Protein AF-A0A4Q6Y1S1-F1 (afdb_monomer_lite)

Structure (mmCIF, N/CA/C/O backbone):
data_AF-A0A4Q6Y1S1-F1
#
_entry.id   AF-A0A4Q6Y1S1-F1
#
loop_
_atom_site.group_PDB
_atom_site.id
_atom_site.type_symbol
_atom_site.label_atom_id
_atom_site.label_alt_id
_atom_site.label_comp_id
_atom_site.label_asym_id
_atom_site.label_entity_id
_atom_site.label_seq_id
_atom_site.pdbx_PDB_ins_code
_atom_site.Cartn_x
_atom_site.Cartn_y
_atom_site.Cartn_z
_atom_site.occupancy
_atom_site.B_iso_or_equiv
_atom_site.auth_seq_id
_atom_site.auth_comp_id
_atom_site.auth_asym_id
_atom_site.auth_atom_id
_atom_site.pdbx_PDB_model_num
ATOM 1 N N . MET A 1 1 ? 10.546 61.224 -33.635 1.00 40.78 1 MET A N 1
ATOM 2 C CA . MET A 1 1 ? 9.776 60.007 -33.970 1.00 40.78 1 MET A CA 1
ATOM 3 C C . MET A 1 1 ? 10.746 58.960 -34.484 1.00 40.78 1 MET A C 1
ATOM 5 O O . MET A 1 1 ? 11.178 59.051 -35.622 1.00 40.78 1 MET A O 1
ATOM 9 N N . THR A 1 2 ? 11.112 57.999 -33.644 1.00 35.69 2 THR A N 1
ATOM 10 C CA . THR A 1 2 ? 11.915 56.832 -34.029 1.00 35.69 2 THR A CA 1
ATOM 11 C C . THR A 1 2 ? 11.182 55.616 -33.478 1.00 35.69 2 THR A C 1
ATOM 13 O O . THR A 1 2 ? 11.002 55.489 -32.267 1.00 35.69 2 THR A O 1
ATOM 16 N N . LYS A 1 3 ? 10.643 54.795 -34.387 1.00 38.78 3 LYS A N 1
ATOM 17 C CA . LYS A 1 3 ? 9.921 53.553 -34.086 1.00 38.78 3 LYS A CA 1
ATOM 18 C C . LYS A 1 3 ? 10.865 52.611 -33.336 1.00 38.78 3 LYS A C 1
ATOM 20 O O . LYS A 1 3 ? 11.876 52.200 -33.894 1.00 38.78 3 LYS A O 1
ATOM 25 N N . ARG A 1 4 ? 10.526 52.261 -32.092 1.00 36.91 4 ARG A N 1
ATOM 26 C CA . ARG A 1 4 ? 11.054 51.052 -31.450 1.00 36.91 4 ARG A CA 1
ATOM 27 C C . ARG A 1 4 ? 10.370 49.865 -32.116 1.00 36.91 4 ARG A C 1
ATOM 29 O O . ARG A 1 4 ? 9.165 49.689 -31.955 1.00 36.91 4 ARG A O 1
ATOM 36 N N . GLU A 1 5 ? 11.131 49.113 -32.896 1.00 37.38 5 GLU A N 1
ATOM 37 C CA . GLU A 1 5 ? 10.714 47.818 -33.418 1.00 37.38 5 GLU A CA 1
ATOM 38 C C . GLU A 1 5 ? 10.460 46.875 -32.240 1.00 37.38 5 GLU A C 1
ATOM 40 O O . GLU A 1 5 ? 11.315 46.657 -31.380 1.00 37.38 5 GLU A O 1
ATOM 45 N N . SER A 1 6 ? 9.229 46.378 -32.169 1.00 40.62 6 SER A N 1
ATOM 46 C CA . SER A 1 6 ? 8.825 45.311 -31.269 1.00 40.62 6 SER A CA 1
ATOM 47 C C . SER A 1 6 ? 9.494 44.021 -31.731 1.00 40.62 6 SER A C 1
ATOM 49 O O . SER A 1 6 ? 9.107 43.459 -32.755 1.00 40.62 6 SER A O 1
ATOM 51 N N . VAL A 1 7 ? 10.494 43.564 -30.983 1.00 39.72 7 VAL A N 1
ATOM 52 C CA . VAL A 1 7 ? 11.062 42.225 -31.142 1.00 39.72 7 VAL A CA 1
ATOM 53 C C . VAL A 1 7 ? 9.989 41.224 -30.716 1.00 39.72 7 VAL A C 1
ATOM 55 O O . VAL A 1 7 ? 9.659 41.113 -29.536 1.00 39.72 7 VAL A O 1
ATOM 58 N N . THR A 1 8 ? 9.393 40.551 -31.695 1.00 39.22 8 THR A N 1
ATOM 59 C CA . THR A 1 8 ? 8.518 39.397 -31.480 1.00 39.22 8 THR A CA 1
ATOM 60 C C . THR A 1 8 ? 9.349 38.302 -30.805 1.00 39.22 8 THR A C 1
ATOM 62 O O . THR A 1 8 ? 10.419 37.987 -31.329 1.00 39.22 8 THR A O 1
ATOM 65 N N . PRO A 1 9 ? 8.929 37.733 -29.660 1.00 43.16 9 PRO A N 1
ATOM 66 C CA . PRO A 1 9 ? 9.659 36.631 -29.051 1.00 43.16 9 PRO A CA 1
ATOM 67 C C . PRO A 1 9 ? 9.679 35.456 -30.032 1.00 43.16 9 PRO A C 1
ATOM 69 O O . PRO A 1 9 ? 8.630 35.009 -30.497 1.00 43.16 9 PRO A O 1
ATOM 72 N N . GLU A 1 10 ? 10.886 35.015 -30.379 1.00 42.53 10 GLU A N 1
ATOM 73 C CA . GLU A 1 10 ? 11.133 33.800 -31.150 1.00 42.53 10 GLU A CA 1
ATOM 74 C C . GLU A 1 10 ? 10.391 32.645 -30.468 1.00 42.53 10 GLU A C 1
ATOM 76 O O . GLU A 1 10 ? 10.578 32.394 -29.276 1.00 42.53 10 GLU A O 1
ATOM 81 N N . ALA A 1 11 ? 9.478 31.998 -31.196 1.00 47.38 11 ALA A N 1
ATOM 82 C CA . ALA A 1 11 ? 8.723 30.871 -30.672 1.00 47.38 11 ALA A CA 1
ATOM 83 C C . ALA A 1 11 ? 9.702 29.751 -30.299 1.00 47.38 11 ALA A C 1
ATOM 85 O O . ALA A 1 11 ? 10.515 29.346 -31.133 1.00 47.38 11 ALA A O 1
ATOM 86 N N . GLU A 1 12 ? 9.624 29.260 -29.057 1.00 47.22 12 GLU A N 1
ATOM 87 C CA . GLU A 1 12 ? 10.404 28.100 -28.628 1.00 47.22 12 GLU A CA 1
ATOM 88 C C . GLU A 1 12 ? 10.207 26.951 -29.633 1.00 47.22 12 GLU A C 1
ATOM 90 O O . GLU A 1 12 ? 9.066 26.657 -30.013 1.00 47.22 12 GLU A O 1
ATOM 95 N N . PRO A 1 13 ? 11.294 26.309 -30.098 1.00 53.38 13 PRO A N 1
ATOM 96 C CA . PRO A 1 13 ? 11.192 25.209 -31.042 1.00 53.38 13 PRO A CA 1
ATOM 97 C C . PRO A 1 13 ? 10.325 24.100 -30.444 1.00 53.38 13 PRO A C 1
ATOM 99 O O . PRO A 1 13 ? 10.519 23.690 -29.297 1.00 53.38 13 PRO A O 1
ATOM 102 N N . ALA A 1 14 ? 9.360 23.615 -31.231 1.00 61.00 14 ALA A N 1
ATOM 103 C CA . ALA A 1 14 ? 8.484 22.531 -30.809 1.00 61.00 14 ALA A CA 1
ATOM 104 C C . ALA A 1 14 ? 9.330 21.319 -30.370 1.00 61.00 14 ALA A C 1
ATOM 106 O O . ALA A 1 14 ? 10.292 20.967 -31.064 1.00 61.00 14 ALA A O 1
ATOM 107 N N . PRO A 1 15 ? 9.002 20.677 -29.234 1.00 64.44 15 PRO A N 1
ATOM 108 C CA . PRO A 1 15 ? 9.759 19.530 -28.760 1.00 64.44 15 PRO A CA 1
ATOM 109 C C . PRO A 1 15 ? 9.747 18.417 -29.819 1.00 64.44 15 PRO A C 1
ATOM 111 O O . PRO A 1 15 ? 8.751 18.261 -30.534 1.00 64.44 15 PRO A O 1
ATOM 114 N N . PRO A 1 16 ? 10.836 17.635 -29.934 1.00 67.81 16 PRO A N 1
ATOM 115 C CA . PRO A 1 16 ? 10.911 16.556 -30.906 1.00 67.81 16 PRO A CA 1
ATOM 116 C C . PRO A 1 16 ? 9.737 15.580 -30.726 1.00 67.81 16 PRO A C 1
ATOM 118 O O . PRO A 1 16 ? 9.302 15.338 -29.593 1.00 67.81 16 PRO A O 1
ATOM 121 N N . PRO A 1 17 ? 9.216 15.011 -31.828 1.00 75.44 17 PRO A N 1
ATOM 122 C CA . PRO A 1 17 ? 8.095 14.087 -31.767 1.00 75.44 17 PRO A CA 1
ATOM 123 C C . PRO A 1 17 ? 8.456 12.873 -30.910 1.00 75.44 17 PRO A C 1
ATOM 125 O O . PRO A 1 17 ? 9.530 12.282 -31.048 1.00 75.44 17 PRO A O 1
ATOM 128 N N . ARG A 1 18 ? 7.542 12.502 -30.009 1.00 84.56 18 ARG A N 1
ATOM 129 C CA . ARG A 1 18 ? 7.722 11.350 -29.125 1.00 84.56 18 ARG A CA 1
ATOM 130 C C . ARG A 1 18 ? 7.624 10.046 -29.888 1.00 84.56 18 ARG A C 1
ATOM 132 O O . ARG A 1 18 ? 6.760 9.874 -30.749 1.00 84.56 18 ARG A O 1
ATOM 139 N N . LEU A 1 19 ? 8.460 9.107 -29.474 1.00 87.88 19 LEU A N 1
ATOM 140 C CA . LEU A 1 19 ? 8.436 7.730 -29.928 1.00 87.88 19 LEU A CA 1
ATOM 141 C C . LEU A 1 19 ? 7.112 7.069 -29.540 1.00 87.88 19 LEU A C 1
ATOM 143 O O . LEU A 1 19 ? 6.771 7.018 -28.360 1.00 87.88 19 LEU A O 1
ATOM 147 N N . GLN A 1 20 ? 6.375 6.593 -30.542 1.00 92.44 20 GLN A N 1
ATOM 148 C CA . GLN A 1 20 ? 5.075 5.959 -30.351 1.00 92.44 20 GLN A CA 1
ATOM 149 C C . GLN A 1 20 ? 5.249 4.454 -30.174 1.00 92.44 20 GLN A C 1
ATOM 151 O O . GLN A 1 20 ? 5.784 3.777 -31.050 1.00 92.44 20 GLN A O 1
ATOM 156 N N . ARG A 1 21 ? 4.785 3.939 -29.038 1.00 94.06 21 ARG A N 1
ATOM 157 C CA . ARG A 1 21 ? 4.802 2.515 -28.693 1.00 94.06 21 ARG A CA 1
ATOM 158 C C . ARG A 1 21 ? 3.391 1.937 -28.765 1.00 94.06 21 ARG A C 1
ATOM 160 O O . ARG A 1 21 ? 2.457 2.534 -28.231 1.00 94.06 21 ARG A O 1
ATOM 167 N N . ASP A 1 22 ? 3.246 0.773 -29.393 1.00 94.06 22 ASP A N 1
ATOM 168 C CA . ASP A 1 22 ? 1.972 0.052 -29.475 1.00 94.06 22 ASP A CA 1
ATOM 169 C C . ASP A 1 22 ? 1.700 -0.714 -28.174 1.00 94.06 22 ASP A C 1
ATOM 171 O O . ASP A 1 22 ? 2.209 -1.814 -27.958 1.00 94.06 22 ASP A O 1
ATOM 175 N N . SER A 1 23 ? 0.879 -0.131 -27.300 1.00 93.56 23 SER A N 1
ATOM 176 C CA . SER A 1 23 ? 0.521 -0.749 -26.021 1.00 93.56 23 SER A CA 1
ATOM 177 C C . SER A 1 23 ? -0.142 -2.120 -26.184 1.00 93.56 23 SER A C 1
ATOM 179 O O . SER A 1 23 ? 0.141 -3.031 -25.404 1.00 93.56 23 SER A O 1
ATOM 181 N N . ALA A 1 24 ? -1.015 -2.287 -27.182 1.00 95.12 24 ALA A N 1
ATOM 182 C CA . ALA A 1 24 ? -1.725 -3.546 -27.393 1.00 95.12 24 ALA A CA 1
ATOM 183 C C . ALA A 1 24 ? -0.763 -4.634 -27.887 1.00 95.12 24 ALA A C 1
ATOM 185 O O . ALA A 1 24 ? -0.793 -5.759 -27.386 1.00 95.12 24 ALA A O 1
ATOM 186 N N . GLY A 1 25 ? 0.141 -4.279 -28.805 1.00 95.06 25 GLY A N 1
ATOM 187 C CA . GLY A 1 25 ? 1.216 -5.155 -29.267 1.00 95.06 25 GLY A CA 1
ATOM 188 C C . GLY A 1 25 ? 2.159 -5.591 -28.143 1.00 95.06 25 GLY A C 1
ATOM 189 O O . GLY A 1 25 ? 2.493 -6.772 -28.051 1.00 95.06 25 GLY A O 1
ATOM 190 N N . LEU A 1 26 ? 2.534 -4.676 -27.243 1.00 96.25 26 LEU A N 1
ATOM 191 C CA . LEU A 1 26 ? 3.386 -4.976 -26.084 1.00 96.25 26 LEU A CA 1
ATOM 192 C C . LEU A 1 26 ? 2.716 -5.958 -25.108 1.00 96.25 26 LEU A C 1
ATOM 194 O O . LEU A 1 26 ? 3.324 -6.960 -24.728 1.00 96.25 26 LEU A O 1
ATOM 198 N N . ILE A 1 27 ? 1.452 -5.721 -24.745 1.00 96.12 27 ILE A N 1
ATOM 199 C CA . ILE A 1 27 ? 0.686 -6.622 -23.865 1.00 96.12 27 ILE A CA 1
ATOM 200 C C . ILE A 1 27 ? 0.473 -7.985 -24.537 1.00 96.12 27 ILE A C 1
ATOM 202 O O . ILE A 1 27 ? 0.687 -9.029 -23.919 1.00 96.12 27 ILE A O 1
ATOM 206 N N . GLY A 1 28 ? 0.124 -7.994 -25.827 1.00 95.62 28 GLY A N 1
ATOM 207 C CA . GLY A 1 28 ? -0.009 -9.223 -26.608 1.00 95.62 28 GLY A CA 1
ATOM 208 C C . GLY A 1 28 ? 1.297 -10.018 -26.689 1.00 95.62 28 GLY A C 1
ATOM 209 O O . GLY A 1 28 ? 1.280 -11.249 -26.663 1.00 95.62 28 GLY A O 1
ATOM 210 N N . ALA A 1 29 ? 2.448 -9.346 -26.734 1.00 95.19 29 ALA A N 1
ATOM 211 C CA . ALA A 1 29 ? 3.748 -10.005 -26.721 1.00 95.19 29 ALA A CA 1
ATOM 212 C C . ALA A 1 29 ? 4.056 -10.663 -25.365 1.00 95.19 29 ALA A C 1
ATOM 214 O O . ALA A 1 29 ? 4.543 -11.796 -25.350 1.00 95.19 29 ALA A O 1
ATOM 215 N N . LEU A 1 30 ? 3.719 -10.008 -24.246 1.00 95.44 30 LEU A N 1
ATOM 216 C CA . LEU A 1 30 ? 3.877 -10.571 -22.897 1.00 95.44 30 LEU A CA 1
ATOM 217 C C . LEU A 1 30 ? 3.033 -11.828 -22.682 1.00 95.44 30 LEU A C 1
ATOM 219 O O . LEU A 1 30 ? 3.524 -12.786 -22.093 1.00 95.44 30 LEU A O 1
ATOM 223 N N . ALA A 1 31 ? 1.812 -11.874 -23.220 1.00 92.25 31 ALA A N 1
ATOM 224 C CA . ALA A 1 31 ? 0.955 -13.060 -23.146 1.00 92.25 31 ALA A CA 1
ATOM 225 C C . ALA A 1 31 ? 1.568 -14.308 -23.821 1.00 92.25 31 ALA A C 1
ATOM 227 O O . ALA A 1 31 ? 1.162 -15.431 -23.536 1.00 92.25 31 ALA A O 1
ATOM 228 N N . ASN A 1 32 ? 2.558 -14.121 -24.702 1.00 91.19 32 ASN A N 1
ATOM 229 C CA . ASN A 1 32 ? 3.267 -15.188 -25.413 1.00 91.19 32 ASN A CA 1
ATOM 230 C C . ASN A 1 32 ? 4.640 -15.528 -24.800 1.00 91.19 32 ASN A C 1
ATOM 232 O O . ASN A 1 32 ? 5.438 -16.246 -25.419 1.00 91.19 32 ASN A O 1
ATOM 236 N N . VAL A 1 33 ? 4.962 -14.978 -23.628 1.00 93.06 33 VAL A N 1
ATOM 237 C CA . VAL A 1 33 ? 6.150 -15.348 -22.857 1.00 93.06 33 VAL A CA 1
ATOM 238 C C . VAL A 1 33 ? 5.701 -16.197 -21.668 1.00 93.06 33 VAL A C 1
ATOM 240 O O . VAL A 1 33 ? 4.913 -15.712 -20.862 1.00 93.06 33 VAL A O 1
ATOM 243 N N . PRO A 1 34 ? 6.171 -17.450 -21.537 1.00 93.69 34 PRO A N 1
ATOM 244 C CA . PRO A 1 34 ? 5.885 -18.236 -20.347 1.00 93.69 34 PRO A CA 1
ATOM 245 C C . PRO A 1 34 ? 6.655 -17.674 -19.147 1.00 93.69 34 PRO A C 1
ATOM 247 O O . PRO A 1 34 ? 7.862 -17.412 -19.232 1.00 93.69 34 PRO A O 1
ATOM 250 N N . PHE A 1 35 ? 5.946 -17.499 -18.036 1.00 95.38 35 PHE A N 1
ATOM 251 C CA . PHE A 1 35 ? 6.507 -17.112 -16.746 1.00 95.38 35 PHE A CA 1
ATOM 252 C C . PHE A 1 35 ? 6.282 -18.218 -15.725 1.00 95.38 35 PHE A C 1
ATOM 254 O O . PHE A 1 35 ? 5.330 -18.979 -15.848 1.00 95.38 35 PHE A O 1
ATOM 261 N N . TYR A 1 36 ? 7.106 -18.259 -14.688 1.00 93.94 36 TYR A N 1
ATOM 262 C CA . TYR A 1 36 ? 6.968 -19.200 -13.579 1.00 93.94 36 TYR A CA 1
ATOM 263 C C . TYR A 1 36 ? 7.181 -18.464 -12.256 1.00 93.94 36 TYR A C 1
ATOM 265 O O . TYR A 1 36 ? 7.833 -17.416 -12.212 1.00 93.94 36 TYR A O 1
ATOM 273 N N . ARG A 1 37 ? 6.650 -19.009 -11.163 1.00 91.69 37 ARG A N 1
ATOM 274 C CA . ARG A 1 37 ? 7.144 -18.689 -9.817 1.00 91.69 37 ARG A CA 1
ATOM 275 C C . ARG A 1 37 ? 8.276 -19.648 -9.477 1.00 91.69 37 ARG A C 1
ATOM 277 O O . ARG A 1 37 ? 8.320 -20.764 -9.986 1.00 91.69 37 ARG A O 1
ATOM 284 N N . ILE A 1 38 ? 9.193 -19.220 -8.613 1.00 87.69 38 ILE A N 1
ATOM 285 C CA . ILE A 1 38 ? 10.303 -20.081 -8.186 1.00 87.69 38 ILE A CA 1
ATOM 286 C C . ILE A 1 38 ? 9.754 -21.375 -7.572 1.00 87.69 38 ILE A C 1
ATOM 288 O O . ILE A 1 38 ? 9.069 -21.334 -6.552 1.00 87.69 38 ILE A O 1
ATOM 292 N N . GLY A 1 39 ? 10.119 -22.509 -8.171 1.00 87.12 39 GLY A N 1
ATOM 293 C CA . GLY A 1 39 ? 9.707 -23.843 -7.727 1.00 87.12 39 GLY A CA 1
ATOM 294 C C . GLY A 1 39 ? 8.416 -24.361 -8.365 1.00 87.12 39 GLY A C 1
ATOM 295 O O . GLY A 1 39 ? 8.126 -25.547 -8.215 1.00 87.12 39 GLY A O 1
ATOM 296 N N . ASP A 1 40 ? 7.686 -23.524 -9.105 1.00 88.06 40 ASP A N 1
ATOM 297 C CA . ASP A 1 40 ? 6.477 -23.931 -9.817 1.00 88.06 40 ASP A CA 1
ATOM 298 C C . ASP A 1 40 ? 6.833 -24.435 -11.222 1.00 88.06 40 ASP A C 1
ATOM 300 O O . ASP A 1 40 ? 7.582 -23.798 -11.960 1.00 88.06 40 ASP A O 1
ATOM 304 N N . ALA A 1 41 ? 6.256 -25.573 -11.614 1.00 85.38 41 ALA A N 1
ATOM 305 C CA . ALA A 1 41 ? 6.429 -26.140 -12.954 1.00 85.38 41 ALA A CA 1
ATOM 306 C C . ALA A 1 41 ? 5.373 -25.645 -13.959 1.00 85.38 41 ALA A C 1
ATOM 308 O O . ALA A 1 41 ? 5.545 -25.792 -15.170 1.00 85.38 41 ALA A O 1
ATOM 309 N N . GLU A 1 42 ? 4.257 -25.096 -13.472 1.00 89.75 42 GLU A N 1
ATOM 310 C CA . GLU A 1 42 ? 3.166 -24.635 -14.326 1.00 89.75 42 GLU A CA 1
ATOM 311 C C . GLU A 1 42 ? 3.401 -23.196 -14.801 1.00 89.75 42 GLU A C 1
ATOM 313 O O . GLU A 1 42 ? 3.725 -22.320 -13.992 1.00 89.75 42 GLU A O 1
ATOM 318 N N . PRO A 1 43 ? 3.212 -22.916 -16.104 1.00 89.62 43 PRO A N 1
ATOM 319 C CA . PRO A 1 43 ? 3.359 -21.571 -16.621 1.00 89.62 43 PRO A CA 1
ATOM 320 C C . PRO A 1 43 ? 2.234 -20.659 -16.120 1.00 89.62 43 PRO A C 1
ATOM 322 O O . PRO A 1 43 ? 1.056 -21.018 -16.066 1.00 89.62 43 PRO A O 1
ATOM 325 N N . MET A 1 44 ? 2.611 -19.427 -15.819 1.00 91.62 44 MET A N 1
ATOM 326 C CA . MET A 1 44 ? 1.746 -18.346 -15.374 1.00 91.62 44 MET A CA 1
ATOM 327 C C . MET A 1 44 ? 1.720 -17.217 -16.403 1.00 91.62 44 MET A C 1
ATOM 329 O O . MET A 1 44 ? 2.572 -17.122 -17.290 1.00 91.62 44 MET A O 1
ATOM 333 N N . THR A 1 45 ? 0.751 -16.321 -16.251 1.00 91.31 45 THR A N 1
ATOM 334 C CA . THR A 1 45 ? 0.593 -15.132 -17.094 1.00 91.31 45 THR A CA 1
ATOM 335 C C . THR A 1 45 ? 0.707 -13.857 -16.273 1.00 91.31 45 THR A C 1
ATOM 337 O O . THR A 1 45 ? 0.440 -13.860 -15.071 1.00 91.31 45 THR A O 1
ATOM 340 N N . VAL A 1 46 ? 1.070 -12.751 -16.926 1.00 93.00 46 VAL A N 1
ATOM 341 C CA . VAL A 1 46 ? 1.072 -11.418 -16.303 1.00 93.00 46 VAL A CA 1
ATOM 342 C C . VAL A 1 46 ? -0.333 -11.080 -15.809 1.00 93.00 46 VAL A C 1
ATOM 344 O O . VAL A 1 46 ? -1.309 -11.242 -16.546 1.00 93.00 46 VAL A O 1
ATOM 347 N N . SER A 1 47 ? -0.439 -10.612 -14.566 1.00 90.94 47 SER A N 1
ATOM 348 C CA . SER A 1 47 ? -1.728 -10.288 -13.962 1.00 90.94 47 SER A CA 1
ATOM 349 C C . SER A 1 47 ? -2.422 -9.124 -14.690 1.00 90.94 47 SER A C 1
ATOM 351 O O . SER A 1 47 ? -1.759 -8.246 -15.259 1.00 90.94 47 SER A O 1
ATOM 353 N N . PRO A 1 48 ? -3.768 -9.060 -14.676 1.00 89.62 48 PRO A N 1
ATOM 354 C CA . PRO A 1 48 ? -4.503 -7.944 -15.271 1.00 89.62 48 PRO A CA 1
ATOM 355 C C . PRO A 1 48 ? -4.078 -6.572 -14.728 1.00 89.62 48 PRO A C 1
ATOM 357 O O . PRO A 1 48 ? -3.998 -5.611 -15.494 1.00 89.62 48 PRO A O 1
ATOM 360 N N . ALA A 1 49 ? -3.748 -6.488 -13.435 1.00 90.38 49 ALA A N 1
ATOM 361 C CA . ALA A 1 49 ? -3.264 -5.265 -12.802 1.00 90.38 49 ALA A CA 1
ATOM 362 C C . ALA A 1 49 ? -1.929 -4.801 -13.406 1.00 90.38 49 ALA A C 1
ATOM 364 O O . ALA A 1 49 ? -1.782 -3.637 -13.782 1.00 90.38 49 ALA A O 1
ATOM 365 N N . TYR A 1 50 ? -0.986 -5.724 -13.611 1.00 93.62 50 TYR A N 1
ATOM 366 C CA . TYR A 1 50 ? 0.288 -5.406 -14.251 1.00 93.62 50 TYR A CA 1
ATOM 367 C C . TYR A 1 50 ? 0.163 -5.096 -15.744 1.00 93.62 50 TYR A C 1
ATOM 369 O O . TYR A 1 50 ? 0.873 -4.219 -16.234 1.00 93.62 50 TYR A O 1
ATOM 377 N N . ASN A 1 51 ? -0.778 -5.716 -16.460 1.00 94.12 51 ASN A N 1
ATOM 378 C CA . ASN A 1 51 ? -1.097 -5.310 -17.833 1.00 94.12 51 ASN A CA 1
ATOM 379 C C . ASN A 1 51 ? -1.647 -3.873 -17.885 1.00 94.12 51 ASN A C 1
ATOM 381 O O . ASN A 1 51 ? -1.241 -3.093 -18.746 1.00 94.12 51 ASN A O 1
ATOM 385 N N . ALA A 1 52 ? -2.504 -3.485 -16.933 1.00 93.88 52 ALA A N 1
ATOM 386 C CA . ALA A 1 52 ? -2.996 -2.111 -16.817 1.00 93.88 52 ALA A CA 1
ATOM 387 C C . ALA A 1 52 ? -1.881 -1.113 -16.447 1.00 93.88 52 ALA A C 1
ATOM 389 O O . ALA A 1 52 ? -1.879 0.019 -16.942 1.00 93.88 52 ALA A O 1
ATOM 390 N N . LEU A 1 53 ? -0.907 -1.518 -15.622 1.00 95.50 53 LEU A N 1
ATOM 391 C CA . LEU A 1 53 ? 0.289 -0.717 -15.331 1.00 95.50 53 LEU A CA 1
ATOM 392 C C . LEU A 1 53 ? 1.168 -0.537 -16.574 1.00 95.50 53 LEU A C 1
ATOM 394 O O . LEU A 1 53 ? 1.591 0.584 -16.852 1.00 95.50 53 LEU A O 1
ATOM 398 N N . VAL A 1 54 ? 1.402 -1.603 -17.347 1.00 97.19 54 VAL A N 1
ATOM 399 C CA . VAL A 1 54 ? 2.138 -1.543 -18.623 1.00 97.19 54 VAL A CA 1
ATOM 400 C C . VAL A 1 54 ? 1.447 -0.589 -19.596 1.00 97.19 54 VAL A C 1
ATOM 402 O O . VAL A 1 54 ? 2.096 0.307 -20.131 1.00 97.19 54 VAL A O 1
ATOM 405 N N . GLU A 1 55 ? 0.131 -0.713 -19.771 1.00 97.50 55 GLU A N 1
ATOM 406 C CA . GLU A 1 55 ? -0.651 0.179 -20.636 1.00 97.50 55 GLU A CA 1
ATOM 407 C C . GLU A 1 55 ? -0.540 1.648 -20.210 1.00 97.50 55 GLU A C 1
ATOM 409 O O . GLU A 1 55 ? -0.361 2.554 -21.031 1.00 97.50 55 GLU A O 1
ATOM 414 N N . THR A 1 56 ? -0.617 1.889 -18.902 1.00 97.62 56 THR A N 1
ATOM 415 C CA . THR A 1 56 ? -0.531 3.233 -18.330 1.00 97.62 56 THR A CA 1
ATOM 416 C C . THR A 1 56 ? 0.857 3.827 -18.528 1.00 97.62 56 THR A C 1
ATOM 418 O O . THR A 1 56 ? 0.977 4.954 -19.007 1.00 97.62 56 THR A O 1
ATOM 421 N N . ALA A 1 57 ? 1.908 3.056 -18.253 1.00 98.06 57 ALA A N 1
ATOM 422 C CA . ALA A 1 57 ? 3.286 3.460 -18.489 1.00 98.06 57 ALA A CA 1
ATOM 423 C C . ALA A 1 57 ? 3.536 3.784 -19.970 1.00 98.06 57 ALA A C 1
ATOM 425 O O . ALA A 1 57 ? 4.126 4.817 -20.279 1.00 98.06 57 ALA A O 1
ATOM 426 N N . VAL A 1 58 ? 3.043 2.954 -20.897 1.00 97.62 58 VAL A N 1
ATOM 427 C CA . VAL A 1 58 ? 3.160 3.196 -22.345 1.00 97.62 58 VAL A CA 1
ATOM 428 C C . VAL A 1 58 ? 2.429 4.468 -22.764 1.00 97.62 58 VAL A C 1
ATOM 430 O O . VAL A 1 58 ? 2.987 5.273 -23.510 1.00 97.62 58 VAL A O 1
ATOM 433 N N . THR A 1 59 ? 1.227 4.697 -22.237 1.00 96.69 59 THR A N 1
ATOM 434 C CA . THR A 1 59 ? 0.475 5.935 -22.477 1.00 96.69 59 THR A CA 1
ATOM 435 C C . THR A 1 59 ? 1.278 7.155 -22.031 1.00 96.69 59 THR A C 1
ATOM 437 O O . THR A 1 59 ? 1.457 8.089 -22.809 1.00 96.69 59 THR A O 1
ATOM 440 N N . VAL A 1 60 ? 1.834 7.122 -20.818 1.00 97.12 60 VAL A N 1
ATOM 441 C CA . VAL A 1 60 ? 2.658 8.208 -20.267 1.00 97.12 60 VAL A CA 1
ATOM 442 C C . VAL A 1 60 ? 3.924 8.439 -21.094 1.00 97.12 60 VAL A C 1
ATOM 444 O O . VAL A 1 60 ? 4.266 9.587 -21.373 1.00 97.12 60 VAL A O 1
ATOM 447 N N . MET A 1 61 ? 4.603 7.376 -21.536 1.00 96.25 61 MET A N 1
ATOM 448 C CA . MET A 1 61 ? 5.773 7.488 -22.416 1.00 96.25 61 MET A CA 1
ATOM 449 C C . MET A 1 61 ? 5.415 8.149 -23.758 1.00 96.25 61 MET A C 1
ATOM 451 O O . MET A 1 61 ? 6.154 9.013 -24.241 1.00 96.25 61 MET A O 1
ATOM 455 N N . ASN A 1 62 ? 4.272 7.776 -24.344 1.00 95.25 62 ASN A N 1
ATOM 456 C CA . ASN A 1 62 ? 3.819 8.276 -25.644 1.00 95.25 62 ASN A CA 1
ATOM 457 C C . ASN A 1 62 ? 3.328 9.731 -25.589 1.00 95.25 62 ASN A C 1
ATOM 459 O O . ASN A 1 62 ? 3.532 10.465 -26.559 1.00 95.25 62 ASN A O 1
ATOM 463 N N . THR A 1 63 ? 2.694 10.162 -24.490 1.00 93.38 63 THR A N 1
ATOM 464 C CA . THR A 1 63 ? 2.139 11.524 -24.354 1.00 93.38 63 THR A CA 1
ATOM 465 C C . THR A 1 63 ? 3.090 12.502 -23.663 1.00 93.38 63 THR A C 1
ATOM 467 O O . THR A 1 63 ? 3.092 13.690 -23.983 1.00 93.38 63 THR A O 1
ATOM 470 N N . GLY A 1 64 ? 3.931 12.027 -22.740 1.00 92.56 64 GLY A N 1
ATOM 471 C CA . GLY A 1 64 ? 4.746 12.872 -21.859 1.00 92.56 64 GLY A CA 1
ATOM 472 C C . GLY A 1 64 ? 3.958 13.568 -20.747 1.00 92.56 64 GLY A C 1
ATOM 473 O O . GLY A 1 64 ? 4.494 14.441 -20.065 1.00 92.56 64 GLY A O 1
ATOM 474 N N . GLU A 1 65 ? 2.686 13.221 -20.567 1.00 92.06 65 GLU A N 1
ATOM 475 C CA . GLU A 1 65 ? 1.840 13.813 -19.533 1.00 92.06 65 GLU A CA 1
ATOM 476 C C . GLU A 1 65 ? 2.109 13.199 -18.151 1.00 92.06 65 GLU A C 1
ATOM 478 O O . GLU A 1 65 ? 2.778 12.176 -18.006 1.00 92.06 65 GLU A O 1
ATOM 483 N N . SER A 1 66 ? 1.576 13.843 -17.115 1.00 95.31 66 SER A N 1
ATOM 484 C CA . SER A 1 66 ? 1.513 13.274 -15.770 1.00 95.31 66 SER A CA 1
ATOM 485 C C . SER A 1 66 ? 0.231 12.471 -15.575 1.00 95.31 66 SER A C 1
ATOM 487 O O . SER A 1 66 ? -0.846 12.947 -15.939 1.00 95.31 66 SER A O 1
ATOM 489 N N . ILE A 1 67 ? 0.335 11.307 -14.935 1.00 97.19 67 ILE A N 1
ATOM 490 C CA . ILE A 1 67 ? -0.817 10.531 -14.473 1.00 97.19 67 ILE A CA 1
ATOM 491 C C . ILE A 1 67 ? -0.626 10.091 -13.016 1.00 97.19 67 ILE A C 1
ATOM 493 O O . ILE A 1 67 ? 0.467 9.679 -12.628 1.00 97.19 67 ILE A O 1
ATOM 497 N N . ALA A 1 68 ? -1.695 10.181 -12.227 1.00 97.31 68 ALA A N 1
ATOM 498 C CA . ALA A 1 68 ? -1.789 9.571 -10.903 1.00 97.31 68 ALA A CA 1
ATOM 499 C C . ALA A 1 68 ? -2.380 8.158 -11.020 1.00 97.31 68 ALA A C 1
ATOM 501 O O . ALA A 1 68 ? -3.382 7.960 -11.720 1.00 97.31 68 ALA A O 1
ATOM 502 N N . VAL A 1 69 ? -1.799 7.178 -10.335 1.00 96.31 69 VAL A N 1
ATOM 503 C CA . VAL A 1 69 ? -2.209 5.769 -10.404 1.00 96.31 69 VAL A CA 1
ATOM 504 C C . VAL A 1 69 ? -2.469 5.234 -9.003 1.00 96.31 69 VAL A C 1
ATOM 506 O O . VAL A 1 69 ? -1.560 5.168 -8.181 1.00 96.31 69 VAL A O 1
ATOM 509 N N . LEU A 1 70 ? -3.709 4.804 -8.762 1.00 94.75 70 LEU A N 1
ATOM 510 C CA . LEU A 1 70 ? -4.101 4.108 -7.539 1.00 94.75 70 LEU A CA 1
ATOM 511 C C . LEU A 1 70 ? -4.131 2.599 -7.792 1.00 94.75 70 LEU A C 1
ATOM 513 O O . LEU A 1 70 ? -5.032 2.122 -8.483 1.00 94.75 70 LEU A O 1
ATOM 517 N N . CYS A 1 71 ? -3.187 1.855 -7.222 1.00 92.31 71 CYS A N 1
ATOM 518 C CA . CYS A 1 71 ? -3.212 0.390 -7.187 1.00 92.31 71 CYS A CA 1
ATOM 519 C C . CYS A 1 71 ? -3.913 -0.059 -5.902 1.00 92.31 71 CYS A C 1
ATOM 521 O O . CYS A 1 71 ? -3.366 0.093 -4.815 1.00 92.31 71 CYS A O 1
ATOM 523 N N . TRP A 1 72 ? -5.148 -0.544 -5.992 1.00 90.88 72 TRP A N 1
ATOM 524 C CA . TRP A 1 72 ? -5.983 -0.787 -4.811 1.00 90.88 72 TRP A CA 1
ATOM 525 C C . TRP A 1 72 ? -6.959 -1.943 -5.062 1.00 90.88 72 TRP A C 1
ATOM 527 O O . TRP A 1 72 ? -7.429 -2.073 -6.188 1.00 90.88 72 TRP A O 1
ATOM 537 N N . PRO A 1 73 ? -7.367 -2.759 -4.072 1.00 83.12 73 PRO A N 1
ATOM 538 C CA . PRO A 1 73 ? -7.048 -2.718 -2.637 1.00 83.12 73 PRO A CA 1
ATOM 539 C C . PRO A 1 73 ? -5.708 -3.334 -2.216 1.00 83.12 73 PRO A C 1
ATOM 541 O O . PRO A 1 73 ? -5.308 -3.124 -1.065 1.00 83.12 73 PRO A O 1
ATOM 544 N N . ALA A 1 74 ? -5.064 -4.116 -3.085 1.00 68.38 74 ALA A N 1
ATOM 545 C CA . ALA A 1 74 ? -3.841 -4.848 -2.763 1.00 68.38 74 ALA A CA 1
ATOM 546 C C . ALA A 1 74 ? -2.628 -3.899 -2.610 1.00 68.38 74 ALA A C 1
ATOM 548 O O . ALA A 1 74 ? -2.561 -2.844 -3.239 1.00 68.38 74 ALA A O 1
ATOM 549 N N . GLY A 1 75 ? -1.741 -4.206 -1.658 1.00 64.25 75 GLY A N 1
ATOM 550 C CA . GLY A 1 75 ? -0.855 -3.236 -1.011 1.00 64.25 75 GLY A CA 1
ATOM 551 C C . GLY A 1 75 ? 0.617 -3.257 -1.421 1.00 64.25 75 GLY A C 1
ATOM 552 O O . GLY A 1 75 ? 1.416 -2.626 -0.722 1.00 64.25 75 GLY A O 1
ATOM 553 N N . GLN A 1 76 ? 1.035 -3.997 -2.457 1.00 74.38 76 GLN A N 1
ATOM 554 C CA . GLN A 1 76 ? 2.462 -4.106 -2.811 1.00 74.38 76 GLN A CA 1
ATOM 555 C C . GLN A 1 76 ? 2.752 -4.127 -4.317 1.00 74.38 76 GLN A C 1
ATOM 557 O O . GLN A 1 76 ? 3.283 -5.099 -4.855 1.00 74.38 76 GLN A O 1
ATOM 562 N N . THR A 1 77 ? 2.537 -2.998 -4.993 1.00 87.00 77 THR A N 1
ATOM 563 C CA . THR A 1 77 ? 2.996 -2.823 -6.377 1.00 87.00 77 THR A CA 1
ATOM 564 C C . THR A 1 77 ? 4.528 -2.824 -6.469 1.00 87.00 77 THR A C 1
ATOM 566 O O . THR A 1 77 ? 5.224 -1.949 -5.954 1.00 87.00 77 THR A O 1
ATOM 569 N N . CYS A 1 78 ? 5.086 -3.799 -7.181 1.00 91.62 78 CYS A N 1
ATOM 570 C CA . CYS A 1 78 ? 6.504 -3.875 -7.521 1.00 91.62 78 CYS A CA 1
ATOM 571 C C . CYS A 1 78 ? 6.800 -3.106 -8.820 1.00 91.62 78 CYS A C 1
ATOM 573 O O . CYS A 1 78 ? 6.595 -3.608 -9.929 1.00 91.62 78 CYS A O 1
ATOM 575 N N . LEU A 1 79 ? 7.308 -1.879 -8.666 1.00 94.06 79 LEU A N 1
ATOM 576 C CA . LEU A 1 79 ? 7.604 -0.957 -9.770 1.00 94.06 79 LEU A CA 1
ATOM 577 C C . LEU A 1 79 ? 8.825 -1.372 -10.603 1.00 94.06 79 LEU A C 1
ATOM 579 O O . LEU A 1 79 ? 8.862 -1.109 -11.799 1.00 94.06 79 LEU A O 1
ATOM 583 N N . SER A 1 80 ? 9.806 -2.062 -10.017 1.00 94.31 80 SER A N 1
ATOM 584 C CA . SER A 1 80 ? 10.924 -2.633 -10.790 1.00 94.31 80 SER A CA 1
ATOM 585 C C . SER A 1 80 ? 10.458 -3.773 -11.708 1.00 94.31 80 SER A C 1
ATOM 587 O O . SER A 1 80 ? 10.889 -3.853 -12.857 1.00 94.31 80 SER A O 1
ATOM 589 N N . GLY A 1 81 ? 9.503 -4.590 -11.242 1.00 95.44 81 GLY A N 1
ATOM 590 C CA . GLY A 1 81 ? 8.848 -5.624 -12.040 1.00 95.44 81 GLY A CA 1
ATOM 591 C C . GLY A 1 81 ? 8.140 -5.040 -13.260 1.00 95.44 81 GLY A C 1
ATOM 592 O O . GLY A 1 81 ? 8.292 -5.571 -14.356 1.00 95.44 81 GLY A O 1
ATOM 593 N N . LEU A 1 82 ? 7.462 -3.894 -13.113 1.00 96.62 82 LEU A N 1
ATOM 594 C CA . LEU A 1 82 ? 6.888 -3.163 -14.249 1.00 96.62 82 LEU A CA 1
ATOM 595 C C . LEU A 1 82 ? 7.956 -2.811 -15.299 1.00 96.62 82 LEU A C 1
ATOM 597 O O . LEU A 1 82 ? 7.729 -3.018 -16.488 1.00 96.62 82 LEU A O 1
ATOM 601 N N . VAL A 1 83 ? 9.132 -2.329 -14.885 1.00 97.69 83 VAL A N 1
ATOM 602 C CA . VAL A 1 83 ? 10.223 -2.003 -15.823 1.00 97.69 83 VAL A CA 1
ATOM 603 C C . VAL A 1 83 ? 10.756 -3.254 -16.527 1.00 97.69 83 VAL A C 1
ATOM 605 O O . VAL A 1 83 ? 10.988 -3.220 -17.736 1.00 97.69 83 VAL A O 1
ATOM 608 N N . GLY A 1 84 ? 10.887 -4.371 -15.805 1.00 97.62 84 GLY A N 1
ATOM 609 C CA . GLY A 1 84 ? 11.232 -5.667 -16.391 1.00 97.62 84 GLY A CA 1
ATOM 610 C C . GLY A 1 84 ? 10.222 -6.122 -17.448 1.00 97.62 84 GLY A C 1
ATOM 611 O O . GLY A 1 84 ? 10.617 -6.520 -18.544 1.00 97.62 84 GLY A O 1
ATOM 612 N N . LEU A 1 85 ? 8.920 -6.004 -17.160 1.00 98.19 85 LEU A N 1
ATOM 613 C CA . LEU A 1 85 ? 7.853 -6.341 -18.109 1.00 98.19 85 LEU A CA 1
ATOM 614 C C . LEU A 1 85 ? 7.873 -5.430 -19.335 1.00 98.19 85 LEU A C 1
ATOM 616 O O . LEU A 1 85 ? 7.754 -5.924 -20.449 1.00 98.19 85 LEU A O 1
ATOM 620 N N . LEU A 1 86 ? 8.065 -4.123 -19.153 1.00 98.19 86 LEU A N 1
ATOM 621 C CA . LEU A 1 86 ? 8.175 -3.171 -20.257 1.00 98.19 86 LEU A CA 1
ATOM 622 C C . LEU A 1 86 ? 9.330 -3.545 -21.199 1.00 98.19 86 LEU A C 1
ATOM 624 O O . LEU A 1 86 ? 9.131 -3.628 -22.412 1.00 98.19 86 LEU A O 1
ATOM 628 N N . ALA A 1 87 ? 10.522 -3.814 -20.655 1.00 97.62 87 ALA A N 1
ATOM 629 C CA . ALA A 1 87 ? 11.686 -4.204 -21.451 1.00 97.62 87 ALA A CA 1
ATOM 630 C C . ALA A 1 87 ? 11.464 -5.537 -22.183 1.00 97.62 87 ALA A C 1
ATOM 632 O O . ALA A 1 87 ? 11.738 -5.649 -23.379 1.00 97.62 87 ALA A O 1
ATOM 633 N N . LEU A 1 88 ? 10.920 -6.537 -21.485 1.00 98.00 88 LEU A N 1
ATOM 634 C CA . LEU A 1 88 ? 10.600 -7.835 -22.073 1.00 98.00 88 LEU A CA 1
ATOM 635 C C . LEU A 1 88 ? 9.551 -7.714 -23.184 1.00 98.00 88 LEU A C 1
ATOM 637 O O . LEU A 1 88 ? 9.709 -8.341 -24.230 1.00 98.00 88 LEU A O 1
ATOM 641 N N . ALA A 1 89 ? 8.522 -6.889 -22.987 1.00 97.56 89 ALA A N 1
ATOM 642 C CA . ALA A 1 89 ? 7.489 -6.622 -23.979 1.00 97.56 89 ALA A CA 1
ATOM 643 C C . ALA A 1 89 ? 8.072 -5.980 -25.243 1.00 97.56 89 ALA A C 1
ATOM 645 O O . ALA A 1 89 ? 7.768 -6.431 -26.342 1.00 97.56 89 ALA A O 1
ATOM 646 N N . ASP A 1 90 ? 8.946 -4.979 -25.102 1.00 96.69 90 ASP A N 1
ATOM 647 C CA . ASP A 1 90 ? 9.580 -4.291 -26.236 1.00 96.69 90 ASP A CA 1
ATOM 648 C C . ASP A 1 90 ? 10.482 -5.237 -27.045 1.00 96.69 90 ASP A C 1
ATOM 650 O O . ASP A 1 90 ? 10.446 -5.264 -28.277 1.00 96.69 90 ASP A O 1
ATOM 654 N N . VAL A 1 91 ? 11.230 -6.105 -26.358 1.00 96.06 91 VAL A N 1
ATOM 655 C CA . VAL A 1 91 ? 12.009 -7.171 -27.004 1.00 96.06 91 VAL A CA 1
ATOM 656 C C . VAL A 1 91 ? 11.094 -8.187 -27.697 1.00 96.06 91 VAL A C 1
ATOM 658 O O . VAL A 1 91 ? 11.419 -8.648 -28.796 1.00 96.06 91 VAL A O 1
ATOM 661 N N . ALA A 1 92 ? 9.973 -8.546 -27.069 1.00 95.94 92 ALA A N 1
ATOM 662 C CA . ALA A 1 92 ? 9.048 -9.567 -27.547 1.00 95.94 92 ALA A CA 1
ATOM 663 C C . ALA A 1 92 ? 8.158 -9.124 -28.714 1.00 95.94 92 ALA A C 1
ATOM 665 O O . ALA A 1 92 ? 7.853 -9.942 -29.584 1.00 95.94 92 ALA A O 1
ATOM 666 N N . ALA A 1 93 ? 7.780 -7.848 -28.750 1.00 96.00 93 ALA A N 1
ATOM 667 C CA . ALA A 1 93 ? 6.909 -7.266 -29.765 1.00 96.00 93 ALA A CA 1
ATOM 668 C C . ALA A 1 93 ? 7.652 -6.862 -31.048 1.00 96.00 93 ALA A C 1
ATOM 670 O O . ALA A 1 93 ? 7.013 -6.602 -32.068 1.00 96.00 93 ALA A O 1
ATOM 671 N N . ALA A 1 94 ? 8.988 -6.813 -31.021 1.00 93.12 94 ALA A N 1
ATOM 672 C CA . ALA A 1 94 ? 9.790 -6.379 -32.158 1.00 93.12 94 ALA A CA 1
ATOM 673 C C . ALA A 1 94 ? 9.481 -7.190 -33.442 1.00 93.12 94 ALA A C 1
ATOM 675 O O . ALA A 1 94 ? 9.598 -8.427 -33.433 1.00 93.12 94 ALA A O 1
ATOM 676 N N . PRO A 1 95 ? 9.133 -6.526 -34.565 1.00 91.62 95 PRO A N 1
ATOM 677 C CA . PRO A 1 95 ? 8.754 -7.198 -35.803 1.00 91.62 95 PRO A CA 1
ATOM 678 C C . PRO A 1 95 ? 9.835 -8.141 -36.330 1.00 91.62 95 PRO A C 1
ATOM 680 O O . PRO A 1 95 ? 11.036 -7.879 -36.228 1.00 91.62 95 PRO A O 1
ATOM 683 N N . LYS A 1 96 ? 9.415 -9.243 -36.955 1.00 91.69 96 LYS A N 1
ATOM 684 C CA . LYS A 1 96 ? 10.337 -10.160 -37.634 1.00 91.69 96 LYS A CA 1
ATOM 685 C C . LYS A 1 96 ? 10.692 -9.630 -39.020 1.00 91.69 96 LYS A C 1
ATOM 687 O O . LYS A 1 96 ? 9.813 -9.254 -39.791 1.00 91.69 96 LYS A O 1
ATOM 692 N N . LYS A 1 97 ? 11.975 -9.696 -39.370 1.00 90.19 97 LYS A N 1
ATOM 693 C CA . LYS A 1 97 ? 12.528 -9.253 -40.654 1.00 90.19 97 LYS A CA 1
ATOM 694 C C . LYS A 1 97 ? 13.537 -10.258 -41.195 1.00 90.19 97 LYS A C 1
ATOM 696 O O . LYS A 1 97 ? 14.172 -10.991 -40.440 1.00 90.19 97 LYS A O 1
ATOM 701 N N . LYS A 1 98 ? 13.681 -10.304 -42.521 1.00 88.62 98 LYS A N 1
ATOM 702 C CA . LYS A 1 98 ? 14.748 -11.063 -43.185 1.00 88.62 98 LYS A CA 1
ATOM 703 C C . LYS A 1 98 ? 15.971 -10.163 -43.362 1.00 88.62 98 LYS A C 1
ATOM 705 O O . LYS A 1 98 ? 15.844 -9.075 -43.912 1.00 88.62 98 LYS A O 1
ATOM 710 N N . PHE A 1 99 ? 17.126 -10.638 -42.916 1.00 84.06 99 PHE A N 1
ATOM 711 C CA . PHE A 1 99 ? 18.421 -9.985 -43.062 1.00 84.06 99 PHE A CA 1
ATOM 712 C C . PHE A 1 99 ? 19.281 -10.781 -44.045 1.00 84.06 99 PHE A C 1
ATOM 714 O O . PHE A 1 99 ? 19.373 -12.007 -43.937 1.00 84.06 99 PHE A O 1
ATOM 721 N N . ASP A 1 100 ? 19.910 -10.090 -44.992 1.00 81.50 100 ASP A N 1
ATOM 722 C CA . ASP A 1 100 ? 20.836 -10.703 -45.940 1.00 81.50 100 ASP A CA 1
ATOM 723 C C . ASP A 1 100 ? 22.239 -10.774 -45.325 1.00 81.50 100 ASP A C 1
ATOM 725 O O . ASP A 1 100 ? 22.804 -9.766 -44.902 1.00 81.50 100 ASP A O 1
ATOM 729 N N . LYS A 1 101 ? 22.823 -11.976 -45.282 1.00 76.56 101 LYS A N 1
ATOM 730 C CA . LYS A 1 101 ? 24.211 -12.181 -44.860 1.00 76.56 101 LYS A CA 1
ATOM 731 C C . LYS A 1 101 ? 24.882 -13.244 -45.718 1.00 76.56 101 LYS A C 1
ATOM 733 O O . LYS A 1 101 ? 24.455 -14.395 -45.725 1.00 76.56 101 LYS A O 1
ATOM 738 N N . GLY A 1 102 ? 25.955 -12.870 -46.417 1.00 71.06 102 GLY A N 1
ATOM 739 C CA . GLY A 1 102 ? 26.750 -13.811 -47.219 1.00 71.06 102 GLY A CA 1
ATOM 740 C C . GLY A 1 102 ? 25.924 -14.586 -48.256 1.00 71.06 102 GLY A C 1
ATOM 741 O O . GLY A 1 102 ? 26.140 -15.778 -48.434 1.00 71.06 102 GLY A O 1
ATOM 742 N N . GLY A 1 103 ? 24.924 -13.942 -48.870 1.00 77.25 103 GLY A N 1
ATOM 743 C CA . GLY A 1 103 ? 24.013 -14.567 -49.841 1.00 77.25 103 GLY A CA 1
ATOM 744 C C . GLY A 1 103 ? 22.861 -15.387 -49.240 1.00 77.25 103 GLY A C 1
ATOM 745 O O . GLY A 1 103 ? 22.009 -15.858 -49.988 1.00 77.25 103 GLY A O 1
ATOM 746 N N . SER A 1 104 ? 22.791 -15.537 -47.912 1.00 80.44 104 SER A N 1
ATOM 747 C CA . SER A 1 104 ? 21.707 -16.244 -47.213 1.00 80.44 104 SER A CA 1
ATOM 748 C C . SER A 1 104 ? 20.743 -15.280 -46.516 1.00 80.44 104 SER A C 1
ATOM 750 O O . SER A 1 104 ? 21.172 -14.316 -45.880 1.00 80.44 104 SER A O 1
ATOM 752 N N . LYS A 1 105 ? 19.437 -15.573 -46.586 1.00 83.50 105 LYS A N 1
ATOM 753 C CA . LYS A 1 105 ? 18.376 -14.825 -45.888 1.00 83.50 105 LYS A CA 1
ATOM 754 C C . LYS A 1 105 ? 18.122 -15.416 -44.508 1.00 83.50 105 LYS A C 1
ATOM 756 O O . LYS A 1 105 ? 17.515 -16.478 -44.392 1.00 83.50 105 LYS A O 1
ATOM 761 N N . LEU A 1 106 ? 18.548 -14.713 -43.464 1.00 86.94 106 LEU A N 1
ATOM 762 C CA . LEU A 1 106 ? 18.321 -15.100 -42.073 1.00 86.94 106 LEU A CA 1
ATOM 763 C C . LEU A 1 106 ? 17.102 -14.363 -41.513 1.00 86.94 106 LEU A C 1
ATOM 765 O O . LEU A 1 106 ? 16.947 -13.163 -41.723 1.00 86.94 106 LEU A O 1
ATOM 769 N N . ILE A 1 107 ? 16.234 -15.061 -40.784 1.00 89.12 107 ILE A N 1
ATOM 770 C CA . ILE A 1 107 ? 15.129 -14.421 -40.059 1.00 89.12 107 ILE A CA 1
ATOM 771 C C . ILE A 1 107 ? 15.678 -13.888 -38.733 1.00 89.12 107 ILE A C 1
ATOM 773 O O . ILE A 1 107 ? 16.319 -14.620 -37.978 1.00 89.12 107 ILE A O 1
ATOM 777 N N . GLY A 1 108 ? 15.422 -12.616 -38.452 1.00 89.44 108 GLY A N 1
ATOM 778 C CA . GLY A 1 108 ? 15.734 -11.970 -37.183 1.00 89.44 108 GLY A CA 1
ATOM 779 C C . GLY A 1 108 ? 14.617 -11.027 -36.757 1.00 89.44 108 GLY A C 1
ATOM 780 O O . GLY A 1 108 ? 13.571 -10.954 -37.403 1.00 89.44 108 GLY A O 1
ATOM 781 N N . CYS A 1 109 ? 14.854 -10.292 -35.680 1.00 91.00 109 CYS A N 1
ATOM 782 C CA . CYS A 1 109 ? 13.958 -9.237 -35.215 1.00 91.00 109 CYS A CA 1
ATOM 783 C C . CYS A 1 109 ? 14.539 -7.855 -35.533 1.00 91.00 109 CYS A C 1
ATOM 785 O O . CYS A 1 109 ? 15.759 -7.659 -35.507 1.00 91.00 109 CYS A O 1
ATOM 787 N N . GLU A 1 110 ? 13.660 -6.901 -35.832 1.00 90.12 110 GLU A N 1
ATOM 788 C CA . GLU A 1 110 ? 14.021 -5.487 -35.899 1.00 90.12 110 GLU A CA 1
ATOM 789 C C . GLU A 1 110 ? 14.520 -4.977 -34.538 1.00 90.12 110 GLU A C 1
ATOM 791 O O . GLU A 1 110 ? 14.420 -5.651 -33.509 1.00 90.12 110 GLU A O 1
ATOM 796 N N . ARG A 1 111 ? 15.135 -3.792 -34.544 1.00 89.62 111 ARG A N 1
ATOM 797 C CA . ARG A 1 111 ? 15.654 -3.158 -33.332 1.00 89.62 111 ARG A CA 1
ATOM 798 C C . ARG A 1 111 ? 14.484 -2.835 -32.379 1.00 89.62 111 ARG A C 1
ATOM 800 O O . ARG A 1 111 ? 13.571 -2.134 -32.810 1.00 89.62 111 ARG A O 1
ATOM 807 N N . PRO A 1 112 ? 14.519 -3.298 -31.112 1.00 92.12 112 PRO A N 1
ATOM 808 C CA . PRO A 1 112 ? 13.590 -2.837 -30.089 1.00 92.12 112 PRO A CA 1
ATOM 809 C C . PRO A 1 112 ? 13.712 -1.333 -29.875 1.00 92.12 112 PRO A C 1
ATOM 811 O O . PRO A 1 112 ? 14.752 -0.730 -30.140 1.00 92.12 112 PRO A O 1
ATOM 814 N N . THR A 1 113 ? 12.669 -0.739 -29.329 1.00 91.38 113 THR A N 1
ATOM 815 C CA . THR A 1 113 ? 12.612 0.692 -29.049 1.00 91.38 113 THR A CA 1
ATOM 816 C C . THR A 1 113 ? 13.663 1.115 -28.015 1.00 91.38 113 THR A C 1
ATOM 818 O O . THR A 1 113 ? 14.291 2.167 -28.144 1.00 91.38 113 THR A O 1
ATOM 821 N N . GLY A 1 114 ? 13.893 0.269 -27.008 1.00 93.56 114 GLY A N 1
ATOM 822 C CA . GLY A 1 114 ? 14.599 0.629 -25.785 1.00 93.56 114 GLY A CA 1
ATOM 823 C C . GLY A 1 114 ? 13.662 1.317 -24.788 1.00 93.56 114 GLY A C 1
ATOM 824 O O . GLY A 1 114 ? 12.711 2.014 -25.164 1.00 93.56 114 GLY A O 1
ATOM 825 N N . ILE A 1 115 ? 13.918 1.077 -23.501 1.00 95.56 115 ILE A N 1
ATOM 826 C CA . ILE A 1 115 ? 13.125 1.620 -22.395 1.00 95.56 115 ILE A CA 1
ATOM 827 C C . ILE A 1 115 ? 14.045 1.994 -21.241 1.00 95.56 115 ILE A C 1
ATOM 829 O O . ILE A 1 115 ? 14.685 1.137 -20.624 1.00 95.56 115 ILE A O 1
ATOM 833 N N . ARG A 1 116 ? 14.072 3.283 -20.916 1.00 96.56 116 ARG A N 1
ATOM 834 C CA . ARG A 1 116 ? 14.768 3.813 -19.747 1.00 96.56 116 ARG A CA 1
ATOM 835 C C . ARG A 1 116 ? 13.788 4.437 -18.782 1.00 96.56 116 ARG A C 1
ATOM 837 O O . ARG A 1 116 ? 12.997 5.294 -19.164 1.00 96.56 116 ARG A O 1
ATOM 844 N N . VAL A 1 117 ? 13.868 4.037 -17.523 1.00 97.94 117 VAL A N 1
ATOM 845 C CA . VAL A 1 117 ? 12.956 4.511 -16.482 1.00 97.94 117 VAL A CA 1
ATOM 846 C C . VAL A 1 117 ? 13.759 5.107 -15.343 1.00 97.94 117 VAL A C 1
ATOM 848 O O . VAL A 1 117 ? 14.736 4.506 -14.910 1.00 97.94 117 VAL A O 1
ATOM 851 N N . ALA A 1 118 ? 13.353 6.270 -14.843 1.00 97.88 118 ALA A N 1
ATOM 852 C CA . ALA A 1 118 ? 13.847 6.801 -13.577 1.00 97.88 118 ALA A CA 1
ATOM 853 C C . ALA A 1 118 ? 12.827 6.524 -12.470 1.00 97.88 118 ALA A C 1
ATOM 855 O O . ALA A 1 118 ? 11.650 6.824 -12.639 1.00 97.88 118 ALA A O 1
ATOM 856 N N . LEU A 1 119 ? 13.269 5.955 -11.348 1.00 97.81 119 LEU A N 1
ATOM 857 C CA . LEU A 1 119 ? 12.419 5.632 -10.202 1.00 97.81 119 LEU A CA 1
ATOM 858 C C . LEU A 1 119 ? 12.888 6.398 -8.965 1.00 97.81 119 LEU A C 1
ATOM 860 O O . LEU A 1 119 ? 14.029 6.231 -8.521 1.00 97.81 119 LEU A O 1
ATOM 864 N N . TYR A 1 120 ? 11.984 7.191 -8.388 1.00 97.00 120 TYR A N 1
ATOM 865 C CA . TYR A 1 120 ? 12.230 7.959 -7.172 1.00 97.00 120 TYR A CA 1
ATOM 866 C C . TYR A 1 120 ? 11.033 7.901 -6.207 1.00 97.00 120 TYR A C 1
ATOM 868 O O . TYR A 1 120 ? 9.904 8.075 -6.656 1.00 97.00 120 TYR A O 1
ATOM 876 N N . PRO A 1 121 ? 11.260 7.739 -4.891 1.00 95.50 121 PRO A N 1
ATOM 877 C CA . PRO A 1 121 ? 12.503 7.289 -4.282 1.00 95.50 121 PRO A CA 1
ATOM 878 C C . PRO A 1 121 ? 12.692 5.783 -4.499 1.00 95.50 121 PRO A C 1
ATOM 880 O O . PRO A 1 121 ? 11.792 4.972 -4.286 1.00 95.50 121 PRO A O 1
ATOM 883 N N . HIS A 1 122 ? 13.911 5.363 -4.808 1.00 93.94 122 HIS A N 1
ATOM 884 C CA . HIS A 1 122 ? 14.281 3.955 -4.915 1.00 93.94 122 HIS A CA 1
ATOM 885 C C . HIS A 1 122 ? 14.661 3.335 -3.562 1.00 93.94 122 HIS A C 1
ATOM 887 O O . HIS A 1 122 ? 15.269 3.973 -2.693 1.00 93.94 122 HIS A O 1
ATOM 893 N N . ALA A 1 123 ? 14.303 2.062 -3.388 1.00 86.81 123 ALA A N 1
ATOM 894 C CA . ALA A 1 123 ? 14.835 1.182 -2.350 1.00 86.81 123 ALA A CA 1
ATOM 895 C C . ALA A 1 123 ? 15.068 -0.226 -2.903 1.00 86.81 123 ALA A C 1
ATOM 897 O O . ALA A 1 123 ? 14.383 -0.668 -3.825 1.00 86.81 123 ALA A O 1
ATOM 898 N N . ARG A 1 124 ? 15.971 -0.988 -2.276 1.00 80.12 124 ARG A N 1
ATOM 899 C CA . ARG A 1 124 ? 16.225 -2.393 -2.650 1.00 80.12 124 ARG A CA 1
ATOM 900 C C . ARG A 1 124 ? 14.971 -3.272 -2.565 1.00 80.12 124 ARG A C 1
ATOM 902 O O . ARG A 1 124 ? 14.809 -4.169 -3.381 1.00 80.12 124 ARG A O 1
ATOM 909 N N . THR A 1 125 ? 14.067 -2.981 -1.630 1.00 79.88 125 THR A N 1
ATOM 910 C CA . THR A 1 125 ? 12.786 -3.690 -1.460 1.00 79.88 125 THR A CA 1
ATOM 911 C C . THR A 1 125 ? 11.827 -3.513 -2.640 1.00 79.88 125 THR A C 1
ATOM 913 O O . THR A 1 125 ? 10.912 -4.313 -2.796 1.00 79.88 125 THR A O 1
ATOM 916 N N . THR A 1 126 ? 12.054 -2.528 -3.518 1.00 83.44 126 THR A N 1
ATOM 917 C CA . THR A 1 126 ? 11.275 -2.353 -4.760 1.00 83.44 126 THR A CA 1
ATOM 918 C C . THR A 1 126 ? 11.436 -3.544 -5.711 1.00 83.44 126 THR A C 1
ATOM 920 O O . THR A 1 126 ? 10.627 -3.708 -6.618 1.00 83.44 126 THR A O 1
ATOM 923 N N . HIS A 1 127 ? 12.473 -4.368 -5.524 1.00 87.19 127 HIS A N 1
ATOM 924 C CA . HIS A 1 127 ? 12.813 -5.507 -6.381 1.00 87.19 127 HIS A CA 1
ATOM 925 C C . HIS A 1 127 ? 12.256 -6.846 -5.895 1.00 87.19 127 HIS A C 1
ATOM 927 O O . HIS A 1 127 ? 12.244 -7.800 -6.668 1.00 87.19 127 HIS A O 1
ATOM 933 N N . THR A 1 128 ? 11.770 -6.932 -4.652 1.00 86.75 128 THR A N 1
ATOM 934 C CA . THR A 1 128 ? 11.452 -8.211 -3.995 1.00 86.75 128 THR A CA 1
ATOM 935 C C . THR A 1 128 ? 10.519 -9.094 -4.828 1.00 86.75 128 THR A C 1
ATOM 937 O O . THR A 1 128 ? 10.926 -10.186 -5.205 1.00 86.75 128 THR A O 1
ATOM 940 N N . ALA A 1 129 ? 9.339 -8.612 -5.231 1.00 89.50 129 ALA A N 1
ATOM 941 C CA . ALA A 1 129 ? 8.405 -9.449 -5.997 1.00 89.50 129 ALA A CA 1
ATOM 942 C C . ALA A 1 129 ? 8.939 -9.826 -7.394 1.00 89.50 129 ALA A C 1
ATOM 944 O O . ALA A 1 129 ? 8.726 -10.937 -7.868 1.00 89.50 129 ALA A O 1
ATOM 945 N N . SER A 1 130 ? 9.698 -8.942 -8.053 1.00 92.38 130 SER A N 1
ATOM 946 C CA . SER A 1 130 ? 10.294 -9.244 -9.366 1.00 92.38 130 SER A CA 1
ATOM 947 C C . SER A 1 130 ? 11.365 -10.341 -9.316 1.00 92.38 130 SER A C 1
ATOM 949 O O . SER A 1 130 ? 11.651 -10.969 -10.334 1.00 92.38 130 SER A O 1
ATOM 951 N N . ARG A 1 131 ? 11.944 -10.611 -8.138 1.00 91.19 131 ARG A N 1
ATOM 952 C CA . ARG A 1 131 ? 12.912 -11.701 -7.935 1.00 91.19 131 ARG A CA 1
ATOM 953 C C . ARG A 1 131 ? 12.259 -13.066 -7.787 1.00 91.19 131 ARG A C 1
ATOM 955 O O . ARG A 1 131 ? 12.968 -14.060 -7.921 1.00 91.19 131 ARG A O 1
ATOM 962 N N . GLU A 1 132 ? 10.954 -13.105 -7.536 1.00 91.25 132 GLU A N 1
ATOM 963 C CA . GLU A 1 132 ? 10.150 -14.328 -7.442 1.00 91.25 132 GLU A CA 1
ATOM 964 C C . GLU A 1 132 ? 9.536 -14.727 -8.796 1.00 91.25 132 GLU A C 1
ATOM 966 O O . GLU A 1 132 ? 9.007 -15.828 -8.934 1.00 91.25 132 GLU A O 1
ATOM 971 N N . VAL A 1 133 ? 9.642 -13.856 -9.806 1.00 94.94 133 VAL A N 1
ATOM 972 C CA . VAL A 1 133 ? 9.137 -14.079 -11.166 1.00 94.94 133 VAL A CA 1
ATOM 973 C C . VAL A 1 133 ? 10.249 -14.593 -12.064 1.00 94.94 133 VAL A C 1
ATOM 975 O O . VAL A 1 133 ? 11.177 -13.855 -12.395 1.00 94.94 133 VAL A O 1
ATOM 978 N N . GLN A 1 134 ? 10.132 -15.842 -12.493 1.00 95.38 134 GLN A N 1
ATOM 979 C CA . GLN A 1 134 ? 11.008 -16.481 -13.465 1.00 95.38 134 GLN A CA 1
ATOM 980 C C . GLN A 1 134 ? 10.472 -16.325 -14.890 1.00 95.38 134 GLN A C 1
ATOM 982 O O . GLN A 1 134 ? 9.268 -16.387 -15.133 1.00 95.38 134 GLN A O 1
ATOM 987 N N . ILE A 1 135 ? 11.384 -16.125 -15.840 1.00 96.31 135 ILE A N 1
ATOM 988 C CA . ILE A 1 135 ? 11.093 -16.026 -17.271 1.00 96.31 135 ILE A CA 1
ATOM 989 C C . ILE A 1 135 ? 11.625 -17.282 -17.945 1.00 96.31 135 ILE A C 1
ATOM 991 O O . ILE A 1 135 ? 12.789 -17.635 -17.754 1.00 96.31 135 ILE A O 1
ATOM 995 N N . ASP A 1 136 ? 10.814 -17.917 -18.789 1.00 95.12 136 ASP A N 1
ATOM 996 C CA . ASP A 1 136 ? 11.249 -19.095 -19.530 1.00 95.12 136 ASP A CA 1
ATOM 997 C C . ASP A 1 136 ? 12.566 -18.848 -20.289 1.00 95.12 136 ASP A C 1
ATOM 999 O O . ASP A 1 136 ? 12.685 -17.967 -21.153 1.00 95.12 136 ASP A O 1
ATOM 1003 N N . ARG A 1 137 ? 13.585 -19.645 -19.948 1.00 94.06 137 ARG A N 1
ATOM 1004 C CA . ARG A 1 137 ? 14.953 -19.454 -20.450 1.00 94.06 137 ARG A CA 1
ATOM 1005 C C . ARG A 1 137 ? 15.047 -19.738 -21.946 1.00 94.06 137 ARG A C 1
ATOM 1007 O O . ARG A 1 137 ? 15.824 -19.092 -22.654 1.00 94.06 137 ARG A O 1
ATOM 1014 N N . ASP A 1 138 ? 14.267 -20.697 -22.439 1.00 94.81 138 ASP A N 1
ATOM 1015 C CA . ASP A 1 138 ? 14.305 -21.104 -23.835 1.00 94.81 138 ASP A CA 1
ATOM 1016 C C . ASP A 1 138 ? 13.666 -20.042 -24.712 1.00 94.81 138 ASP A C 1
ATOM 1018 O O . ASP A 1 138 ? 14.244 -19.656 -25.736 1.00 94.81 138 ASP A O 1
ATOM 1022 N N . ARG A 1 139 ? 12.543 -19.478 -24.267 1.00 94.88 139 ARG A N 1
ATOM 1023 C CA . ARG A 1 139 ? 11.892 -18.346 -24.913 1.00 94.88 139 ARG A CA 1
ATOM 1024 C C . ARG A 1 139 ? 12.781 -17.107 -24.902 1.00 94.88 139 ARG A C 1
ATOM 1026 O O . ARG A 1 139 ? 13.029 -16.552 -25.977 1.00 94.88 139 ARG A O 1
ATOM 1033 N N . LEU A 1 140 ? 13.293 -16.704 -23.735 1.00 95.81 140 LEU A N 1
ATOM 1034 C CA . LEU A 1 140 ? 14.115 -15.498 -23.578 1.00 95.81 140 LEU A CA 1
ATOM 1035 C C . LEU A 1 140 ? 15.430 -15.580 -24.366 1.00 95.81 140 LEU A C 1
ATOM 1037 O O . LEU A 1 140 ? 15.826 -14.631 -25.054 1.00 95.81 140 LEU A O 1
ATOM 1041 N N . GLY A 1 141 ? 16.107 -16.728 -24.315 1.00 95.31 141 GLY A N 1
ATOM 1042 C CA . GLY A 1 141 ? 17.340 -16.904 -25.067 1.00 95.31 141 GLY A CA 1
ATOM 1043 C C . GLY A 1 141 ? 17.091 -17.001 -26.571 1.00 95.31 141 GLY A C 1
ATOM 1044 O O . GLY A 1 141 ? 17.832 -16.399 -27.346 1.00 95.31 141 GLY A O 1
ATOM 1045 N N . SER A 1 142 ? 16.025 -17.680 -27.012 1.00 94.44 142 SER A N 1
ATOM 1046 C CA . SER A 1 142 ? 15.700 -17.792 -28.443 1.00 94.44 142 SER A CA 1
ATOM 1047 C C . SER A 1 142 ? 15.358 -16.441 -29.064 1.00 94.44 142 SER A C 1
ATOM 1049 O O . SER A 1 142 ? 15.840 -16.133 -30.156 1.00 94.44 142 SER A O 1
ATOM 1051 N N . ILE A 1 143 ? 14.584 -15.600 -28.370 1.00 94.75 143 ILE A N 1
ATOM 1052 C CA . ILE A 1 143 ? 14.281 -14.261 -28.878 1.00 94.75 143 ILE A CA 1
ATOM 1053 C C . ILE A 1 143 ? 15.520 -13.368 -28.924 1.00 94.75 143 ILE A C 1
ATOM 1055 O O . ILE A 1 143 ? 15.744 -12.674 -29.915 1.00 94.75 143 ILE A O 1
ATOM 1059 N N . SER A 1 144 ? 16.397 -13.466 -27.925 1.00 94.81 144 SER A N 1
ATOM 1060 C CA . SER A 1 144 ? 17.667 -12.735 -27.911 1.00 94.81 144 SER A CA 1
ATOM 1061 C C . SER A 1 144 ? 18.614 -13.175 -29.039 1.00 94.81 144 SER A C 1
ATOM 1063 O O . SER A 1 144 ? 19.313 -12.347 -29.627 1.00 94.81 144 SER A O 1
ATOM 1065 N N . ILE A 1 145 ? 18.596 -14.456 -29.426 1.00 93.44 145 ILE A N 1
ATOM 1066 C CA . ILE A 1 145 ? 19.328 -14.951 -30.604 1.00 93.44 145 ILE A CA 1
ATOM 1067 C C . ILE A 1 145 ? 18.754 -14.357 -31.899 1.00 93.44 145 ILE A C 1
ATOM 1069 O O . ILE A 1 145 ? 19.526 -13.897 -32.738 1.00 93.44 145 ILE A O 1
ATOM 1073 N N . MET A 1 146 ? 17.425 -14.293 -32.059 1.00 92.06 146 MET A N 1
ATOM 1074 C CA . MET A 1 146 ? 16.804 -13.665 -33.241 1.00 92.06 146 MET A CA 1
ATOM 1075 C C . MET A 1 146 ? 17.159 -12.179 -33.362 1.00 92.06 146 MET A C 1
ATOM 1077 O O . MET A 1 146 ? 17.417 -11.688 -34.462 1.00 92.06 146 MET A O 1
ATOM 1081 N N . HIS A 1 147 ? 17.223 -11.469 -32.237 1.00 91.38 147 HIS A N 1
ATOM 1082 C CA . HIS A 1 147 ? 17.730 -10.098 -32.191 1.00 91.38 147 HIS A CA 1
ATOM 1083 C C . HIS A 1 147 ? 19.214 -10.023 -32.552 1.00 91.38 147 HIS A C 1
ATOM 1085 O O . HIS A 1 147 ? 19.629 -9.105 -33.252 1.00 91.38 147 HIS A O 1
ATOM 1091 N N . SER A 1 148 ? 20.021 -11.011 -32.164 1.00 87.19 148 SER A N 1
ATOM 1092 C CA . SER A 1 148 ? 21.449 -11.076 -32.513 1.00 87.19 148 SER A CA 1
ATOM 1093 C C . SER A 1 148 ? 21.690 -11.204 -34.027 1.00 87.19 148 SER A C 1
ATOM 1095 O O . SER A 1 148 ? 22.706 -10.720 -34.524 1.00 87.19 148 SER A O 1
ATOM 1097 N N . THR A 1 149 ? 20.740 -11.757 -34.792 1.00 85.12 149 THR A N 1
ATOM 1098 C CA . THR A 1 149 ? 20.847 -11.905 -36.255 1.00 85.12 149 THR A CA 1
ATOM 1099 C C . THR A 1 149 ? 21.018 -10.568 -36.991 1.00 85.12 149 THR A C 1
ATOM 1101 O O . THR A 1 149 ? 21.785 -10.523 -37.951 1.00 85.12 149 THR A O 1
ATOM 1104 N N . ARG A 1 150 ? 20.411 -9.459 -36.532 1.00 81.62 150 ARG A N 1
ATOM 1105 C CA . ARG A 1 150 ? 20.609 -8.133 -37.170 1.00 81.62 150 ARG A CA 1
ATOM 1106 C C . ARG A 1 150 ? 22.060 -7.643 -37.078 1.00 81.62 150 ARG A C 1
ATOM 1108 O O . ARG A 1 150 ? 22.595 -7.078 -38.024 1.00 81.62 150 ARG A O 1
ATOM 1115 N N . HIS A 1 151 ? 22.729 -7.954 -35.967 1.00 79.44 151 HIS A N 1
ATOM 1116 C CA . HIS A 1 151 ? 24.105 -7.538 -35.680 1.00 79.44 151 HIS A CA 1
ATOM 1117 C C . HIS A 1 151 ? 25.078 -8.211 -36.650 1.00 79.44 151 HIS A C 1
ATOM 1119 O O . HIS A 1 151 ? 26.075 -7.636 -37.079 1.00 79.44 151 HIS A O 1
ATOM 1125 N N . LEU A 1 152 ? 24.759 -9.448 -37.036 1.00 74.75 152 LEU A N 1
ATOM 1126 C CA . LEU A 1 152 ? 25.501 -10.202 -38.036 1.00 74.75 152 LEU A CA 1
ATOM 1127 C C . LEU A 1 152 ? 25.391 -9.593 -39.447 1.00 74.75 152 LEU A C 1
ATOM 1129 O O . LEU A 1 152 ? 26.219 -9.943 -40.288 1.00 74.75 152 LEU A O 1
ATOM 1133 N N . ALA A 1 153 ? 24.412 -8.715 -39.688 1.00 70.94 153 ALA A N 1
ATOM 1134 C CA . ALA A 1 153 ? 24.178 -8.001 -40.943 1.00 70.94 153 ALA A CA 1
ATOM 1135 C C . ALA A 1 153 ? 24.694 -6.542 -40.934 1.00 70.94 153 ALA A C 1
ATOM 1137 O O . ALA A 1 153 ? 24.470 -5.818 -41.898 1.00 70.94 153 ALA A O 1
ATOM 1138 N N . GLY A 1 154 ? 25.408 -6.112 -39.882 1.00 68.44 154 GLY A N 1
ATOM 1139 C CA . GLY A 1 154 ? 26.105 -4.815 -39.837 1.00 68.44 154 GLY A CA 1
ATOM 1140 C C . GLY A 1 154 ? 25.282 -3.612 -39.355 1.00 68.44 154 GLY A C 1
ATOM 1141 O O . GLY A 1 154 ? 25.813 -2.507 -39.322 1.00 68.44 154 GLY A O 1
ATOM 1142 N N . ASP A 1 155 ? 24.026 -3.807 -38.949 1.00 66.00 155 ASP A N 1
ATOM 1143 C CA . ASP A 1 155 ? 23.195 -2.780 -38.305 1.00 66.00 155 ASP A CA 1
ATOM 1144 C C . ASP A 1 155 ? 23.317 -2.920 -36.781 1.00 66.00 155 ASP A C 1
ATOM 1146 O O . ASP A 1 155 ? 22.740 -3.848 -36.203 1.00 66.00 155 ASP A O 1
ATOM 1150 N N . ASP A 1 156 ? 24.123 -2.076 -36.119 1.00 65.50 156 ASP A N 1
ATOM 1151 C CA . ASP A 1 156 ? 24.430 -2.309 -34.706 1.00 65.50 156 ASP A CA 1
ATOM 1152 C C . ASP A 1 156 ? 24.605 -1.061 -33.826 1.00 65.50 156 ASP A C 1
ATOM 1154 O O . ASP A 1 156 ? 25.257 -0.080 -34.178 1.00 65.50 156 ASP A O 1
ATOM 1158 N N . ASP A 1 157 ? 24.041 -1.170 -32.626 1.00 82.12 157 ASP A N 1
ATOM 1159 C CA . ASP A 1 157 ? 24.243 -0.316 -31.467 1.00 82.12 157 ASP A CA 1
ATOM 1160 C C . ASP A 1 157 ? 24.870 -1.186 -30.370 1.00 82.12 157 ASP A C 1
ATOM 1162 O O . ASP A 1 157 ? 24.282 -2.178 -29.934 1.00 82.12 157 ASP A O 1
ATOM 1166 N N . GLY A 1 158 ? 26.069 -0.822 -29.907 1.00 87.75 158 GLY A N 1
ATOM 1167 C CA . GLY A 1 158 ? 26.855 -1.678 -29.011 1.00 87.75 158 GLY A CA 1
ATOM 1168 C C . GLY A 1 158 ? 26.147 -2.065 -27.704 1.00 87.75 158 GLY A C 1
ATOM 1169 O O . GLY A 1 158 ? 26.410 -3.149 -27.180 1.00 87.75 158 GLY A O 1
ATOM 1170 N N . GLY A 1 159 ? 25.234 -1.224 -27.202 1.00 90.69 159 GLY A N 1
ATOM 1171 C CA . GLY A 1 159 ? 24.423 -1.520 -26.018 1.00 90.69 159 GLY A CA 1
ATOM 1172 C C . GLY A 1 159 ? 23.408 -2.636 -26.274 1.00 90.69 159 GLY A C 1
ATOM 1173 O O . GLY A 1 159 ? 23.338 -3.595 -25.507 1.00 90.69 159 GLY A O 1
ATOM 1174 N N . PHE A 1 160 ? 22.670 -2.569 -27.385 1.00 92.00 160 PHE A N 1
ATOM 1175 C CA . PHE A 1 160 ? 21.765 -3.649 -27.790 1.00 92.00 160 PHE A CA 1
ATOM 1176 C C . PHE A 1 160 ? 22.493 -4.974 -28.051 1.00 92.00 160 PHE A C 1
ATOM 1178 O O . PHE A 1 160 ? 21.982 -6.035 -27.675 1.00 92.00 160 PHE A O 1
ATOM 1185 N N . LYS A 1 161 ? 23.685 -4.919 -28.658 1.00 92.12 161 LYS A N 1
ATOM 1186 C CA . LYS A 1 161 ? 24.520 -6.103 -28.885 1.00 92.12 161 LYS A CA 1
ATOM 1187 C C . LYS A 1 161 ? 24.836 -6.838 -27.601 1.00 92.12 161 LYS A C 1
ATOM 1189 O O . LYS A 1 161 ? 24.553 -8.030 -27.496 1.00 92.12 161 LYS A O 1
ATOM 1194 N N . ASP A 1 162 ? 25.423 -6.130 -26.641 1.00 93.44 162 ASP A N 1
ATOM 1195 C CA . ASP A 1 162 ? 25.818 -6.715 -25.361 1.00 93.44 162 ASP A CA 1
ATOM 1196 C C . ASP A 1 162 ? 24.590 -7.266 -24.622 1.00 93.44 162 ASP A C 1
ATOM 1198 O O . ASP A 1 162 ? 24.616 -8.400 -24.147 1.00 93.44 162 ASP A O 1
ATOM 1202 N N . TYR A 1 163 ? 23.470 -6.534 -24.639 1.00 95.06 163 TYR A N 1
ATOM 1203 C CA . TYR A 1 163 ? 22.217 -6.947 -24.002 1.00 95.06 163 TYR A CA 1
ATOM 1204 C C . TYR A 1 163 ? 21.734 -8.314 -24.509 1.00 95.06 163 TYR A C 1
ATOM 1206 O O . TYR A 1 163 ? 21.593 -9.265 -23.735 1.00 95.06 163 TYR A O 1
ATOM 1214 N N . HIS A 1 164 ? 21.536 -8.457 -25.823 1.00 94.44 164 HIS A N 1
ATOM 1215 C CA . HIS A 1 164 ? 21.031 -9.709 -26.388 1.00 94.44 164 HIS A CA 1
ATOM 1216 C C . HIS A 1 164 ? 22.068 -10.835 -26.363 1.00 94.44 164 HIS A C 1
ATOM 1218 O O . HIS A 1 164 ? 21.691 -11.995 -26.200 1.00 94.44 164 HIS A O 1
ATOM 1224 N N . GLN A 1 165 ? 23.365 -10.530 -26.476 1.00 92.12 165 GLN A N 1
ATOM 1225 C CA . GLN A 1 165 ? 24.416 -11.540 -26.331 1.00 92.12 165 GLN A CA 1
ATOM 1226 C C . GLN A 1 165 ? 24.457 -12.130 -24.923 1.00 92.12 165 GLN A C 1
ATOM 1228 O O . GLN A 1 165 ? 24.692 -13.330 -24.779 1.00 92.12 165 GLN A O 1
ATOM 1233 N N . VAL A 1 166 ? 24.233 -11.313 -23.892 1.00 92.38 166 VAL A N 1
ATOM 1234 C CA . VAL A 1 166 ? 24.165 -11.774 -22.502 1.00 92.38 166 VAL A CA 1
ATOM 1235 C C . VAL A 1 166 ? 22.907 -12.606 -22.282 1.00 92.38 166 VAL A C 1
ATOM 1237 O O . VAL A 1 166 ? 23.013 -13.737 -21.809 1.00 92.38 166 VAL A O 1
ATOM 1240 N N . LEU A 1 167 ? 21.733 -12.105 -22.676 1.00 94.50 167 LEU A N 1
ATOM 1241 C CA . LEU A 1 167 ? 20.472 -12.818 -22.457 1.00 94.50 167 LEU A CA 1
ATOM 1242 C C . LEU A 1 167 ? 20.333 -14.087 -23.303 1.00 94.50 167 LEU A C 1
ATOM 1244 O O . LEU A 1 167 ? 19.731 -15.050 -22.848 1.00 94.50 167 LEU A O 1
ATOM 1248 N N . ALA A 1 168 ? 20.951 -14.174 -24.483 1.00 93.12 168 ALA A N 1
ATOM 1249 C CA . ALA A 1 168 ? 20.985 -15.415 -25.265 1.00 93.12 168 ALA A CA 1
ATOM 1250 C C . ALA A 1 168 ? 21.618 -16.595 -24.498 1.00 93.12 168 ALA A C 1
ATOM 1252 O O . ALA A 1 168 ? 21.311 -17.756 -24.781 1.00 93.12 168 ALA A O 1
ATOM 1253 N N . ARG A 1 169 ? 22.488 -16.318 -23.515 1.00 89.25 169 ARG A N 1
ATOM 1254 C CA . ARG A 1 169 ? 23.203 -17.344 -22.739 1.00 89.25 169 ARG A CA 1
ATOM 1255 C C . ARG A 1 169 ? 22.319 -18.055 -21.722 1.00 89.25 169 ARG A C 1
ATOM 1257 O O . ARG A 1 169 ? 22.677 -19.160 -21.325 1.00 89.25 169 ARG A O 1
ATOM 1264 N N . VAL A 1 170 ? 21.168 -17.491 -21.352 1.00 91.44 170 VAL A N 1
ATOM 1265 C CA . VAL A 1 170 ? 20.253 -18.114 -20.379 1.00 91.44 170 VAL A CA 1
ATOM 1266 C C . VAL A 1 170 ? 19.765 -19.493 -20.838 1.00 91.44 170 VAL A C 1
ATOM 1268 O O . VAL A 1 170 ? 19.506 -20.351 -20.009 1.00 91.44 170 VAL A O 1
ATOM 1271 N N . ARG A 1 171 ? 19.755 -19.778 -22.150 1.00 90.31 171 ARG A N 1
ATOM 1272 C CA . ARG A 1 171 ? 19.474 -21.124 -22.694 1.00 90.31 171 ARG A CA 1
ATOM 1273 C C . ARG A 1 171 ? 20.438 -22.211 -22.226 1.00 90.31 171 ARG A C 1
ATOM 1275 O O . ARG A 1 171 ? 20.114 -23.387 -22.323 1.00 90.31 171 ARG A O 1
ATOM 1282 N N . LYS A 1 172 ? 21.632 -21.833 -21.767 1.00 85.38 172 LYS A N 1
ATOM 1283 C CA . LYS A 1 172 ? 22.626 -22.762 -21.219 1.00 85.38 172 LYS A CA 1
ATOM 1284 C C . LYS A 1 172 ? 22.457 -22.988 -19.719 1.00 85.38 172 LYS A C 1
ATOM 1286 O O . LYS A 1 172 ? 23.189 -23.796 -19.161 1.00 85.38 172 LYS A O 1
ATOM 1291 N N . MET A 1 173 ? 21.533 -22.282 -19.065 1.00 86.12 173 MET A N 1
ATOM 1292 C CA . MET A 1 173 ? 21.219 -22.541 -17.665 1.00 86.12 173 MET A CA 1
ATOM 1293 C C . MET A 1 173 ? 20.707 -23.971 -17.531 1.00 86.12 173 MET A C 1
ATOM 1295 O O . MET A 1 173 ? 19.903 -24.432 -18.336 1.00 86.12 173 MET A O 1
ATOM 1299 N N . THR A 1 174 ? 21.202 -24.677 -16.520 1.00 78.75 174 THR A N 1
ATOM 1300 C CA . THR A 1 174 ? 20.831 -26.072 -16.238 1.00 78.75 174 THR A CA 1
ATOM 1301 C C . THR A 1 174 ? 20.172 -26.233 -14.871 1.00 78.75 174 THR A C 1
ATOM 1303 O O . THR A 1 174 ? 19.835 -27.349 -14.497 1.00 78.75 174 THR A O 1
ATOM 1306 N N . GLY A 1 175 ? 20.029 -25.147 -14.101 1.00 79.44 175 GLY A N 1
ATOM 1307 C CA . GLY A 1 175 ? 19.673 -25.201 -12.680 1.00 79.44 175 GLY A CA 1
ATOM 1308 C C . GLY A 1 175 ? 20.841 -25.555 -11.756 1.00 79.44 175 GLY A C 1
ATOM 1309 O O . GLY A 1 175 ? 20.720 -25.386 -10.545 1.00 79.44 175 GLY A O 1
ATOM 1310 N N . LYS A 1 176 ? 21.980 -26.014 -12.297 1.00 83.31 176 LYS A N 1
ATOM 1311 C CA . LYS A 1 176 ? 23.152 -26.385 -11.499 1.00 83.31 176 LYS A CA 1
ATOM 1312 C C . LYS A 1 176 ? 23.960 -25.163 -11.075 1.00 83.31 176 LYS A C 1
ATOM 1314 O O . LYS A 1 176 ? 24.359 -24.358 -11.918 1.00 83.31 176 LYS A O 1
ATOM 1319 N N . ALA A 1 177 ? 24.235 -25.064 -9.781 1.00 84.25 177 ALA A N 1
ATOM 1320 C CA . ALA A 1 177 ? 25.153 -24.081 -9.229 1.00 84.25 177 ALA A CA 1
ATOM 1321 C C . ALA A 1 177 ? 26.610 -24.579 -9.266 1.00 84.25 177 ALA A C 1
ATOM 1323 O O . ALA A 1 177 ? 26.898 -25.730 -9.603 1.00 84.25 177 ALA A O 1
ATOM 1324 N N . LEU A 1 178 ? 27.543 -23.696 -8.903 1.00 83.56 178 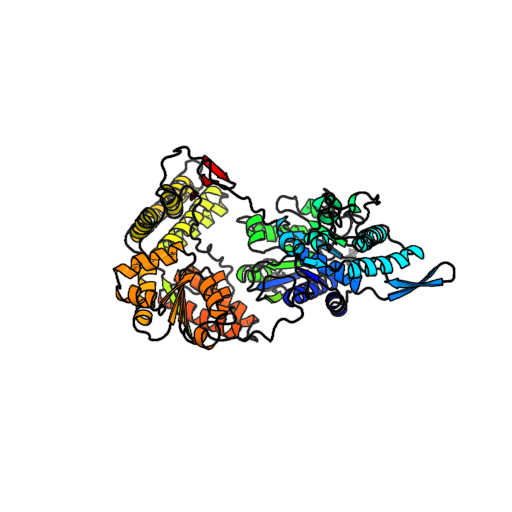LEU A N 1
ATOM 1325 C CA . LEU A 1 178 ? 28.984 -23.987 -8.844 1.00 83.56 178 LEU A CA 1
ATOM 1326 C C . LEU A 1 178 ? 29.360 -25.096 -7.844 1.00 83.56 178 LEU A C 1
ATOM 1328 O O . LEU A 1 178 ? 30.426 -25.688 -7.978 1.00 83.56 178 LEU A O 1
ATOM 1332 N N . ASP A 1 179 ? 28.504 -25.387 -6.864 1.00 85.81 179 ASP A N 1
ATOM 1333 C CA . ASP A 1 179 ? 28.678 -26.493 -5.913 1.00 85.81 179 ASP A CA 1
ATOM 1334 C C . ASP A 1 179 ? 28.202 -27.856 -6.458 1.00 85.81 179 ASP A C 1
ATOM 1336 O O . ASP A 1 179 ? 28.318 -28.873 -5.777 1.00 85.81 179 ASP A O 1
ATOM 1340 N N . GLY A 1 180 ? 27.673 -27.888 -7.686 1.00 84.25 180 GLY A N 1
ATOM 1341 C CA . GLY A 1 180 ? 27.154 -29.085 -8.345 1.00 84.25 180 GLY A CA 1
ATOM 1342 C C . GLY A 1 180 ? 25.698 -29.428 -8.011 1.00 84.25 180 GLY A C 1
ATOM 1343 O O . GLY A 1 180 ? 25.132 -30.307 -8.670 1.00 84.25 180 GLY A O 1
ATOM 1344 N N . SER A 1 181 ? 25.071 -28.735 -7.056 1.00 88.06 181 SER A N 1
ATOM 1345 C CA . SER A 1 181 ? 23.666 -28.934 -6.681 1.00 88.06 181 SER A CA 1
ATOM 1346 C C . SER A 1 181 ? 22.724 -28.209 -7.642 1.00 88.06 181 SER A C 1
ATOM 1348 O O . SER A 1 181 ? 23.094 -27.226 -8.282 1.00 88.06 181 SER A O 1
ATOM 1350 N N . THR A 1 182 ? 21.496 -28.717 -7.774 1.00 86.62 182 THR A N 1
ATOM 1351 C CA . THR A 1 182 ? 20.458 -28.110 -8.623 1.00 86.62 182 THR A CA 1
ATOM 1352 C C . THR A 1 182 ? 19.474 -27.334 -7.761 1.00 86.62 182 THR A C 1
ATOM 1354 O O . THR A 1 182 ? 18.976 -27.869 -6.773 1.00 86.62 182 THR A O 1
ATOM 1357 N N . TYR A 1 183 ? 19.187 -26.098 -8.155 1.00 87.31 183 TYR A N 1
ATOM 1358 C CA . TYR A 1 183 ? 18.321 -25.179 -7.427 1.00 87.31 183 TYR A CA 1
ATOM 1359 C C . TYR A 1 183 ? 17.220 -24.648 -8.343 1.00 87.31 183 TYR A C 1
ATOM 1361 O O . TYR A 1 183 ? 17.504 -24.214 -9.464 1.00 87.31 183 TYR A O 1
ATOM 1369 N N . ALA A 1 184 ? 15.978 -24.638 -7.853 1.00 86.38 184 ALA A N 1
ATOM 1370 C CA . ALA A 1 184 ? 14.833 -24.129 -8.607 1.00 86.38 184 ALA A CA 1
ATOM 1371 C C . ALA A 1 184 ? 15.037 -22.659 -9.010 1.00 86.38 184 ALA A C 1
ATOM 1373 O O . ALA A 1 184 ? 14.720 -22.262 -10.130 1.00 86.38 184 ALA A O 1
ATOM 1374 N N . GLU A 1 185 ? 15.671 -21.849 -8.155 1.00 85.75 185 GLU A N 1
ATOM 1375 C CA . GLU A 1 185 ? 15.977 -20.447 -8.447 1.00 85.75 185 GLU A CA 1
ATOM 1376 C C . GLU A 1 185 ? 16.968 -20.228 -9.611 1.00 85.75 185 GLU A C 1
ATOM 1378 O O . GLU A 1 185 ? 17.077 -19.102 -10.100 1.00 85.75 185 GLU A O 1
ATOM 1383 N N . PHE A 1 186 ? 17.678 -21.261 -10.085 1.00 87.62 186 PHE A N 1
ATOM 1384 C CA . PHE A 1 186 ? 18.610 -21.170 -11.224 1.00 87.62 186 PHE A CA 1
ATOM 1385 C C . PHE A 1 186 ? 18.134 -21.923 -12.467 1.00 87.62 186 PHE A C 1
ATOM 1387 O O . PHE A 1 186 ? 18.874 -22.019 -13.452 1.00 87.62 186 PHE A O 1
ATOM 1394 N N . GLU A 1 187 ? 16.916 -22.460 -12.454 1.00 88.62 187 GLU A N 1
ATOM 1395 C CA . GLU A 1 187 ? 16.334 -23.095 -13.635 1.00 88.62 187 GLU A CA 1
ATOM 1396 C C . GLU A 1 187 ? 16.041 -22.066 -14.734 1.00 88.62 187 GLU A C 1
ATOM 1398 O O . GLU A 1 187 ? 16.327 -22.300 -15.913 1.00 88.62 187 GLU A O 1
ATOM 1403 N N . HIS A 1 188 ? 15.576 -20.889 -14.315 1.00 92.75 188 HIS A N 1
ATOM 1404 C CA . HIS A 1 188 ? 15.179 -19.773 -15.159 1.00 92.75 188 HIS A CA 1
ATOM 1405 C C . HIS A 1 188 ? 15.720 -18.440 -14.613 1.00 92.75 188 HIS A C 1
ATOM 1407 O O . HIS A 1 188 ? 15.807 -18.274 -13.390 1.00 92.75 188 HIS A O 1
ATOM 1413 N N . PRO A 1 189 ? 16.069 -17.477 -15.490 1.00 94.25 189 PRO A N 1
ATOM 1414 C CA . PRO A 1 189 ? 16.403 -16.123 -15.065 1.00 94.25 189 PRO A CA 1
ATOM 1415 C C . PRO A 1 189 ? 15.172 -15.420 -14.491 1.00 94.25 189 PRO A C 1
ATOM 1417 O O . PRO A 1 189 ? 14.041 -15.726 -14.871 1.00 94.25 189 PRO A O 1
ATOM 1420 N N . VAL A 1 190 ? 15.385 -14.453 -13.600 1.00 95.06 190 VAL A N 1
ATOM 1421 C CA . VAL A 1 190 ? 14.280 -13.680 -13.004 1.00 95.06 190 VAL A CA 1
ATOM 1422 C C . VAL A 1 190 ? 14.070 -12.327 -13.656 1.00 95.06 190 VAL A C 1
ATOM 1424 O O . VAL A 1 190 ? 14.978 -11.749 -14.250 1.00 95.06 190 VAL A O 1
ATOM 1427 N N . LEU A 1 191 ? 12.856 -11.802 -13.518 1.00 96.06 191 LEU A N 1
ATOM 1428 C CA . LEU A 1 191 ? 12.454 -10.521 -14.090 1.00 96.06 191 LEU A CA 1
ATOM 1429 C C . LEU A 1 191 ? 13.349 -9.359 -13.632 1.00 96.06 191 LEU A C 1
ATOM 1431 O O . LEU A 1 191 ? 13.666 -8.480 -14.430 1.00 96.06 191 LEU A O 1
ATOM 1435 N N . ASP A 1 192 ? 13.812 -9.393 -12.379 1.00 94.31 192 ASP A N 1
ATOM 1436 C CA . ASP A 1 192 ? 14.738 -8.401 -11.808 1.00 94.31 192 ASP A CA 1
ATOM 1437 C C . ASP A 1 192 ? 16.082 -8.304 -12.555 1.00 94.31 192 ASP A C 1
ATOM 1439 O O . ASP A 1 192 ? 16.707 -7.249 -12.597 1.00 94.31 192 ASP A O 1
ATOM 1443 N N . GLU A 1 193 ? 16.566 -9.403 -13.141 1.00 93.94 193 GLU A N 1
ATOM 1444 C CA . GLU A 1 193 ? 17.930 -9.468 -13.679 1.00 93.94 193 GLU A CA 1
ATOM 1445 C C . GLU A 1 193 ? 18.017 -9.285 -15.202 1.00 93.94 193 GLU A C 1
ATOM 1447 O O . GLU A 1 193 ? 19.115 -9.341 -15.763 1.00 93.94 193 GLU A O 1
ATOM 1452 N N . ILE A 1 194 ? 16.888 -9.040 -15.880 1.00 96.12 194 ILE A N 1
ATOM 1453 C CA . ILE A 1 194 ? 16.852 -8.767 -17.328 1.00 96.12 194 ILE A CA 1
ATOM 1454 C C . ILE A 1 194 ? 16.909 -7.275 -17.675 1.00 96.12 194 ILE A C 1
ATOM 1456 O O . ILE A 1 194 ? 16.998 -6.929 -18.854 1.00 96.12 194 ILE A O 1
ATOM 1460 N N . VAL A 1 195 ? 16.876 -6.391 -16.674 1.00 96.88 195 VAL A N 1
ATOM 1461 C CA . VAL A 1 195 ? 17.076 -4.946 -16.838 1.00 96.88 195 VAL A CA 1
ATOM 1462 C C . VAL A 1 195 ? 18.170 -4.491 -15.874 1.00 96.88 195 VAL A C 1
ATOM 1464 O O . VAL A 1 195 ? 18.036 -4.693 -14.666 1.00 96.88 195 VAL A O 1
ATOM 1467 N N . PRO A 1 196 ? 19.254 -3.875 -16.370 1.00 96.50 196 PRO A N 1
ATOM 1468 C CA . PRO A 1 196 ? 20.273 -3.309 -15.503 1.00 96.50 196 PRO A CA 1
ATOM 1469 C C . PRO A 1 196 ? 19.709 -2.120 -14.712 1.00 96.50 196 PRO A C 1
ATOM 1471 O O . PRO A 1 196 ? 18.862 -1.371 -15.211 1.00 96.50 196 PRO A O 1
ATOM 1474 N N . HIS A 1 197 ? 20.192 -1.910 -13.492 1.00 96.50 197 HIS A N 1
ATOM 1475 C CA . HIS A 1 197 ? 19.733 -0.810 -12.651 1.00 96.50 197 HIS A CA 1
ATOM 1476 C C . HIS A 1 197 ? 20.861 -0.180 -11.838 1.00 96.50 197 HIS A C 1
ATOM 1478 O O . HIS A 1 197 ? 21.774 -0.869 -11.389 1.00 96.50 197 HIS A O 1
ATOM 1484 N N . GLY A 1 198 ? 20.798 1.134 -11.626 1.00 95.00 198 GLY A N 1
ATOM 1485 C CA . GLY A 1 198 ? 21.817 1.868 -10.875 1.00 95.00 198 GLY A CA 1
ATOM 1486 C C . GLY A 1 198 ? 21.647 3.383 -10.912 1.00 95.00 198 GLY A C 1
ATOM 1487 O O . GLY A 1 198 ? 20.688 3.907 -11.476 1.00 95.00 198 GLY A O 1
ATOM 1488 N N . SER A 1 199 ? 22.595 4.097 -10.307 1.00 93.00 199 SER A N 1
ATOM 1489 C CA . SER A 1 199 ? 22.616 5.565 -10.314 1.00 93.00 199 SER A CA 1
ATOM 1490 C C . SER A 1 199 ? 23.264 6.079 -11.599 1.00 93.00 199 SER A C 1
ATOM 1492 O O . SER A 1 199 ? 24.202 5.480 -12.130 1.00 93.00 199 SER A O 1
ATOM 1494 N N . ALA A 1 200 ? 22.794 7.232 -12.073 1.00 90.62 200 ALA A N 1
ATOM 1495 C CA . ALA A 1 200 ? 23.400 7.937 -13.197 1.00 90.62 200 ALA A CA 1
ATOM 1496 C C . ALA A 1 200 ? 24.860 8.329 -12.912 1.00 90.62 200 ALA A C 1
ATOM 1498 O O . ALA A 1 200 ? 25.700 8.314 -13.807 1.00 90.62 200 ALA A O 1
ATOM 1499 N N . ARG A 1 201 ? 25.157 8.670 -11.651 1.00 91.69 201 ARG A N 1
ATOM 1500 C CA . ARG A 1 201 ? 26.468 9.151 -11.197 1.00 91.69 201 ARG A CA 1
ATOM 1501 C C . ARG A 1 201 ? 27.382 8.031 -10.724 1.00 91.69 201 ARG A C 1
ATOM 1503 O O . ARG A 1 201 ? 28.569 8.050 -11.029 1.00 91.69 201 ARG A O 1
ATOM 1510 N N . SER A 1 202 ? 26.835 7.079 -9.972 1.00 88.19 202 SER A N 1
ATOM 1511 C CA . SER A 1 202 ? 27.613 5.992 -9.359 1.00 88.19 202 SER A CA 1
ATOM 1512 C C . SER A 1 202 ? 27.691 4.737 -10.232 1.00 88.19 202 SER A C 1
ATOM 1514 O O . SER A 1 202 ? 28.387 3.786 -9.883 1.00 88.19 202 SER A O 1
ATOM 1516 N N . GLY A 1 203 ? 26.989 4.723 -11.367 1.00 90.88 203 GLY A N 1
ATOM 1517 C CA . GLY A 1 203 ? 26.954 3.585 -12.271 1.00 90.88 203 GLY A CA 1
ATOM 1518 C C . GLY A 1 203 ? 26.082 2.434 -11.772 1.00 90.88 203 GLY A C 1
ATOM 1519 O O . GLY A 1 203 ? 25.289 2.553 -10.832 1.00 90.88 203 GLY A O 1
ATOM 1520 N N . CYS A 1 204 ? 26.239 1.292 -12.437 1.00 92.25 204 CYS A N 1
ATOM 1521 C CA . CYS A 1 204 ? 25.534 0.058 -12.120 1.00 92.25 204 CYS A CA 1
ATOM 1522 C C . CYS A 1 204 ? 26.287 -0.749 -11.037 1.00 92.25 204 CYS A C 1
ATOM 1524 O O . CYS A 1 204 ? 27.394 -1.234 -11.309 1.00 92.25 204 CYS A O 1
ATOM 1526 N N . PRO A 1 205 ? 25.719 -0.956 -9.829 1.00 91.38 205 PRO A N 1
ATOM 1527 C CA . PRO A 1 205 ? 26.295 -1.860 -8.832 1.00 91.38 205 PRO A CA 1
ATOM 1528 C C . PRO A 1 205 ? 26.303 -3.310 -9.334 1.00 91.38 205 PRO A C 1
ATOM 1530 O O . PRO A 1 205 ? 25.558 -3.665 -10.245 1.00 91.38 205 PRO A O 1
ATOM 1533 N N . GLN A 1 206 ? 27.094 -4.187 -8.703 1.00 87.88 206 GLN A N 1
ATOM 1534 C CA . GLN A 1 206 ? 27.162 -5.610 -9.082 1.00 87.88 206 GLN A CA 1
ATOM 1535 C C . GLN A 1 206 ? 25.789 -6.294 -9.068 1.00 87.88 206 GLN A C 1
ATOM 1537 O O . GLN A 1 206 ? 25.461 -7.006 -10.010 1.00 87.88 206 GLN A O 1
ATOM 1542 N N . THR A 1 207 ? 24.968 -6.024 -8.048 1.00 88.38 207 THR A N 1
ATOM 1543 C CA . THR A 1 207 ? 23.596 -6.552 -7.921 1.00 88.38 207 THR A CA 1
ATOM 1544 C C . THR A 1 207 ? 22.597 -5.903 -8.876 1.00 88.38 207 THR A C 1
ATOM 1546 O O . THR A 1 207 ? 21.429 -6.266 -8.864 1.00 88.38 207 THR A O 1
ATOM 1549 N N . GLY A 1 208 ? 23.032 -4.900 -9.638 1.00 90.50 208 GLY A N 1
ATOM 1550 C CA . GLY A 1 208 ? 22.231 -4.219 -10.646 1.00 90.50 208 GLY A CA 1
ATOM 1551 C C . GLY A 1 208 ? 22.557 -4.637 -12.069 1.00 90.50 208 GLY A C 1
ATOM 1552 O O . GLY A 1 208 ? 21.896 -4.179 -12.988 1.00 90.50 208 GLY A O 1
ATOM 1553 N N . ARG A 1 209 ? 23.571 -5.484 -12.280 1.00 94.12 209 ARG A N 1
ATOM 1554 C CA . ARG A 1 209 ? 24.004 -5.906 -13.618 1.00 94.12 209 ARG A CA 1
ATOM 1555 C C . ARG A 1 209 ? 23.062 -6.957 -14.201 1.00 94.12 209 ARG A C 1
ATOM 1557 O O . ARG A 1 209 ? 22.432 -7.721 -13.467 1.00 94.12 209 ARG A O 1
ATOM 1564 N N . LEU A 1 210 ? 23.042 -7.077 -15.529 1.00 94.75 210 LEU A N 1
ATOM 1565 C CA . LEU A 1 210 ? 22.295 -8.149 -16.191 1.00 94.75 210 LEU A CA 1
ATOM 1566 C C . LEU A 1 210 ? 22.721 -9.531 -15.691 1.00 94.75 210 LEU A C 1
ATOM 1568 O O . LEU A 1 210 ? 23.915 -9.864 -15.706 1.00 94.75 210 LEU A O 1
ATOM 1572 N N . LEU A 1 211 ? 21.733 -10.355 -15.348 1.00 92.88 211 LEU A N 1
ATOM 1573 C CA . LEU A 1 211 ? 21.888 -11.719 -14.841 1.00 92.88 211 LEU A CA 1
ATOM 1574 C C . LEU A 1 211 ? 22.785 -11.812 -13.596 1.00 92.88 211 LEU A C 1
ATOM 1576 O O . LEU A 1 211 ? 23.489 -12.808 -13.432 1.00 92.88 211 LEU A O 1
ATOM 1580 N N . TRP A 1 212 ? 22.852 -10.768 -12.758 1.00 90.31 212 TRP A N 1
ATOM 1581 C CA . TRP A 1 212 ? 23.795 -10.706 -11.633 1.00 90.31 212 TRP A CA 1
ATOM 1582 C C . TRP A 1 212 ? 23.682 -11.917 -10.699 1.00 90.31 212 TRP A C 1
ATOM 1584 O O . TRP A 1 212 ? 24.704 -12.492 -10.311 1.00 90.31 212 TRP A O 1
ATOM 1594 N N . ARG A 1 213 ? 22.451 -12.336 -10.373 1.00 87.06 213 ARG A N 1
ATOM 1595 C CA . ARG A 1 213 ? 22.190 -13.442 -9.450 1.00 87.06 213 ARG A CA 1
ATOM 1596 C C . ARG A 1 213 ? 22.653 -14.735 -10.088 1.00 87.06 213 ARG A C 1
ATOM 1598 O O . ARG A 1 213 ? 23.502 -15.425 -9.522 1.00 87.06 213 ARG A O 1
ATOM 1605 N N . THR A 1 214 ? 22.163 -15.004 -11.294 1.00 85.56 214 THR A N 1
ATOM 1606 C CA . THR A 1 214 ? 22.496 -16.215 -12.039 1.00 85.56 214 THR A CA 1
ATOM 1607 C C . THR A 1 214 ? 24.005 -16.322 -12.286 1.00 85.56 214 THR A C 1
ATOM 1609 O O . THR A 1 214 ? 24.604 -17.357 -12.003 1.00 85.56 214 THR A O 1
ATOM 1612 N N . LYS A 1 215 ? 24.677 -15.248 -12.717 1.00 85.81 215 LYS A N 1
ATOM 1613 C CA . LYS A 1 215 ? 26.132 -15.238 -12.963 1.00 85.81 215 LYS A CA 1
ATOM 1614 C C . LYS A 1 215 ? 26.963 -15.479 -11.707 1.00 85.81 215 LYS A C 1
ATOM 1616 O O . LYS A 1 215 ? 28.012 -16.101 -11.800 1.00 85.81 215 LYS A O 1
ATOM 1621 N N . SER A 1 216 ? 26.519 -14.992 -10.549 1.00 83.12 216 SER A N 1
ATOM 1622 C CA . SER A 1 216 ? 27.277 -15.131 -9.299 1.00 83.12 216 SER A CA 1
ATOM 1623 C C . SER A 1 216 ? 27.326 -16.567 -8.759 1.00 83.12 216 SER A C 1
ATOM 1625 O O . SER A 1 216 ? 28.169 -16.873 -7.916 1.00 83.12 216 SER A O 1
ATOM 1627 N N . LYS A 1 217 ? 26.423 -17.443 -9.223 1.00 81.56 217 LYS A N 1
ATOM 1628 C CA . LYS A 1 217 ? 26.247 -18.812 -8.712 1.00 81.56 217 LYS A CA 1
ATOM 1629 C C . LYS A 1 217 ? 26.364 -19.899 -9.778 1.00 81.56 217 LYS A C 1
ATOM 1631 O O . LYS A 1 217 ? 26.295 -21.073 -9.431 1.00 81.56 217 LYS A O 1
ATOM 1636 N N . THR A 1 218 ? 26.569 -19.527 -11.042 1.00 80.31 218 THR A N 1
ATOM 1637 C CA . THR A 1 218 ? 26.672 -20.452 -12.182 1.00 80.31 218 THR A CA 1
ATOM 1638 C C . THR A 1 218 ? 27.917 -20.163 -13.022 1.00 80.31 218 THR A C 1
ATOM 1640 O O . THR A 1 218 ? 28.596 -19.147 -12.853 1.00 80.31 218 THR A O 1
ATOM 1643 N N . ASP A 1 219 ? 28.216 -21.048 -13.968 1.00 74.00 219 ASP A N 1
ATOM 1644 C CA . ASP A 1 219 ? 29.331 -20.923 -14.911 1.00 74.00 219 ASP A CA 1
ATOM 1645 C C . ASP A 1 219 ? 29.208 -19.718 -15.867 1.00 74.00 219 ASP A C 1
ATOM 1647 O O . ASP A 1 219 ? 30.209 -19.291 -16.454 1.00 74.00 219 ASP A O 1
ATOM 1651 N N . LEU A 1 220 ? 28.022 -19.100 -15.972 1.00 79.25 220 LEU A N 1
ATOM 1652 C CA . LEU A 1 220 ? 27.792 -17.878 -16.752 1.00 79.25 220 LEU A CA 1
ATOM 1653 C C . LEU A 1 220 ? 28.690 -16.700 -16.333 1.00 79.25 220 LEU A C 1
ATOM 1655 O O . LEU A 1 220 ? 28.941 -15.816 -17.157 1.00 79.25 220 LEU A O 1
ATOM 1659 N N . GLY A 1 221 ? 29.181 -16.674 -15.088 1.00 75.06 221 GLY A N 1
ATOM 1660 C CA . GLY A 1 221 ? 30.074 -15.625 -14.578 1.00 75.06 221 GLY A CA 1
ATOM 1661 C C . GLY A 1 221 ? 31.489 -15.632 -15.175 1.00 75.06 221 GLY A C 1
ATOM 1662 O O . GLY A 1 221 ? 32.171 -14.613 -15.133 1.00 75.06 221 GLY A O 1
ATOM 1663 N N . SER A 1 222 ? 31.927 -16.744 -15.771 1.00 73.00 222 SER A N 1
ATOM 1664 C CA . SER A 1 222 ? 33.298 -16.931 -16.286 1.00 73.00 222 SER A CA 1
ATOM 1665 C C . SER A 1 222 ? 33.588 -16.256 -17.636 1.00 73.00 222 SER A C 1
ATOM 1667 O O . SER A 1 222 ? 34.725 -16.255 -18.106 1.00 73.00 222 SER A O 1
ATOM 1669 N N . GLN A 1 223 ? 32.575 -15.691 -18.294 1.00 70.31 223 GLN A N 1
ATOM 1670 C CA . GLN A 1 223 ? 32.686 -15.228 -19.676 1.00 70.31 223 GLN A CA 1
ATOM 1671 C C . GLN A 1 223 ? 32.864 -13.711 -19.774 1.00 70.31 223 GLN A C 1
ATOM 1673 O O . GLN A 1 223 ? 32.043 -12.945 -19.270 1.00 70.31 223 GLN A O 1
ATOM 1678 N N . SER A 1 224 ? 33.875 -13.283 -20.535 1.00 78.19 224 SER A N 1
ATOM 1679 C CA . SER A 1 224 ? 34.114 -11.869 -20.849 1.00 78.19 224 SER A CA 1
ATOM 1680 C C . SER A 1 224 ? 32.942 -11.239 -21.628 1.00 78.19 224 SER A C 1
ATOM 1682 O O . SER A 1 224 ? 32.301 -11.885 -22.469 1.00 78.19 224 SER A O 1
ATOM 1684 N N . ARG A 1 225 ? 32.655 -9.968 -21.326 1.00 85.62 225 ARG A N 1
ATOM 1685 C CA . ARG A 1 225 ? 31.707 -9.083 -22.025 1.00 85.62 225 ARG A CA 1
ATOM 1686 C C . ARG A 1 225 ? 32.225 -7.642 -21.968 1.00 85.62 225 ARG A C 1
ATOM 1688 O O . ARG A 1 225 ? 33.074 -7.335 -21.140 1.00 85.62 225 ARG A O 1
ATOM 1695 N N . ASN A 1 226 ? 31.717 -6.767 -22.833 1.00 86.06 226 ASN A N 1
ATOM 1696 C CA . ASN A 1 226 ? 32.150 -5.363 -22.915 1.00 86.06 226 ASN A CA 1
ATOM 1697 C C . ASN A 1 226 ? 31.362 -4.410 -21.988 1.00 86.06 226 ASN A C 1
ATOM 1699 O O . ASN A 1 226 ? 31.631 -3.214 -21.990 1.00 86.06 226 ASN A O 1
ATOM 1703 N N . GLU A 1 227 ? 30.392 -4.941 -21.235 1.00 91.38 227 GLU A N 1
ATOM 1704 C CA . GLU A 1 227 ? 29.588 -4.252 -20.209 1.00 91.38 227 GLU A CA 1
ATOM 1705 C C . GLU A 1 227 ? 28.763 -3.046 -20.705 1.00 91.38 227 GLU A C 1
ATOM 1707 O O . GLU A 1 227 ? 28.181 -2.325 -19.899 1.00 91.38 227 GLU A O 1
ATOM 1712 N N . LEU A 1 228 ? 28.622 -2.851 -22.023 1.00 94.25 228 LEU A N 1
ATOM 1713 C CA . LEU A 1 228 ? 27.885 -1.714 -22.593 1.00 94.25 228 LEU A CA 1
ATOM 1714 C C . LEU A 1 228 ? 26.395 -1.722 -22.239 1.00 94.25 228 LEU A C 1
ATOM 1716 O O . LEU A 1 228 ? 25.777 -0.663 -22.166 1.00 94.25 228 LEU A O 1
ATOM 1720 N N . ALA A 1 229 ? 25.815 -2.904 -22.033 1.00 94.00 229 ALA A N 1
ATOM 1721 C CA . ALA A 1 229 ? 24.434 -3.031 -21.598 1.00 94.00 229 ALA A CA 1
ATOM 1722 C C . ALA A 1 229 ? 24.254 -2.820 -20.091 1.00 94.00 229 ALA A C 1
ATOM 1724 O O . ALA A 1 229 ? 23.115 -2.722 -19.673 1.00 94.00 229 ALA A O 1
ATOM 1725 N N . ASP A 1 230 ? 25.322 -2.743 -19.288 1.00 94.81 230 ASP A N 1
ATOM 1726 C CA . ASP A 1 230 ? 25.239 -2.378 -17.864 1.00 94.81 230 ASP A CA 1
ATOM 1727 C C . ASP A 1 230 ? 25.639 -0.899 -17.624 1.00 94.81 230 ASP A C 1
ATOM 1729 O O . ASP A 1 230 ? 25.455 -0.380 -16.525 1.00 94.81 230 ASP A O 1
ATOM 1733 N N . ASP A 1 231 ? 26.188 -0.206 -18.631 1.00 93.69 231 ASP A N 1
ATOM 1734 C CA . ASP A 1 231 ? 26.588 1.206 -18.556 1.00 93.69 231 ASP A CA 1
ATOM 1735 C C . ASP A 1 231 ? 25.355 2.130 -18.649 1.00 93.69 231 ASP A C 1
ATOM 1737 O O . ASP A 1 231 ? 24.703 2.152 -19.698 1.00 93.69 231 ASP A O 1
ATOM 1741 N N . PRO A 1 232 ? 25.045 2.953 -17.626 1.00 93.25 232 PRO A N 1
ATOM 1742 C CA . PRO A 1 232 ? 23.876 3.833 -17.640 1.00 93.25 232 PRO A CA 1
ATOM 1743 C C . PRO A 1 232 ? 23.819 4.803 -18.829 1.00 93.25 232 PRO A C 1
ATOM 1745 O O . PRO A 1 232 ? 22.731 5.247 -19.195 1.00 93.25 232 PRO A O 1
ATOM 1748 N N . GLY A 1 233 ? 24.959 5.159 -19.433 1.00 92.06 233 GLY A N 1
ATOM 1749 C CA . GLY A 1 233 ? 25.007 6.062 -20.585 1.00 92.06 233 GLY A CA 1
ATOM 1750 C C . GLY A 1 233 ? 24.880 5.382 -21.946 1.00 92.06 233 GLY A C 1
ATOM 1751 O O . GLY A 1 233 ? 24.694 6.064 -22.958 1.00 92.06 233 GLY A O 1
ATOM 1752 N N . ARG A 1 234 ? 24.961 4.048 -21.995 1.00 92.88 234 ARG A N 1
ATOM 1753 C CA . ARG A 1 234 ? 24.946 3.263 -23.242 1.00 92.88 234 ARG A CA 1
ATOM 1754 C C . ARG A 1 234 ? 23.865 2.189 -23.273 1.00 92.88 234 ARG A C 1
ATOM 1756 O O . ARG A 1 234 ? 23.392 1.847 -24.357 1.00 92.88 234 ARG A O 1
ATOM 1763 N N . ALA A 1 235 ? 23.434 1.700 -22.116 1.00 94.31 235 ALA A N 1
ATOM 1764 C CA . ALA A 1 235 ? 22.378 0.714 -21.981 1.00 94.31 235 ALA A CA 1
ATOM 1765 C C . ALA A 1 235 ? 21.078 1.228 -22.607 1.00 94.31 235 ALA A C 1
ATOM 1767 O O . ALA A 1 235 ? 20.686 2.381 -22.415 1.00 94.31 235 ALA A O 1
ATOM 1768 N N . ARG A 1 236 ? 20.414 0.376 -23.391 1.00 94.00 236 ARG A N 1
ATOM 1769 C CA . ARG A 1 236 ? 19.151 0.690 -24.089 1.00 94.00 236 ARG A CA 1
ATOM 1770 C C . ARG A 1 236 ? 17.917 0.319 -23.275 1.00 94.00 236 ARG A C 1
ATOM 1772 O O . ARG A 1 236 ? 16.859 0.904 -23.473 1.00 94.00 236 ARG A O 1
ATOM 1779 N N . PHE A 1 237 ? 18.094 -0.601 -22.336 1.00 96.75 237 PHE A N 1
ATOM 1780 C CA . PHE A 1 237 ? 17.162 -0.893 -21.260 1.00 96.75 237 PHE A CA 1
ATOM 1781 C C . PHE A 1 237 ? 17.860 -0.542 -19.955 1.00 96.75 237 PHE A C 1
ATOM 1783 O O . PHE A 1 237 ? 18.960 -1.043 -19.736 1.00 96.75 237 PHE A O 1
ATOM 1790 N N . PHE A 1 238 ? 17.292 0.341 -19.135 1.00 97.50 238 PHE A N 1
ATOM 1791 C CA . PHE A 1 238 ? 17.928 0.740 -17.876 1.00 97.50 238 PHE A CA 1
ATOM 1792 C C . PHE A 1 238 ? 16.918 1.287 -16.867 1.00 97.50 238 PHE A C 1
ATOM 1794 O O . PHE A 1 238 ? 16.030 2.063 -17.225 1.00 97.50 238 PHE A O 1
ATOM 1801 N N . LEU A 1 239 ? 17.088 0.928 -15.596 1.00 97.94 239 LEU A N 1
ATOM 1802 C CA . LEU A 1 239 ? 16.367 1.522 -14.474 1.00 97.94 239 LEU A CA 1
ATOM 1803 C C . LEU A 1 239 ? 17.309 2.428 -13.672 1.00 97.94 239 LEU A C 1
ATOM 1805 O O . LEU A 1 239 ? 18.154 1.955 -12.912 1.00 97.94 239 LEU A O 1
ATOM 1809 N N . TYR A 1 240 ? 17.146 3.741 -13.816 1.00 97.62 240 TYR A N 1
ATOM 1810 C CA . TYR A 1 240 ? 17.826 4.721 -12.978 1.00 97.62 240 TYR A CA 1
ATOM 1811 C C . TYR A 1 240 ? 17.200 4.723 -11.584 1.00 97.62 240 TYR A C 1
ATOM 1813 O O . TYR A 1 240 ? 16.038 5.090 -11.399 1.00 97.62 240 TYR A O 1
ATOM 1821 N N . THR A 1 241 ? 17.978 4.297 -10.597 1.00 95.44 241 THR A N 1
ATOM 1822 C CA . THR A 1 241 ? 17.565 4.193 -9.199 1.00 95.44 241 THR A CA 1
ATOM 1823 C C . THR A 1 241 ? 18.038 5.427 -8.443 1.00 95.44 241 THR A C 1
ATOM 1825 O O . THR A 1 241 ? 19.244 5.602 -8.274 1.00 95.44 241 THR A O 1
ATOM 1828 N N . ILE A 1 242 ? 17.108 6.273 -7.994 1.00 96.12 242 ILE A N 1
ATOM 1829 C CA . ILE A 1 242 ? 17.433 7.503 -7.260 1.00 96.12 242 ILE A CA 1
ATOM 1830 C C . ILE A 1 242 ? 16.915 7.369 -5.830 1.00 96.12 242 ILE A C 1
ATOM 1832 O O . ILE A 1 242 ? 15.705 7.309 -5.609 1.00 96.12 242 ILE A O 1
ATOM 1836 N N . HIS A 1 243 ? 17.803 7.296 -4.843 1.00 93.25 243 HIS A N 1
ATOM 1837 C CA . HIS A 1 243 ? 17.417 7.167 -3.442 1.00 93.25 243 HIS A CA 1
ATOM 1838 C C . HIS A 1 243 ? 16.913 8.493 -2.865 1.00 93.25 243 HIS A C 1
ATOM 1840 O O . HIS A 1 243 ? 17.271 9.577 -3.313 1.00 93.25 243 HIS A O 1
ATOM 1846 N N . HIS A 1 244 ? 16.109 8.413 -1.802 1.00 89.94 244 HIS A N 1
ATOM 1847 C CA . HIS A 1 244 ? 15.629 9.600 -1.082 1.00 89.94 244 HIS A CA 1
ATOM 1848 C C . HIS A 1 244 ? 16.759 10.454 -0.473 1.00 89.94 244 HIS A C 1
ATOM 1850 O O . HIS A 1 244 ? 16.571 11.649 -0.272 1.00 89.94 244 HIS A O 1
ATOM 1856 N N . THR A 1 245 ? 17.913 9.846 -0.176 1.00 89.19 245 THR A N 1
ATOM 1857 C CA . THR A 1 245 ? 19.118 10.519 0.335 1.00 89.19 245 THR A CA 1
ATOM 1858 C C . THR A 1 245 ? 19.965 11.158 -0.759 1.00 89.19 245 THR A C 1
ATOM 1860 O O . THR A 1 245 ? 20.875 11.925 -0.450 1.00 89.19 245 THR A O 1
ATOM 1863 N N . ASP A 1 246 ? 19.714 10.824 -2.025 1.00 90.88 246 ASP A N 1
ATOM 1864 C CA . ASP A 1 246 ? 20.495 11.355 -3.132 1.00 90.88 246 ASP A CA 1
ATOM 1865 C C . ASP A 1 246 ?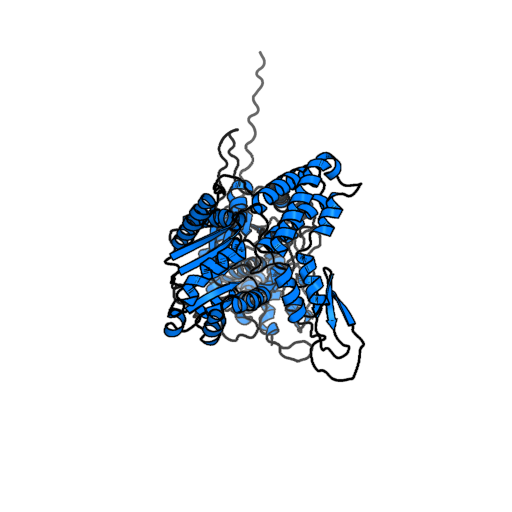 20.083 12.799 -3.428 1.00 90.88 246 ASP A C 1
ATOM 1867 O O . ASP A 1 246 ? 18.929 13.203 -3.273 1.00 90.88 246 ASP A O 1
ATOM 1871 N N . ALA A 1 247 ? 21.037 13.593 -3.912 1.00 92.50 247 ALA A N 1
ATOM 1872 C CA . ALA A 1 247 ? 20.741 14.923 -4.424 1.00 92.50 247 ALA A CA 1
ATOM 1873 C C . ALA A 1 247 ? 20.027 14.794 -5.780 1.00 92.50 247 ALA A C 1
ATOM 1875 O O . ALA A 1 247 ? 20.688 14.771 -6.820 1.00 92.50 247 ALA A O 1
ATOM 1876 N N . LEU A 1 248 ? 18.693 14.715 -5.761 1.00 94.25 248 LEU A N 1
ATOM 1877 C CA . LEU A 1 248 ? 17.846 14.442 -6.927 1.00 94.25 248 LEU A CA 1
ATOM 1878 C C . LEU A 1 248 ? 18.211 15.306 -8.145 1.00 94.25 248 LEU A C 1
ATOM 1880 O O . LEU A 1 248 ? 18.552 14.755 -9.189 1.00 94.25 248 LEU A O 1
ATOM 1884 N N . ARG A 1 249 ? 18.278 16.638 -8.010 1.00 93.56 249 ARG A N 1
ATOM 1885 C CA . ARG A 1 249 ? 18.740 17.535 -9.088 1.00 93.56 249 ARG A CA 1
ATOM 1886 C C . ARG A 1 249 ? 20.083 17.130 -9.712 1.00 93.56 249 ARG A C 1
ATOM 1888 O O . ARG A 1 249 ? 20.261 17.285 -10.918 1.00 93.56 249 ARG A O 1
ATOM 1895 N N . ARG A 1 250 ? 21.042 16.634 -8.919 1.00 93.88 250 ARG A N 1
ATOM 1896 C CA . ARG A 1 250 ? 22.358 16.192 -9.420 1.00 93.88 250 ARG A CA 1
ATOM 1897 C C . ARG A 1 250 ? 22.279 14.845 -10.129 1.00 93.88 250 ARG A C 1
ATOM 1899 O O . ARG A 1 250 ? 22.964 14.675 -11.130 1.00 93.88 250 ARG A O 1
ATOM 1906 N N . GLU A 1 251 ? 21.475 13.910 -9.628 1.00 95.12 251 GLU A N 1
ATOM 1907 C CA . GLU A 1 251 ? 21.244 12.624 -10.302 1.00 95.12 251 GLU A CA 1
ATOM 1908 C C . GLU A 1 251 ? 20.551 12.836 -11.653 1.00 95.12 251 GLU A C 1
ATOM 1910 O O . GLU A 1 251 ? 21.014 12.319 -12.665 1.00 95.12 251 GLU A O 1
ATOM 1915 N N . LEU A 1 252 ? 19.515 13.680 -11.695 1.00 94.81 252 LEU A N 1
ATOM 1916 C CA . LEU A 1 252 ? 18.799 14.027 -12.924 1.00 94.81 252 LEU A CA 1
ATOM 1917 C C . LEU A 1 252 ? 19.709 14.720 -13.950 1.00 94.81 252 LEU A C 1
ATOM 1919 O O . LEU A 1 252 ? 19.667 14.383 -15.129 1.00 94.81 252 LEU A O 1
ATOM 1923 N N . ALA A 1 253 ? 20.564 15.650 -13.508 1.00 92.75 253 ALA A N 1
ATOM 1924 C CA . ALA A 1 253 ? 21.512 16.344 -14.383 1.00 92.75 253 ALA A CA 1
ATOM 1925 C C . ALA A 1 253 ? 22.627 15.435 -14.934 1.00 92.75 253 ALA A C 1
ATOM 1927 O O . ALA A 1 253 ? 23.250 15.775 -15.936 1.00 92.75 253 ALA A O 1
ATOM 1928 N N . ALA A 1 254 ? 22.899 14.301 -14.285 1.00 93.69 254 ALA A N 1
ATOM 1929 C CA . ALA A 1 254 ? 23.913 13.343 -14.720 1.00 93.69 254 ALA A CA 1
ATOM 1930 C C . ALA A 1 254 ? 23.394 12.327 -15.751 1.00 93.69 254 ALA A C 1
ATOM 1932 O O . ALA A 1 254 ? 24.179 11.535 -16.276 1.00 93.69 254 ALA A O 1
ATOM 1933 N N . LEU A 1 255 ? 22.092 12.331 -16.052 1.00 92.31 255 LEU A N 1
ATOM 1934 C CA . LEU A 1 255 ? 21.527 11.472 -17.085 1.00 92.31 255 LEU A CA 1
ATOM 1935 C C . LEU A 1 255 ? 22.034 11.906 -18.461 1.00 92.31 255 LEU A C 1
ATOM 1937 O O . LEU A 1 255 ? 21.621 12.920 -19.015 1.00 92.31 255 LEU A O 1
ATOM 1941 N N . THR A 1 256 ? 22.924 11.100 -19.032 1.00 86.31 256 THR A N 1
ATOM 1942 C CA . THR A 1 256 ? 23.443 11.304 -20.393 1.00 86.31 256 THR A CA 1
ATOM 1943 C C . THR A 1 256 ? 22.400 10.995 -21.464 1.00 86.31 256 THR A C 1
ATOM 1945 O O . THR A 1 256 ? 22.510 11.488 -22.585 1.00 86.31 256 THR A O 1
ATOM 1948 N N . GLN A 1 257 ? 21.379 10.200 -21.127 1.00 84.69 257 GLN A N 1
ATOM 1949 C CA . GLN A 1 257 ? 20.208 9.964 -21.965 1.00 84.69 257 GLN A CA 1
ATOM 1950 C C . GLN A 1 257 ? 18.935 10.180 -21.138 1.00 84.69 257 GLN A C 1
ATOM 1952 O O . GLN A 1 257 ? 18.862 9.687 -20.010 1.00 84.69 257 GLN A O 1
ATOM 1957 N N . PRO A 1 258 ? 17.931 10.903 -21.670 1.00 87.94 258 PRO A N 1
ATOM 1958 C CA . PRO A 1 258 ? 16.691 11.130 -20.945 1.00 87.94 258 PRO A CA 1
ATOM 1959 C C . PRO A 1 258 ? 15.938 9.803 -20.748 1.00 87.94 258 PRO A C 1
ATOM 1961 O O . PRO A 1 258 ? 15.951 8.954 -21.649 1.00 87.94 258 PRO A O 1
ATOM 1964 N N . PRO A 1 259 ? 15.280 9.605 -19.594 1.00 94.94 259 PRO A N 1
ATOM 1965 C CA . PRO A 1 259 ? 14.380 8.483 -19.401 1.00 94.94 259 PRO A CA 1
ATOM 1966 C C . PRO A 1 259 ? 13.116 8.670 -20.251 1.00 94.94 259 PRO A C 1
ATOM 1968 O O . PRO A 1 259 ? 12.652 9.790 -20.470 1.00 94.94 259 PRO A O 1
ATOM 1971 N N . ASP A 1 260 ? 12.537 7.562 -20.702 1.00 96.06 260 ASP A N 1
ATOM 1972 C CA . ASP A 1 260 ? 11.241 7.537 -21.382 1.00 96.06 260 ASP A CA 1
ATOM 1973 C C . ASP A 1 260 ? 10.089 7.790 -20.401 1.00 96.06 260 ASP A C 1
ATOM 1975 O O . ASP A 1 260 ? 9.068 8.379 -20.759 1.00 96.06 260 ASP A O 1
ATOM 1979 N N . LEU A 1 261 ? 10.272 7.349 -19.154 1.00 97.69 261 LEU A N 1
ATOM 1980 C CA . LEU A 1 261 ? 9.301 7.427 -18.072 1.00 97.69 261 LEU A CA 1
ATOM 1981 C C . LEU A 1 261 ? 9.997 7.794 -16.764 1.00 97.69 261 LEU A C 1
ATOM 1983 O O . LEU A 1 261 ? 11.033 7.220 -16.419 1.00 97.69 261 LEU A O 1
ATOM 1987 N N . LEU A 1 262 ? 9.378 8.679 -15.991 1.00 98.12 262 LEU A N 1
ATOM 1988 C CA . LEU A 1 262 ? 9.708 8.850 -14.586 1.00 98.12 262 LEU A CA 1
ATOM 1989 C C . LEU A 1 262 ? 8.580 8.293 -13.719 1.00 98.12 262 LEU A C 1
ATOM 1991 O O . LEU A 1 262 ? 7.421 8.673 -13.871 1.00 98.12 262 LEU A O 1
ATOM 1995 N N . ILE A 1 263 ? 8.927 7.397 -12.803 1.00 98.38 263 ILE A N 1
ATOM 1996 C CA . ILE A 1 263 ? 8.013 6.851 -11.807 1.00 98.38 263 ILE A CA 1
ATOM 1997 C C . ILE A 1 263 ? 8.277 7.549 -10.476 1.00 98.38 263 ILE A C 1
ATOM 1999 O O . ILE A 1 263 ? 9.385 7.476 -9.934 1.00 98.38 263 ILE A O 1
ATOM 2003 N N . LEU A 1 264 ? 7.243 8.212 -9.962 1.00 97.81 264 LEU A N 1
ATOM 2004 C CA . LEU A 1 264 ? 7.225 8.782 -8.624 1.00 97.81 264 LEU A CA 1
ATOM 2005 C C . LEU A 1 264 ? 6.500 7.801 -7.693 1.00 97.81 264 LEU A C 1
ATOM 2007 O O . LEU A 1 264 ? 5.281 7.671 -7.733 1.00 97.81 264 LEU A O 1
ATOM 2011 N N . ASP A 1 265 ? 7.269 7.069 -6.896 1.00 96.00 265 ASP A N 1
ATOM 2012 C CA . ASP A 1 265 ? 6.762 6.088 -5.941 1.00 96.00 265 ASP A CA 1
ATOM 2013 C C . ASP A 1 265 ? 6.256 6.809 -4.682 1.00 96.00 265 ASP A C 1
ATOM 2015 O O . ASP A 1 265 ? 7.040 7.304 -3.872 1.00 96.00 265 ASP A O 1
ATOM 2019 N N . LEU A 1 266 ? 4.937 6.882 -4.527 1.00 95.00 266 LEU A N 1
ATOM 2020 C CA . LEU A 1 266 ? 4.250 7.420 -3.351 1.00 95.00 266 LEU A CA 1
ATOM 2021 C C . LEU A 1 266 ? 3.451 6.321 -2.651 1.00 95.00 266 LEU A C 1
ATOM 2023 O O . LEU A 1 266 ? 2.427 6.565 -2.001 1.00 95.00 266 LEU A O 1
ATOM 2027 N N . THR A 1 267 ? 3.947 5.087 -2.757 1.00 91.44 267 THR A N 1
ATOM 2028 C CA . THR A 1 267 ? 3.449 3.994 -1.933 1.00 91.44 267 THR A CA 1
ATOM 2029 C C . THR A 1 267 ? 3.708 4.277 -0.459 1.00 91.44 267 THR A C 1
ATOM 2031 O O . THR A 1 267 ? 4.621 5.030 -0.105 1.00 91.44 267 THR A O 1
ATOM 2034 N N . ARG A 1 268 ? 2.975 3.644 0.461 1.00 87.06 268 ARG A N 1
ATOM 2035 C CA . ARG A 1 268 ? 3.169 3.855 1.908 1.00 87.06 268 ARG A CA 1
ATOM 2036 C C . ARG A 1 268 ? 4.615 3.591 2.324 1.00 87.06 268 ARG A C 1
ATOM 2038 O O . ARG A 1 268 ? 5.187 4.342 3.111 1.00 87.06 268 ARG A O 1
ATOM 2045 N N . LYS A 1 269 ? 5.245 2.554 1.755 1.00 86.00 269 LYS A N 1
ATOM 2046 C CA . LYS A 1 269 ? 6.668 2.247 1.987 1.00 86.00 269 LYS A CA 1
ATOM 2047 C C . LYS A 1 269 ? 7.585 3.364 1.478 1.00 86.00 269 LYS A C 1
ATOM 2049 O O . LYS A 1 269 ? 8.635 3.594 2.073 1.00 86.00 269 LYS A O 1
ATOM 2054 N N . ALA A 1 270 ? 7.240 4.034 0.383 1.00 88.94 270 ALA A N 1
ATOM 2055 C CA . ALA A 1 270 ? 8.004 5.150 -0.162 1.00 88.94 270 ALA A CA 1
ATOM 2056 C C . ALA A 1 270 ? 7.804 6.448 0.615 1.00 88.94 270 ALA A C 1
ATOM 2058 O O . ALA A 1 270 ? 8.794 7.072 0.992 1.00 88.94 270 ALA A O 1
ATOM 2059 N N . CYS A 1 271 ? 6.564 6.791 0.962 1.00 89.69 271 CYS A N 1
ATOM 2060 C CA . CYS A 1 271 ? 6.261 7.926 1.831 1.00 89.69 271 CYS A CA 1
ATOM 2061 C C . CYS A 1 271 ? 6.982 7.792 3.179 1.00 89.69 271 CYS A C 1
ATOM 2063 O O . CYS A 1 271 ? 7.656 8.723 3.608 1.00 89.69 271 CYS A O 1
ATOM 2065 N N . ASN A 1 272 ? 6.976 6.598 3.786 1.00 85.62 272 ASN A N 1
ATOM 2066 C CA . ASN A 1 272 ? 7.726 6.334 5.018 1.00 85.62 272 ASN A CA 1
ATOM 2067 C C . ASN A 1 272 ? 9.242 6.554 4.858 1.00 85.62 272 ASN A C 1
ATOM 2069 O O . ASN A 1 272 ? 9.893 7.008 5.795 1.00 85.62 272 ASN A O 1
ATOM 2073 N N . ARG A 1 273 ? 9.816 6.258 3.681 1.00 85.00 273 ARG A N 1
ATOM 2074 C CA . ARG A 1 273 ? 11.237 6.526 3.378 1.00 85.00 273 ARG A CA 1
ATOM 2075 C C . ARG A 1 273 ? 11.517 8.009 3.169 1.00 85.00 273 ARG A C 1
ATOM 2077 O O . ARG A 1 273 ? 12.553 8.497 3.603 1.00 85.00 273 ARG A O 1
ATOM 2084 N N . LEU A 1 274 ? 10.611 8.725 2.507 1.00 86.38 274 LEU A N 1
ATOM 2085 C CA . LEU A 1 274 ? 10.697 10.179 2.378 1.00 86.38 274 LEU A CA 1
ATOM 2086 C C . LEU A 1 274 ? 10.550 10.872 3.737 1.00 86.38 274 LEU A C 1
ATOM 2088 O O . LEU A 1 274 ? 11.014 11.997 3.880 1.00 86.38 274 LEU A O 1
ATOM 2092 N N . GLY A 1 275 ? 9.985 10.200 4.737 1.00 83.12 275 GLY A N 1
ATOM 2093 C CA . GLY A 1 275 ? 9.846 10.703 6.096 1.00 83.12 275 GLY A CA 1
ATOM 2094 C C . GLY A 1 275 ? 8.561 11.504 6.284 1.00 83.12 275 GLY A C 1
ATOM 2095 O O . GLY A 1 275 ? 7.640 11.455 5.475 1.00 83.12 275 GLY A O 1
ATOM 2096 N N . ARG A 1 276 ? 8.474 12.248 7.386 1.00 76.19 276 ARG A N 1
ATOM 2097 C CA . ARG A 1 276 ? 7.215 12.886 7.811 1.00 76.19 276 ARG A CA 1
ATOM 2098 C C . ARG A 1 276 ? 6.751 13.999 6.873 1.00 76.19 276 ARG A C 1
ATOM 2100 O O . ARG A 1 276 ? 5.557 14.110 6.606 1.00 76.19 276 ARG A O 1
ATOM 2107 N N . ASP A 1 277 ? 7.691 14.744 6.297 1.00 82.62 277 ASP A N 1
ATOM 2108 C CA . ASP A 1 277 ? 7.421 15.796 5.307 1.00 82.62 277 ASP A CA 1
ATOM 2109 C C . ASP A 1 277 ? 7.444 15.258 3.872 1.00 82.62 277 ASP A C 1
ATOM 2111 O O . ASP A 1 277 ? 7.827 15.960 2.934 1.00 82.62 277 ASP A O 1
ATOM 2115 N N . TRP A 1 278 ? 7.066 13.990 3.672 1.00 90.50 278 TRP A N 1
ATOM 2116 C CA . TRP A 1 278 ? 7.111 13.358 2.354 1.00 90.50 278 TRP A CA 1
ATOM 2117 C C . TRP A 1 278 ? 6.347 14.144 1.287 1.00 90.50 278 TRP A C 1
ATOM 2119 O O . TRP A 1 278 ? 6.768 14.128 0.138 1.00 90.50 278 TRP A O 1
ATOM 2129 N N . ARG A 1 279 ? 5.272 14.859 1.647 1.00 91.75 279 ARG A N 1
ATOM 2130 C CA . ARG A 1 279 ? 4.510 15.699 0.709 1.00 91.75 279 ARG A CA 1
ATOM 2131 C C . ARG A 1 279 ? 5.321 16.880 0.214 1.00 91.75 279 ARG A C 1
ATOM 2133 O O . ARG A 1 279 ? 5.439 17.062 -0.991 1.00 91.75 279 ARG A O 1
ATOM 2140 N N . ASP A 1 280 ? 5.929 17.626 1.129 1.00 89.94 280 ASP A N 1
ATOM 2141 C CA . ASP A 1 280 ? 6.770 18.775 0.785 1.00 89.94 280 ASP A CA 1
ATOM 2142 C C . ASP A 1 280 ? 7.994 18.309 -0.019 1.00 89.94 280 ASP A C 1
ATOM 2144 O O . ASP A 1 280 ? 8.375 18.921 -1.018 1.00 89.94 280 ASP A O 1
ATOM 2148 N N . ARG A 1 281 ? 8.559 17.152 0.349 1.00 93.31 281 ARG A N 1
ATOM 2149 C CA . ARG A 1 281 ? 9.644 16.500 -0.398 1.00 93.31 281 ARG A CA 1
ATOM 2150 C C . ARG A 1 281 ? 9.196 16.016 -1.779 1.00 93.31 281 ARG A C 1
ATOM 2152 O O . ARG A 1 281 ? 9.966 16.158 -2.721 1.00 93.31 281 ARG A O 1
ATOM 2159 N N . ALA A 1 282 ? 7.979 15.494 -1.929 1.00 95.75 282 ALA A N 1
ATOM 2160 C CA . ALA A 1 282 ? 7.419 15.070 -3.213 1.00 95.75 282 ALA A CA 1
ATOM 2161 C C . ALA A 1 282 ? 7.139 16.266 -4.134 1.00 95.75 282 ALA A C 1
ATOM 2163 O O . ALA A 1 282 ? 7.478 16.208 -5.314 1.00 95.75 282 ALA A O 1
ATOM 2164 N N . VAL A 1 283 ? 6.598 17.367 -3.598 1.00 94.94 283 VAL A N 1
ATOM 2165 C CA . VAL A 1 283 ? 6.408 18.629 -4.336 1.00 94.94 283 VAL A CA 1
ATOM 2166 C C . VAL A 1 283 ? 7.754 19.163 -4.814 1.00 94.94 283 VAL A C 1
ATOM 2168 O O . VAL A 1 283 ? 7.934 19.390 -6.009 1.00 94.94 283 VAL A O 1
ATOM 2171 N N . LYS A 1 284 ? 8.737 19.269 -3.913 1.00 95.00 284 LYS A N 1
ATOM 2172 C CA . LYS A 1 284 ? 10.096 19.693 -4.268 1.00 95.00 284 LYS A CA 1
ATOM 2173 C C . LYS A 1 284 ? 10.733 18.767 -5.308 1.00 95.00 284 LYS A C 1
ATOM 2175 O O . LYS A 1 284 ? 11.369 19.237 -6.248 1.00 95.00 284 LYS A O 1
ATOM 2180 N N . ALA A 1 285 ? 10.549 17.455 -5.169 1.00 95.75 285 ALA A N 1
ATOM 2181 C CA . ALA A 1 285 ? 11.056 16.488 -6.132 1.00 95.75 285 ALA A CA 1
ATOM 2182 C C . ALA A 1 285 ? 10.429 16.686 -7.516 1.00 95.75 285 ALA A C 1
ATOM 2184 O O . ALA A 1 285 ? 11.148 16.699 -8.513 1.00 95.75 285 ALA A O 1
ATOM 2185 N N . LEU A 1 286 ? 9.113 16.899 -7.587 1.00 95.75 286 LEU A N 1
ATOM 2186 C CA . LEU A 1 286 ? 8.420 17.186 -8.839 1.00 95.75 286 LEU A CA 1
ATOM 2187 C C . LEU A 1 286 ? 8.927 18.479 -9.491 1.00 95.75 286 LEU A C 1
ATOM 2189 O O . LEU A 1 286 ? 9.123 18.505 -10.706 1.00 95.75 286 LEU A O 1
ATOM 2193 N N . GLU A 1 287 ? 9.172 19.532 -8.710 1.00 94.75 287 GLU A N 1
ATOM 2194 C CA . GLU A 1 287 ? 9.760 20.783 -9.204 1.00 94.75 287 GLU A CA 1
ATOM 2195 C C . GLU A 1 287 ? 11.163 20.558 -9.788 1.00 94.75 287 GLU A C 1
ATOM 2197 O O . GLU A 1 287 ? 11.459 21.026 -10.892 1.00 94.75 287 GLU A O 1
ATOM 2202 N N . GLU A 1 288 ? 12.017 19.794 -9.099 1.00 95.88 288 GLU A N 1
ATOM 2203 C CA . GLU A 1 288 ? 13.353 19.432 -9.591 1.00 95.88 288 GLU A CA 1
ATOM 2204 C C . GLU A 1 288 ? 13.279 18.587 -10.875 1.00 95.88 288 GLU A C 1
ATOM 2206 O O . GLU A 1 288 ? 14.025 18.843 -11.824 1.00 95.88 288 GLU A O 1
ATOM 2211 N N . ILE A 1 289 ? 12.338 17.641 -10.943 1.00 94.69 289 ILE A N 1
ATOM 2212 C CA . ILE A 1 289 ? 12.071 16.810 -12.123 1.00 94.69 289 ILE A CA 1
ATOM 2213 C C . ILE A 1 289 ? 11.631 17.665 -13.307 1.00 94.69 289 ILE A C 1
ATOM 2215 O O . ILE A 1 289 ? 12.215 17.566 -14.384 1.00 94.69 289 ILE A O 1
ATOM 2219 N N . ARG A 1 290 ? 10.625 18.524 -13.123 1.00 93.06 290 ARG A N 1
ATOM 2220 C CA . ARG A 1 290 ? 10.093 19.378 -14.193 1.00 93.06 290 ARG A CA 1
ATOM 2221 C C . ARG A 1 290 ? 11.101 20.426 -14.649 1.00 93.06 290 ARG A C 1
ATOM 2223 O O . ARG A 1 290 ? 11.102 20.784 -15.821 1.00 93.06 290 ARG A O 1
ATOM 2230 N N . THR A 1 291 ? 11.991 20.864 -13.762 1.00 93.25 291 THR A N 1
ATOM 2231 C CA . THR A 1 291 ? 13.105 21.749 -14.122 1.00 93.25 291 THR A CA 1
ATOM 2232 C C . THR A 1 291 ? 14.146 21.024 -14.975 1.00 93.25 291 THR A C 1
ATOM 2234 O O . THR A 1 291 ? 14.620 21.577 -15.963 1.00 93.25 291 THR A O 1
ATOM 2237 N N . ALA A 1 292 ? 14.522 19.795 -14.608 1.00 92.62 292 ALA A N 1
ATOM 2238 C CA . ALA A 1 292 ? 15.548 19.041 -15.328 1.00 92.62 292 ALA A CA 1
ATOM 2239 C C . ALA A 1 292 ? 15.032 18.438 -16.646 1.00 92.62 292 ALA A C 1
ATOM 2241 O O . ALA A 1 292 ? 15.767 18.364 -17.628 1.00 92.62 292 ALA A O 1
ATOM 2242 N N . MET A 1 293 ? 13.779 17.982 -16.663 1.00 91.06 293 MET A N 1
ATOM 2243 C CA . MET A 1 293 ? 13.158 17.237 -17.758 1.00 91.06 293 MET A CA 1
ATOM 2244 C C . MET A 1 293 ? 11.703 17.696 -17.934 1.00 91.06 293 MET A C 1
ATOM 2246 O O . MET A 1 293 ? 10.771 16.974 -17.574 1.00 91.06 293 MET A O 1
ATOM 2250 N N . PRO A 1 294 ? 11.466 18.890 -18.504 1.00 89.62 294 PRO A N 1
ATOM 2251 C CA . PRO A 1 294 ? 10.130 19.489 -18.564 1.00 89.62 294 PRO A CA 1
ATOM 2252 C C . PRO A 1 294 ? 9.118 18.613 -19.299 1.00 89.62 294 PRO A C 1
ATOM 2254 O O . PRO A 1 294 ? 7.936 18.594 -18.958 1.00 89.62 294 PRO A O 1
ATOM 2257 N N . THR A 1 295 ? 9.593 17.843 -20.274 1.00 89.56 295 THR A N 1
ATOM 2258 C CA . THR A 1 295 ? 8.751 17.037 -21.144 1.00 89.56 295 THR A CA 1
ATOM 2259 C C . THR A 1 295 ? 8.655 15.572 -20.700 1.00 89.56 295 THR A C 1
ATOM 2261 O O . THR A 1 295 ? 7.869 14.840 -21.284 1.00 89.56 295 THR A O 1
ATOM 2264 N N . VAL A 1 296 ? 9.398 15.077 -19.703 1.00 92.69 296 VAL A N 1
ATOM 2265 C CA . VAL A 1 296 ? 9.279 13.649 -19.339 1.00 92.69 296 VAL A CA 1
ATOM 2266 C C . VAL A 1 296 ? 7.871 13.334 -18.817 1.00 92.69 296 VAL A C 1
ATOM 2268 O O . VAL A 1 296 ? 7.279 14.125 -18.074 1.00 92.69 296 VAL A O 1
ATOM 2271 N N . GLY A 1 297 ? 7.329 12.188 -19.233 1.00 95.50 297 GLY A N 1
ATOM 2272 C CA . GLY A 1 297 ? 6.083 11.669 -18.682 1.00 95.50 297 GLY A CA 1
ATOM 2273 C C . GLY A 1 297 ? 6.299 11.181 -17.254 1.00 95.50 297 GLY A C 1
ATOM 2274 O O . GLY A 1 297 ? 7.321 10.556 -16.962 1.00 95.50 297 GLY A O 1
ATOM 2275 N N . ILE A 1 298 ? 5.353 11.480 -16.363 1.00 97.75 298 ILE A N 1
ATOM 2276 C CA . ILE A 1 298 ? 5.458 11.140 -14.939 1.00 97.75 298 ILE A CA 1
ATOM 2277 C C . ILE A 1 298 ? 4.283 10.258 -14.549 1.00 97.75 298 ILE A C 1
ATOM 2279 O O . ILE A 1 298 ? 3.129 10.658 -14.688 1.00 97.75 298 ILE A O 1
ATOM 2283 N N . MET A 1 299 ? 4.580 9.084 -14.011 1.00 98.12 299 MET A N 1
ATOM 2284 C CA . MET A 1 299 ? 3.592 8.205 -13.403 1.00 98.12 299 MET A CA 1
ATOM 2285 C C . MET A 1 299 ? 3.794 8.227 -11.888 1.00 98.12 299 MET A C 1
ATOM 2287 O O . MET A 1 299 ? 4.782 7.680 -11.397 1.00 98.12 299 MET A O 1
ATOM 2291 N N . ALA A 1 300 ? 2.896 8.890 -11.158 1.00 98.00 300 ALA A N 1
ATOM 2292 C CA . ALA A 1 300 ? 2.854 8.800 -9.700 1.00 98.00 300 ALA A CA 1
ATOM 2293 C C . ALA A 1 300 ? 2.015 7.584 -9.303 1.00 98.00 300 ALA A C 1
ATOM 2295 O O . ALA A 1 300 ? 0.951 7.369 -9.883 1.00 98.00 300 ALA A O 1
ATOM 2296 N N . VAL A 1 301 ? 2.534 6.751 -8.402 1.00 96.00 301 VAL A N 1
ATOM 2297 C CA . VAL A 1 301 ? 1.900 5.483 -8.025 1.00 96.00 301 VAL A CA 1
ATOM 2298 C C . VAL A 1 301 ? 1.751 5.402 -6.515 1.00 96.00 301 VAL A C 1
ATOM 2300 O O . VAL A 1 301 ? 2.731 5.563 -5.786 1.00 96.00 301 VAL A O 1
ATOM 2303 N N . THR A 1 302 ? 0.548 5.060 -6.063 1.00 94.38 302 THR A N 1
ATOM 2304 C CA . THR A 1 302 ? 0.225 4.840 -4.653 1.00 94.38 302 THR A CA 1
ATOM 2305 C C . THR A 1 302 ? -0.832 3.748 -4.486 1.00 94.38 302 THR A C 1
ATOM 2307 O O . THR A 1 302 ? -1.599 3.458 -5.403 1.00 94.38 302 THR A O 1
ATOM 2310 N N . GLU A 1 303 ? -0.894 3.146 -3.302 1.00 91.00 303 GLU A N 1
ATOM 2311 C CA . GLU A 1 303 ? -1.961 2.239 -2.863 1.00 91.00 303 GLU A CA 1
ATOM 2312 C C . GLU A 1 303 ? -2.963 2.898 -1.900 1.00 91.00 303 GLU A C 1
ATOM 2314 O O . GLU A 1 303 ? -3.918 2.264 -1.442 1.00 91.00 303 GLU A O 1
ATOM 2319 N N . ASP A 1 304 ? -2.753 4.174 -1.561 1.00 90.88 304 ASP A N 1
ATOM 2320 C CA . ASP A 1 304 ? -3.574 4.892 -0.591 1.00 90.88 304 ASP A CA 1
ATOM 2321 C C . ASP A 1 304 ? -4.524 5.898 -1.270 1.00 90.88 304 ASP A C 1
ATOM 2323 O O . ASP A 1 304 ? -4.057 6.850 -1.899 1.00 90.88 304 ASP A O 1
ATOM 2327 N N . PRO A 1 305 ? -5.856 5.763 -1.108 1.00 91.69 305 PRO A N 1
ATOM 2328 C CA . PRO A 1 305 ? -6.821 6.661 -1.749 1.00 91.69 305 PRO A CA 1
ATOM 2329 C C . PRO A 1 305 ? -6.673 8.143 -1.380 1.00 91.69 305 PRO A C 1
ATOM 2331 O O . PRO A 1 305 ? -7.001 9.008 -2.189 1.00 91.69 305 PRO A O 1
ATOM 2334 N N . TRP A 1 306 ? -6.166 8.462 -0.184 1.00 90.75 306 TRP A N 1
ATOM 2335 C CA . TRP A 1 306 ? -5.931 9.855 0.190 1.00 90.75 306 TRP A CA 1
ATOM 2336 C C . TRP A 1 306 ? -4.692 10.410 -0.513 1.00 90.75 306 TRP A C 1
ATOM 2338 O O . TRP A 1 306 ? -4.745 11.507 -1.070 1.00 90.75 306 TRP A O 1
ATOM 2348 N N . THR A 1 307 ? -3.596 9.643 -0.536 1.00 92.06 307 THR A N 1
ATOM 2349 C CA . THR A 1 307 ? -2.385 10.011 -1.289 1.00 92.06 307 THR A CA 1
ATOM 2350 C C . THR A 1 307 ? -2.691 10.171 -2.774 1.00 92.06 307 THR A C 1
ATOM 2352 O O . THR A 1 307 ? -2.195 11.104 -3.393 1.00 92.06 307 THR A O 1
ATOM 2355 N N . TYR A 1 308 ? -3.568 9.336 -3.331 1.00 93.19 308 TYR A N 1
ATOM 2356 C CA . TYR A 1 308 ? -4.017 9.447 -4.717 1.00 93.19 308 TYR A CA 1
ATOM 2357 C C . TYR A 1 308 ? -4.747 10.765 -5.003 1.00 93.19 308 TYR A C 1
ATOM 2359 O O . TYR A 1 308 ? -4.529 11.397 -6.036 1.00 93.19 308 TYR A O 1
ATOM 2367 N N . ASP A 1 309 ? -5.590 11.226 -4.079 1.00 91.06 309 ASP A N 1
ATOM 2368 C CA . ASP A 1 309 ? -6.212 12.545 -4.199 1.00 91.06 309 ASP A CA 1
ATOM 2369 C C . ASP A 1 309 ? -5.162 13.664 -4.111 1.00 91.06 309 ASP A C 1
ATOM 2371 O O . ASP A 1 309 ? -5.172 14.570 -4.944 1.00 91.06 309 ASP A O 1
ATOM 2375 N N . PHE A 1 310 ? -4.209 13.576 -3.178 1.00 92.12 310 PHE A N 1
ATOM 2376 C CA . PHE A 1 310 ? -3.087 14.520 -3.113 1.00 92.12 310 PHE A CA 1
ATOM 2377 C C . PHE A 1 310 ? -2.292 14.551 -4.431 1.00 92.12 310 PHE A C 1
ATOM 2379 O O . PHE A 1 310 ? -1.996 15.625 -4.955 1.00 92.12 310 PHE A O 1
ATOM 2386 N N . GLU A 1 311 ? -2.002 13.390 -5.025 1.00 93.88 311 GLU A N 1
ATOM 2387 C CA . GLU A 1 311 ? -1.336 13.297 -6.326 1.00 93.88 311 GLU A CA 1
ATOM 2388 C C . GLU A 1 311 ? -2.087 14.067 -7.411 1.00 93.88 311 GLU A C 1
ATOM 2390 O O . GLU A 1 311 ? -1.482 14.802 -8.190 1.00 93.88 311 GLU A O 1
ATOM 2395 N N . ARG A 1 312 ? -3.412 13.916 -7.461 1.00 91.94 312 ARG A N 1
ATOM 2396 C CA . ARG A 1 312 ? -4.254 14.470 -8.527 1.00 91.94 312 ARG A CA 1
ATOM 2397 C C . ARG A 1 312 ? -4.525 15.951 -8.383 1.00 91.94 312 ARG A C 1
ATOM 2399 O O . ARG A 1 312 ? -4.505 16.666 -9.386 1.00 91.94 312 ARG A O 1
ATOM 2406 N N . PHE A 1 313 ? -4.866 16.379 -7.175 1.00 89.25 313 PHE A N 1
ATOM 2407 C CA . PHE A 1 313 ? -5.409 17.708 -6.918 1.00 89.25 313 PHE A CA 1
ATOM 2408 C C . PHE A 1 313 ? -4.344 18.700 -6.451 1.00 89.25 313 PHE A C 1
ATOM 2410 O O . PHE A 1 313 ? -4.495 19.892 -6.720 1.00 89.25 313 PHE A O 1
ATOM 2417 N N . ASP A 1 314 ? -3.253 18.218 -5.849 1.00 89.94 314 ASP A N 1
ATOM 2418 C CA . ASP A 1 314 ? -2.211 19.077 -5.286 1.00 89.94 314 ASP A CA 1
ATOM 2419 C C . ASP A 1 314 ? -0.876 18.926 -6.022 1.00 89.94 314 ASP A C 1
ATOM 2421 O O . ASP A 1 314 ? -0.327 19.910 -6.518 1.00 89.94 314 ASP A O 1
ATOM 2425 N N . LEU A 1 315 ? -0.355 17.700 -6.123 1.00 93.25 315 LEU A N 1
ATOM 2426 C CA . LEU A 1 315 ? 0.996 17.448 -6.622 1.00 93.25 315 LEU A CA 1
ATOM 2427 C C . LEU A 1 315 ? 1.098 17.620 -8.143 1.00 93.25 315 LEU A C 1
ATOM 2429 O O . LEU A 1 315 ? 1.893 18.421 -8.622 1.00 93.25 315 LEU A O 1
ATOM 2433 N N . LEU A 1 316 ? 0.303 16.871 -8.911 1.00 93.94 316 LEU A N 1
ATOM 2434 C CA . LEU A 1 316 ? 0.352 16.845 -10.378 1.00 93.94 316 LEU A CA 1
ATOM 2435 C C . LEU A 1 316 ? -0.669 17.788 -11.032 1.00 93.94 316 LEU A C 1
ATOM 2437 O O . LEU A 1 316 ? -0.763 17.835 -12.263 1.00 93.94 316 LEU A O 1
ATOM 2441 N N . ALA A 1 317 ? -1.450 18.519 -10.236 1.00 89.31 317 ALA A N 1
ATOM 2442 C CA . ALA A 1 317 ? -2.467 19.425 -10.746 1.00 89.31 317 ALA A CA 1
ATOM 2443 C C . ALA A 1 317 ? -1.855 20.540 -11.602 1.00 89.31 317 ALA A C 1
ATOM 2445 O O . ALA A 1 317 ? -0.813 21.123 -11.291 1.00 89.31 317 ALA A O 1
ATOM 2446 N N . THR A 1 318 ? -2.539 20.879 -12.691 1.00 83.00 318 THR A N 1
ATOM 2447 C CA . THR A 1 318 ? -2.079 21.925 -13.605 1.00 83.00 318 THR A CA 1
ATOM 2448 C C . THR A 1 318 ? -2.626 23.284 -13.185 1.00 83.00 318 THR A C 1
ATOM 2450 O O . THR A 1 318 ? -3.835 23.482 -13.024 1.00 83.00 318 THR A O 1
ATOM 2453 N N . LYS A 1 319 ? -1.708 24.244 -13.016 1.00 76.31 319 LYS A N 1
ATOM 2454 C CA . LYS A 1 319 ? -2.028 25.654 -12.777 1.00 76.31 319 LYS A CA 1
ATOM 2455 C C . LYS A 1 319 ? -2.376 26.321 -14.111 1.00 76.31 319 LYS A C 1
ATOM 2457 O O . LYS A 1 319 ? -1.499 26.422 -14.969 1.00 76.31 319 LYS A O 1
ATOM 2462 N N . PRO A 1 320 ? -3.618 26.787 -14.317 1.00 67.94 320 PRO A N 1
ATOM 2463 C CA . PRO A 1 320 ? -3.955 27.549 -15.514 1.00 67.94 320 PRO A CA 1
ATOM 2464 C C . PRO A 1 320 ? -3.144 28.853 -15.582 1.00 67.94 320 PRO A C 1
ATOM 2466 O O . PRO A 1 320 ? -2.864 29.478 -14.560 1.00 67.94 320 PRO A O 1
ATOM 2469 N N . ALA A 1 321 ? -2.810 29.299 -16.799 1.00 60.97 321 ALA A N 1
ATOM 2470 C CA . ALA A 1 321 ? -2.013 30.511 -17.041 1.00 60.97 321 ALA A CA 1
ATOM 2471 C C . ALA A 1 321 ? -2.670 31.805 -16.511 1.00 60.97 321 ALA A C 1
ATOM 2473 O O . ALA A 1 321 ? -2.008 32.824 -16.313 1.00 60.97 321 ALA A O 1
ATOM 2474 N N . VAL A 1 322 ? -3.982 31.776 -16.263 1.00 71.56 322 VAL A N 1
ATOM 2475 C CA . VAL A 1 322 ? -4.748 32.913 -15.749 1.00 71.56 322 VAL A CA 1
ATOM 2476 C C . VAL A 1 322 ? -4.678 32.945 -14.220 1.00 71.56 322 VAL A C 1
ATOM 2478 O O . VAL A 1 322 ? -5.198 32.054 -13.544 1.00 71.56 322 VAL A O 1
ATOM 2481 N N . LYS A 1 323 ? -4.100 34.019 -13.660 1.00 53.59 323 LYS A N 1
ATOM 2482 C CA . LYS A 1 323 ? -4.153 34.315 -12.216 1.00 53.59 323 LYS A CA 1
ATOM 2483 C C . LYS A 1 323 ? -5.624 34.304 -11.765 1.00 53.59 323 LYS A C 1
ATOM 2485 O O . LYS A 1 323 ? -6.368 35.192 -12.167 1.00 53.59 323 LYS A O 1
ATOM 2490 N N . LYS A 1 324 ? -6.000 33.334 -10.913 1.00 60.69 324 LYS A N 1
ATOM 2491 C CA . LYS A 1 324 ? -7.336 33.046 -10.317 1.00 60.69 324 LYS A CA 1
ATOM 2492 C C . LYS A 1 324 ? -8.173 31.918 -10.945 1.00 60.69 324 LYS A C 1
ATOM 2494 O O . LYS A 1 324 ? -9.259 31.653 -10.433 1.00 60.69 324 LYS A O 1
ATOM 2499 N N . ALA A 1 325 ? -7.724 31.232 -11.994 1.00 66.12 325 ALA A N 1
ATOM 2500 C CA . ALA A 1 325 ? -8.457 30.056 -12.475 1.00 66.12 325 ALA A CA 1
ATOM 2501 C C . ALA A 1 325 ? -8.228 28.831 -11.557 1.00 66.12 325 ALA A C 1
ATOM 2503 O O . ALA A 1 325 ? -7.163 28.690 -10.952 1.00 66.12 325 ALA A O 1
ATOM 2504 N N . ARG A 1 326 ? -9.256 27.979 -11.409 1.00 72.62 326 ARG A N 1
ATOM 2505 C CA . ARG A 1 326 ? -9.202 26.769 -10.565 1.00 72.62 326 ARG A CA 1
ATOM 2506 C C . ARG A 1 326 ? -8.155 25.791 -11.108 1.00 72.62 326 ARG A C 1
ATOM 2508 O O . ARG A 1 326 ? -8.031 25.640 -12.322 1.00 72.62 326 ARG A O 1
ATOM 251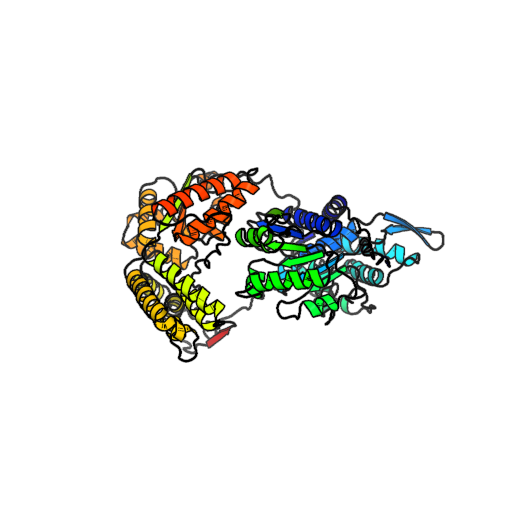5 N N . LEU A 1 327 ? -7.425 25.133 -10.206 1.00 80.12 327 LEU A N 1
ATOM 2516 C CA . LEU A 1 327 ? -6.512 24.041 -10.553 1.00 80.12 327 LEU A CA 1
ATOM 2517 C C . LEU A 1 327 ? -7.271 22.966 -11.335 1.00 80.12 327 LEU A C 1
ATOM 2519 O O . LEU A 1 327 ? -8.386 22.598 -10.960 1.00 80.12 327 LEU A O 1
ATOM 2523 N N . THR A 1 328 ? -6.673 22.482 -12.423 1.00 85.00 328 THR A N 1
ATOM 2524 C CA . THR A 1 328 ? -7.214 21.330 -13.151 1.00 85.00 328 THR A CA 1
ATOM 2525 C C . THR A 1 328 ? -6.560 20.064 -12.595 1.00 85.00 328 THR A C 1
ATOM 2527 O O . THR A 1 328 ? -5.326 19.984 -12.616 1.00 85.00 328 THR A O 1
ATOM 2530 N N . PRO A 1 329 ? -7.341 19.094 -12.084 1.00 89.12 329 PRO A N 1
ATOM 2531 C CA . PRO A 1 329 ? -6.790 17.852 -11.553 1.00 89.12 329 PRO A CA 1
ATOM 2532 C C . PRO A 1 329 ? -6.017 17.083 -12.625 1.00 89.12 329 PRO A C 1
ATOM 2534 O O . PRO A 1 329 ? -6.369 17.128 -13.808 1.00 89.12 329 PRO A O 1
ATOM 2537 N N . ALA A 1 330 ? -4.976 16.361 -12.219 1.00 91.88 330 ALA A N 1
ATOM 2538 C CA . ALA A 1 330 ? -4.223 15.509 -13.129 1.00 91.88 330 ALA A CA 1
ATOM 2539 C C . ALA A 1 330 ? -5.086 14.364 -13.683 1.00 91.88 330 ALA A C 1
ATOM 2541 O O . ALA A 1 330 ? -6.040 13.908 -13.043 1.00 91.88 330 ALA A O 1
ATOM 2542 N N . LYS A 1 331 ? -4.706 13.851 -14.863 1.00 94.38 331 LYS A N 1
ATOM 2543 C CA . LYS A 1 331 ? -5.248 12.582 -15.364 1.00 94.38 331 LYS A CA 1
ATOM 2544 C C . LYS A 1 331 ? -4.971 11.490 -14.339 1.00 94.38 331 LYS A C 1
ATOM 2546 O O . LYS A 1 331 ? -3.939 11.505 -13.665 1.00 94.38 331 LYS A O 1
ATOM 2551 N N . SER A 1 332 ? -5.886 10.539 -14.223 1.00 94.44 332 SER A N 1
ATOM 2552 C CA . SER A 1 332 ? -5.783 9.528 -13.186 1.00 94.44 332 SER A CA 1
ATOM 2553 C C . SER A 1 332 ? -6.348 8.187 -13.632 1.00 94.44 332 SER A C 1
ATOM 2555 O O . SER A 1 332 ? -7.216 8.124 -14.503 1.00 94.44 332 SER A O 1
ATOM 2557 N N . ARG A 1 333 ? -5.833 7.106 -13.045 1.00 94.00 333 ARG A N 1
ATOM 2558 C CA . ARG A 1 333 ? -6.322 5.742 -13.267 1.00 94.00 333 ARG A CA 1
ATOM 2559 C C . ARG A 1 333 ? -6.381 4.986 -11.946 1.00 94.00 333 ARG A C 1
ATOM 2561 O O . ARG A 1 333 ? -5.456 5.095 -11.147 1.00 94.00 333 ARG A O 1
ATOM 2568 N N . ILE A 1 334 ? -7.450 4.223 -11.733 1.00 93.44 334 ILE A N 1
ATOM 2569 C CA . ILE A 1 334 ? -7.511 3.221 -10.667 1.00 93.44 334 ILE A CA 1
ATOM 2570 C C . ILE A 1 334 ? -7.263 1.858 -11.303 1.00 93.44 334 ILE A C 1
ATOM 2572 O O . ILE A 1 334 ? -7.902 1.500 -12.294 1.00 93.44 334 ILE A O 1
ATOM 2576 N N . ILE A 1 335 ? -6.333 1.107 -10.731 1.00 91.31 335 ILE A N 1
ATOM 2577 C CA . ILE A 1 335 ? -6.052 -0.277 -11.081 1.00 91.31 335 ILE A CA 1
ATOM 2578 C C . ILE A 1 335 ? -6.572 -1.125 -9.930 1.00 91.31 335 ILE A C 1
ATOM 2580 O O . ILE A 1 335 ? -6.011 -1.125 -8.836 1.00 91.31 335 ILE A O 1
ATOM 2584 N N . PHE A 1 336 ? -7.696 -1.795 -10.187 1.00 85.56 336 PHE A N 1
ATOM 2585 C CA . PHE A 1 336 ? -8.321 -2.666 -9.208 1.00 85.56 336 PHE A CA 1
ATOM 2586 C C . PHE A 1 336 ? -7.597 -4.019 -9.158 1.00 85.56 336 PHE A C 1
ATOM 2588 O O . PHE A 1 336 ? -7.588 -4.746 -10.152 1.00 85.56 336 PHE A O 1
ATOM 2595 N N . GLU A 1 337 ? -7.005 -4.357 -8.012 1.00 75.00 337 GLU A N 1
ATOM 2596 C CA . GLU A 1 337 ? -6.173 -5.552 -7.828 1.00 75.00 337 GLU A CA 1
ATOM 2597 C C . GLU A 1 337 ? -6.570 -6.300 -6.548 1.00 75.00 337 GLU A C 1
ATOM 2599 O O . GLU A 1 337 ? -6.501 -5.751 -5.451 1.00 75.00 337 GLU A O 1
ATOM 2604 N N . THR A 1 338 ? -7.003 -7.558 -6.673 1.00 71.31 338 THR A N 1
ATOM 2605 C CA . THR A 1 338 ? -7.357 -8.414 -5.521 1.00 71.31 338 THR A CA 1
ATOM 2606 C C . THR A 1 338 ? -6.213 -9.306 -5.048 1.00 71.31 338 THR A C 1
ATOM 2608 O O . THR A 1 338 ? -6.314 -9.884 -3.970 1.00 71.31 338 THR A O 1
ATOM 2611 N N . GLU A 1 339 ? -5.146 -9.438 -5.838 1.00 69.00 339 GLU A N 1
ATOM 2612 C CA . GLU A 1 339 ? -3.989 -10.288 -5.548 1.00 69.00 339 GLU A CA 1
ATOM 2613 C C . GLU A 1 339 ? -2.703 -9.484 -5.745 1.00 69.00 339 GLU A C 1
ATOM 2615 O O . GLU A 1 339 ? -2.484 -8.971 -6.831 1.00 69.00 339 GLU A O 1
ATOM 2620 N N . ASP A 1 340 ? -1.846 -9.407 -4.723 1.00 64.88 340 ASP A N 1
ATOM 2621 C CA . ASP A 1 340 ? -0.549 -8.705 -4.752 1.00 64.88 340 ASP A CA 1
ATOM 2622 C C . ASP A 1 340 ? 0.514 -9.478 -5.570 1.00 64.88 340 ASP A C 1
ATOM 2624 O O . ASP A 1 340 ? 1.552 -9.883 -5.040 1.00 64.88 340 ASP A O 1
ATOM 2628 N N . ALA A 1 341 ? 0.259 -9.757 -6.853 1.00 83.00 341 ALA A N 1
ATOM 2629 C CA . ALA A 1 341 ? 1.154 -10.578 -7.668 1.00 83.00 341 ALA A CA 1
ATOM 2630 C C . ALA A 1 341 ? 1.327 -10.074 -9.109 1.00 83.00 341 ALA A C 1
ATOM 2632 O O . ALA A 1 341 ? 0.371 -9.846 -9.849 1.00 83.00 341 ALA A O 1
ATOM 2633 N N . ILE A 1 342 ? 2.592 -10.027 -9.549 1.00 91.44 342 ILE A N 1
ATOM 2634 C CA . ILE A 1 342 ? 2.970 -9.797 -10.956 1.00 91.44 342 ILE A CA 1
ATOM 2635 C C . ILE A 1 342 ? 2.362 -10.875 -11.867 1.00 91.44 342 ILE A C 1
ATOM 2637 O O . ILE A 1 342 ? 1.986 -10.592 -13.004 1.00 91.44 342 ILE A O 1
ATOM 2641 N N . LEU A 1 343 ? 2.272 -12.110 -11.364 1.00 91.12 343 LEU A N 1
ATOM 2642 C CA . LEU A 1 343 ? 1.785 -13.277 -12.093 1.00 91.12 343 LEU A CA 1
ATOM 2643 C C . LEU A 1 343 ? 0.519 -13.854 -11.464 1.00 91.12 343 LEU A C 1
ATOM 2645 O O . LEU A 1 343 ? 0.448 -14.028 -10.244 1.00 91.12 343 LEU A O 1
ATOM 2649 N N . THR A 1 344 ? -0.407 -14.272 -12.321 1.00 87.50 344 THR A N 1
ATOM 2650 C CA . THR A 1 344 ? -1.596 -15.062 -11.977 1.00 87.50 344 THR A CA 1
ATOM 2651 C C . THR A 1 344 ? -1.587 -16.380 -12.771 1.00 87.50 344 THR A C 1
ATOM 2653 O O . THR A 1 344 ? -1.013 -16.409 -13.870 1.00 87.50 344 THR A O 1
ATOM 2656 N N . PRO A 1 345 ? -2.136 -17.492 -12.242 1.00 83.94 345 PRO A N 1
ATOM 2657 C CA . PRO A 1 345 ? -2.196 -18.747 -12.988 1.00 83.94 345 PRO A CA 1
ATOM 2658 C C . PRO A 1 345 ? -2.895 -18.551 -14.337 1.00 83.94 345 PRO A C 1
ATOM 2660 O O . PRO A 1 345 ? -3.925 -17.884 -14.402 1.00 83.94 345 PRO A O 1
ATOM 2663 N N . ALA A 1 346 ? -2.379 -19.168 -15.406 1.00 70.12 346 ALA A N 1
ATOM 2664 C CA . ALA A 1 346 ? -2.957 -19.039 -16.751 1.00 70.12 346 ALA A CA 1
ATOM 2665 C C . ALA A 1 346 ? -4.419 -19.539 -16.837 1.00 70.12 346 ALA A C 1
ATOM 2667 O O . ALA A 1 346 ? -5.147 -19.212 -17.772 1.00 70.12 346 ALA A O 1
ATOM 2668 N N . THR A 1 347 ? -4.833 -20.347 -15.857 1.00 66.06 347 THR A N 1
ATOM 2669 C CA . THR A 1 347 ? -6.162 -20.953 -15.704 1.00 66.06 347 THR A CA 1
ATOM 2670 C C . THR A 1 347 ? -7.058 -20.249 -14.673 1.00 66.06 347 THR A C 1
ATOM 2672 O O . THR A 1 347 ? -8.226 -20.618 -14.546 1.00 66.06 347 THR A O 1
ATOM 2675 N N . ALA A 1 348 ? -6.560 -19.249 -13.937 1.00 56.38 348 ALA A N 1
ATOM 2676 C CA . ALA A 1 348 ? -7.329 -18.515 -12.924 1.00 56.38 348 ALA A CA 1
ATOM 2677 C C . ALA A 1 348 ? -8.033 -17.296 -13.544 1.00 56.38 348 ALA A C 1
ATOM 2679 O O . ALA A 1 348 ? -7.482 -16.635 -14.415 1.00 56.38 348 ALA A O 1
ATOM 2680 N N . SER A 1 349 ? -9.231 -16.866 -13.153 1.00 54.12 349 SER A N 1
ATOM 2681 C CA . SER A 1 349 ? -10.340 -17.408 -12.355 1.00 54.12 349 SER A CA 1
ATOM 2682 C C . SER A 1 349 ? -11.605 -16.731 -12.938 1.00 54.12 349 SER A C 1
ATOM 2684 O O . SER A 1 349 ? -11.479 -15.652 -13.530 1.00 54.12 349 SER A O 1
ATOM 2686 N N . PRO A 1 350 ? -12.823 -17.298 -12.831 1.00 53.06 350 PRO A N 1
ATOM 2687 C CA . PRO A 1 350 ? -14.044 -16.609 -13.261 1.00 53.06 350 PRO A CA 1
ATOM 2688 C C . PRO A 1 350 ? -14.159 -15.223 -12.606 1.00 53.06 350 PRO A C 1
ATOM 2690 O O . PRO A 1 350 ? -13.623 -15.002 -11.520 1.00 53.06 350 PRO A O 1
ATOM 2693 N N . ALA A 1 351 ? -14.852 -14.291 -13.275 1.00 62.25 351 ALA A N 1
ATOM 2694 C CA . ALA A 1 351 ? -15.053 -12.923 -12.791 1.00 62.25 351 ALA A CA 1
ATOM 2695 C C . ALA A 1 351 ? -15.375 -12.902 -11.287 1.00 62.25 351 ALA A C 1
ATOM 2697 O O . ALA A 1 351 ? -16.237 -13.660 -10.837 1.00 62.25 351 ALA A O 1
ATOM 2698 N N . VAL A 1 352 ? -14.681 -12.043 -10.525 1.00 70.44 352 VAL A N 1
ATOM 2699 C CA . VAL A 1 352 ? -14.838 -11.926 -9.067 1.00 70.44 352 VAL A CA 1
ATOM 2700 C C . VAL A 1 352 ? -16.324 -11.830 -8.723 1.00 70.44 352 VAL A C 1
ATOM 2702 O O . VAL A 1 352 ? -16.988 -10.845 -9.058 1.00 70.44 352 VAL A O 1
ATOM 2705 N N . GLN A 1 353 ? -16.859 -12.862 -8.066 1.00 78.94 353 GLN A N 1
ATOM 2706 C CA . GLN A 1 353 ? -18.247 -12.860 -7.631 1.00 78.94 353 GLN A CA 1
ATOM 2707 C C . GLN A 1 353 ? -18.353 -12.078 -6.323 1.00 78.94 353 GLN A C 1
ATOM 2709 O O . GLN A 1 353 ? -17.902 -12.520 -5.267 1.00 78.94 353 GLN A O 1
ATOM 2714 N N . TRP A 1 354 ? -18.963 -10.902 -6.412 1.00 86.94 354 TRP A N 1
ATOM 2715 C CA . TRP A 1 354 ? -19.189 -10.021 -5.276 1.00 86.94 354 TRP A CA 1
ATOM 2716 C C . TRP A 1 354 ? -20.424 -10.462 -4.484 1.00 86.94 354 TRP A C 1
ATOM 2718 O O . TRP A 1 354 ? -21.528 -10.500 -5.025 1.00 86.94 354 TRP A O 1
ATOM 2728 N N . GLU A 1 355 ? -20.261 -10.751 -3.193 1.00 89.50 355 GLU A N 1
ATOM 2729 C CA . GLU A 1 355 ? -21.348 -11.196 -2.307 1.00 89.50 355 GLU A CA 1
ATOM 2730 C C . GLU A 1 355 ? -21.305 -10.471 -0.950 1.00 89.50 355 GLU A C 1
ATOM 2732 O O . GLU A 1 355 ? -20.233 -10.244 -0.390 1.00 89.50 355 GLU A O 1
ATOM 2737 N N . GLY A 1 356 ? -22.474 -10.101 -0.419 1.00 92.00 356 GLY A N 1
ATOM 2738 C CA . GLY A 1 356 ? -22.625 -9.555 0.934 1.00 92.00 356 GLY A CA 1
ATOM 2739 C C . GLY A 1 356 ? -22.433 -8.044 1.082 1.00 92.00 356 GLY A C 1
ATOM 2740 O O . GLY A 1 356 ? -22.458 -7.290 0.103 1.00 92.00 356 GLY A O 1
ATOM 2741 N N . ALA A 1 357 ? -22.293 -7.602 2.338 1.00 93.62 357 ALA A N 1
ATOM 2742 C CA . ALA A 1 357 ? -22.351 -6.201 2.771 1.00 93.62 357 ALA A CA 1
ATOM 2743 C C . ALA A 1 357 ? -23.631 -5.476 2.306 1.00 93.62 357 ALA A C 1
ATOM 2745 O O . ALA A 1 357 ? -23.614 -4.343 1.805 1.00 93.62 357 ALA A O 1
ATOM 2746 N N . LEU A 1 358 ? -24.769 -6.156 2.472 1.00 94.00 358 LEU A N 1
ATOM 2747 C CA . LEU A 1 358 ? -26.102 -5.614 2.194 1.00 94.00 358 LEU A CA 1
ATOM 2748 C C . LEU A 1 358 ? -26.462 -4.503 3.186 1.00 94.00 358 LEU A C 1
ATOM 2750 O O . LEU A 1 358 ? -27.114 -3.526 2.820 1.00 94.00 358 LEU A O 1
ATOM 2754 N N . ARG A 1 359 ? -26.003 -4.640 4.434 1.00 96.44 359 ARG A N 1
ATOM 2755 C CA . ARG A 1 359 ? -26.138 -3.645 5.498 1.00 96.44 359 ARG A CA 1
ATOM 2756 C C . ARG A 1 359 ? -24.753 -3.292 6.025 1.00 96.44 359 ARG A C 1
ATOM 2758 O O . ARG A 1 359 ? -24.009 -4.177 6.436 1.00 96.44 359 ARG A O 1
ATOM 2765 N N . ILE A 1 360 ? -24.422 -2.004 6.018 1.00 98.00 360 ILE A N 1
ATOM 2766 C CA . ILE A 1 360 ? -23.182 -1.489 6.599 1.00 98.00 360 ILE A CA 1
ATOM 2767 C C . ILE A 1 360 ? -23.544 -0.527 7.725 1.00 98.00 360 ILE A C 1
ATOM 2769 O O . ILE A 1 360 ? -24.391 0.347 7.543 1.00 98.00 360 ILE A O 1
ATOM 2773 N N . LYS A 1 361 ? -22.911 -0.712 8.881 1.00 97.94 361 LYS A N 1
ATOM 2774 C CA . LYS A 1 361 ? -23.055 0.130 10.069 1.00 97.94 361 LYS A CA 1
ATOM 2775 C C . LYS A 1 361 ? -21.705 0.719 10.466 1.00 97.94 361 LYS A C 1
ATOM 2777 O O . LYS A 1 361 ? -20.658 0.132 10.196 1.00 97.94 361 LYS A O 1
ATOM 2782 N N . ALA A 1 362 ? -21.748 1.858 11.141 1.00 97.56 362 ALA A N 1
ATOM 2783 C CA . ALA A 1 362 ? -20.586 2.468 11.766 1.00 97.56 362 ALA A CA 1
ATOM 2784 C C . ALA A 1 362 ? -20.921 2.804 13.223 1.00 97.56 362 ALA A C 1
ATOM 2786 O O . ALA A 1 362 ? -21.859 3.556 13.493 1.00 97.56 362 ALA A O 1
ATOM 2787 N N . GLY A 1 363 ? -20.150 2.242 14.149 1.00 96.12 363 GLY A N 1
ATOM 2788 C CA . GLY A 1 363 ? -20.110 2.620 15.553 1.00 96.12 363 GLY A CA 1
ATOM 2789 C C . GLY A 1 363 ? -18.920 3.545 15.781 1.00 96.12 363 GLY A C 1
ATOM 2790 O O . GLY A 1 363 ? -17.791 3.232 15.415 1.00 96.12 363 GLY A O 1
ATOM 2791 N N . GLY A 1 364 ? -19.183 4.713 16.355 1.00 93.81 364 GLY A N 1
ATOM 2792 C CA . GLY A 1 364 ? -18.191 5.777 16.496 1.00 93.81 364 GLY A CA 1
ATOM 2793 C C . GLY A 1 364 ? -18.189 6.383 17.886 1.00 93.81 364 GLY A C 1
ATOM 2794 O O . GLY A 1 364 ? -19.263 6.518 18.478 1.00 93.81 364 GLY A O 1
ATOM 2795 N N . PHE A 1 365 ? -17.021 6.796 18.373 1.00 92.19 365 PHE A N 1
ATOM 2796 C CA . PHE A 1 365 ? -16.886 7.618 19.577 1.00 92.19 365 PHE A CA 1
ATOM 2797 C C . PHE A 1 365 ? -16.023 8.859 19.312 1.00 92.19 365 PHE A C 1
ATOM 2799 O O . PHE A 1 365 ? -15.155 8.859 18.442 1.00 92.19 365 PHE A O 1
ATOM 2806 N N . LEU A 1 366 ? -16.285 9.924 20.071 1.00 83.44 366 LEU A N 1
ATOM 2807 C CA . LEU A 1 366 ? -15.608 11.220 19.961 1.00 83.44 366 LEU A CA 1
ATOM 2808 C C . LEU A 1 366 ? -15.061 11.633 21.338 1.00 83.44 366 LEU A C 1
ATOM 2810 O O . LEU A 1 366 ? -13.849 11.666 21.544 1.00 83.44 366 LEU A O 1
ATOM 2814 N N . GLY A 1 367 ? -15.968 11.840 22.302 1.00 79.94 367 GLY A N 1
ATOM 2815 C CA . GLY A 1 367 ? -15.655 12.090 23.713 1.00 79.94 367 GLY A CA 1
ATOM 2816 C C . GLY A 1 367 ? -14.709 13.274 23.958 1.00 79.94 367 GLY A C 1
ATOM 2817 O O . GLY A 1 367 ? -14.507 14.134 23.103 1.00 79.94 367 GLY A O 1
ATOM 2818 N N . THR A 1 368 ? -14.097 13.307 25.144 1.00 82.56 368 THR A N 1
ATOM 2819 C CA . THR A 1 368 ? -13.054 14.289 25.495 1.00 82.56 368 THR A CA 1
ATOM 2820 C C . THR A 1 368 ? -11.793 14.126 24.645 1.00 82.56 368 THR A C 1
ATOM 2822 O O . THR A 1 368 ? -11.130 15.123 24.360 1.00 82.56 368 THR A O 1
ATOM 2825 N N . LEU A 1 369 ? -11.505 12.900 24.188 1.00 86.00 369 LEU A N 1
ATOM 2826 C CA . LEU A 1 369 ? -10.366 12.560 23.333 1.00 86.00 369 LEU A CA 1
ATOM 2827 C C . LEU A 1 369 ? -10.265 13.488 22.120 1.00 86.00 369 LEU A C 1
ATOM 2829 O O . LEU A 1 369 ? -9.209 14.067 21.899 1.00 86.00 369 LEU A O 1
ATOM 2833 N N . ALA A 1 370 ? -11.348 13.671 21.363 1.00 83.44 370 ALA A N 1
ATOM 2834 C CA . ALA A 1 370 ? -11.304 14.445 20.124 1.00 83.44 370 ALA A CA 1
ATOM 2835 C C . ALA A 1 370 ? -10.833 15.887 20.336 1.00 83.44 370 ALA A C 1
ATOM 2837 O O . ALA A 1 370 ? -9.936 16.354 19.643 1.00 83.44 370 ALA A O 1
ATOM 2838 N N . SER A 1 371 ? -11.368 16.557 21.359 1.00 86.31 371 SER A N 1
ATOM 2839 C CA . SER A 1 371 ? -10.970 17.929 21.685 1.00 86.31 371 SER A CA 1
ATOM 2840 C C . SER A 1 371 ? -9.508 18.046 22.136 1.00 86.31 371 SER A C 1
ATOM 2842 O O . SER A 1 371 ? -8.886 19.074 21.897 1.00 86.31 371 SER A O 1
ATOM 2844 N N . VAL A 1 372 ? -8.948 17.006 22.769 1.00 90.06 372 VAL A N 1
ATOM 2845 C CA . VAL A 1 372 ? -7.519 16.954 23.126 1.00 90.06 372 VAL A CA 1
ATOM 2846 C C . VAL A 1 372 ? -6.669 16.713 21.879 1.00 90.06 372 VAL A C 1
ATOM 2848 O O . VAL A 1 372 ? -5.637 17.350 21.706 1.00 90.06 372 VAL A O 1
ATOM 2851 N N . ILE A 1 373 ? -7.106 15.831 20.978 1.00 89.25 373 ILE A N 1
ATOM 2852 C CA . ILE A 1 373 ? -6.410 15.572 19.714 1.00 89.25 373 ILE A CA 1
ATOM 2853 C C . ILE A 1 373 ? -6.399 16.823 18.821 1.00 89.25 373 ILE A C 1
ATOM 2855 O O . ILE A 1 373 ? -5.365 17.125 18.236 1.00 89.25 373 ILE A O 1
ATOM 2859 N N . ASP A 1 374 ? -7.498 17.576 18.726 1.00 87.00 374 ASP A N 1
ATOM 2860 C CA . ASP A 1 374 ? -7.551 18.821 17.942 1.00 87.00 374 ASP A CA 1
ATOM 2861 C C . ASP A 1 374 ? -6.627 19.912 18.505 1.00 87.00 374 ASP A C 1
ATOM 2863 O O . ASP A 1 374 ? -5.930 20.595 17.751 1.00 87.00 374 ASP A O 1
ATOM 2867 N N . GLU A 1 375 ? -6.554 20.034 19.830 1.00 88.81 375 GLU A N 1
ATOM 2868 C CA . GLU A 1 375 ? -5.610 20.924 20.509 1.00 88.81 375 GLU A CA 1
ATOM 2869 C C . GLU A 1 375 ? -4.154 20.523 20.215 1.00 88.81 375 GLU A C 1
ATOM 2871 O O . GLU A 1 375 ? -3.355 21.348 19.767 1.00 88.81 375 GLU A O 1
ATOM 2876 N N . LEU A 1 376 ? -3.827 19.233 20.350 1.00 90.31 376 LEU A N 1
ATOM 2877 C CA . LEU A 1 376 ? -2.507 18.694 20.015 1.00 90.31 376 LEU A CA 1
ATOM 2878 C C . LEU A 1 376 ? -2.166 18.876 18.525 1.00 90.31 376 LEU A C 1
ATOM 2880 O O . LEU A 1 376 ? -1.021 19.178 18.200 1.00 90.31 376 LEU A O 1
ATOM 2884 N N . ARG A 1 377 ? -3.132 18.776 17.601 1.00 88.69 377 ARG A N 1
ATOM 2885 C CA . ARG A 1 377 ? -2.912 19.092 16.174 1.00 88.69 377 ARG A CA 1
ATOM 2886 C C . ARG A 1 377 ? -2.516 20.548 15.964 1.00 88.69 377 ARG A C 1
ATOM 2888 O O . ARG A 1 377 ? -1.603 20.812 15.183 1.00 88.69 377 ARG A O 1
ATOM 2895 N N . SER A 1 378 ? -3.191 21.472 16.648 1.00 89.00 378 SER A N 1
ATOM 2896 C CA . SER A 1 378 ? -2.882 22.903 16.588 1.00 89.00 378 SER A CA 1
ATOM 2897 C C . SER A 1 378 ? -1.465 23.181 17.100 1.00 89.00 378 SER A C 1
ATOM 2899 O O . SER A 1 378 ? -0.672 23.817 16.404 1.00 89.00 378 SER A O 1
ATOM 2901 N N . ILE A 1 379 ? -1.104 22.609 18.255 1.00 88.94 379 ILE A N 1
ATOM 2902 C CA . ILE A 1 379 ? 0.252 22.686 18.822 1.00 88.94 379 ILE A CA 1
ATOM 2903 C C . ILE A 1 379 ? 1.275 22.114 17.835 1.00 88.94 379 ILE A C 1
ATOM 2905 O O . ILE A 1 379 ? 2.265 22.767 17.514 1.00 88.94 379 ILE A O 1
ATOM 2909 N N . ASN A 1 380 ? 1.012 20.928 17.284 1.00 88.38 380 ASN A N 1
ATOM 2910 C CA . ASN A 1 380 ? 1.893 20.285 16.317 1.00 88.38 380 ASN A CA 1
ATOM 2911 C C . ASN A 1 380 ? 2.124 21.150 15.065 1.00 88.38 380 ASN A C 1
ATOM 2913 O O . ASN A 1 380 ? 3.242 21.224 14.563 1.00 88.38 380 ASN A O 1
ATOM 2917 N N . ALA A 1 381 ? 1.085 21.819 14.555 1.00 86.19 381 ALA A N 1
ATOM 2918 C CA . ALA A 1 381 ? 1.215 22.726 13.417 1.00 86.19 381 ALA A CA 1
ATOM 2919 C C . ALA A 1 381 ? 2.104 23.939 13.744 1.00 86.19 381 ALA A C 1
ATOM 2921 O O . ALA A 1 381 ? 2.954 24.303 12.932 1.00 86.19 381 ALA A O 1
ATOM 2922 N N . LYS A 1 382 ? 1.958 24.527 14.940 1.00 87.12 382 LYS A N 1
ATOM 2923 C CA . LYS A 1 382 ? 2.819 25.627 15.408 1.00 87.12 382 LYS A CA 1
ATOM 2924 C C . LYS A 1 382 ? 4.282 25.186 15.535 1.00 87.12 382 LYS A C 1
ATOM 2926 O O . LYS A 1 382 ? 5.157 25.877 15.023 1.00 87.12 382 LYS A O 1
ATOM 2931 N N . LEU A 1 383 ? 4.535 24.018 16.133 1.00 85.94 383 LEU A N 1
ATOM 2932 C CA . LEU A 1 383 ? 5.885 23.460 16.294 1.00 85.94 383 LEU A CA 1
ATOM 2933 C C . LEU A 1 383 ? 6.559 23.172 14.944 1.00 85.94 383 LEU A C 1
ATOM 2935 O O . LEU A 1 383 ? 7.712 23.548 14.747 1.00 85.94 383 LEU A O 1
ATOM 2939 N N . ARG A 1 384 ? 5.826 22.598 13.976 1.00 83.38 384 ARG A N 1
ATOM 2940 C CA . ARG A 1 384 ? 6.340 22.404 12.606 1.00 83.38 384 ARG A CA 1
ATOM 2941 C C . ARG A 1 384 ? 6.706 23.726 11.939 1.00 83.38 384 ARG A C 1
ATOM 2943 O O . ARG A 1 384 ? 7.763 23.819 11.327 1.00 83.38 384 ARG A O 1
ATOM 2950 N N . ASN A 1 385 ? 5.869 24.754 12.082 1.00 83.94 385 ASN A N 1
ATOM 2951 C CA . ASN A 1 385 ? 6.150 26.077 11.518 1.00 83.94 385 ASN A CA 1
ATOM 2952 C C . ASN A 1 385 ? 7.368 26.754 12.171 1.00 83.94 385 ASN A C 1
ATOM 2954 O O . ASN A 1 385 ? 8.034 27.554 11.519 1.00 83.94 385 ASN A O 1
ATOM 2958 N N . ALA A 1 386 ? 7.663 26.428 13.431 1.00 84.06 386 ALA A N 1
ATOM 2959 C CA . ALA A 1 386 ? 8.852 26.890 14.144 1.00 84.06 386 ALA A CA 1
ATOM 2960 C C . ALA A 1 386 ? 10.119 26.059 13.841 1.00 84.06 386 ALA A C 1
ATOM 2962 O O . ALA A 1 386 ? 11.208 26.452 14.248 1.00 84.06 386 ALA A O 1
ATOM 2963 N N . GLY A 1 387 ? 9.999 24.932 13.127 1.00 82.75 387 GLY A N 1
ATOM 2964 C CA . GLY A 1 387 ? 11.118 24.035 12.818 1.00 82.75 387 GLY A CA 1
ATOM 2965 C C . GLY A 1 387 ? 11.527 23.091 13.958 1.00 82.75 387 GLY A C 1
ATOM 2966 O O . GLY A 1 387 ? 12.609 22.513 13.898 1.00 82.75 387 GLY A O 1
ATOM 2967 N N . ASP A 1 388 ? 10.689 22.913 14.987 1.00 84.00 388 ASP A N 1
ATOM 2968 C CA . ASP A 1 388 ? 10.955 22.003 16.112 1.00 84.00 388 ASP A CA 1
ATOM 2969 C C . ASP A 1 388 ? 10.420 20.590 15.816 1.00 84.00 388 ASP A C 1
ATOM 2971 O O . ASP A 1 388 ? 9.308 20.206 16.196 1.00 84.00 388 ASP A O 1
ATOM 2975 N N . GLU A 1 389 ? 11.214 19.821 15.069 1.00 82.12 389 GLU A N 1
ATOM 2976 C CA . GLU A 1 389 ? 10.849 18.473 14.615 1.00 82.12 389 GLU A CA 1
ATOM 2977 C C . GLU A 1 389 ? 10.714 17.459 15.764 1.00 82.12 389 GLU A C 1
ATOM 2979 O O . GLU A 1 389 ? 9.843 16.587 15.708 1.00 82.12 389 GLU A O 1
ATOM 2984 N N . ALA A 1 390 ? 11.551 17.570 16.802 1.00 84.12 390 ALA A N 1
ATOM 2985 C CA . ALA A 1 390 ? 11.544 16.657 17.946 1.00 84.12 390 ALA A CA 1
ATOM 2986 C C . ALA A 1 390 ? 10.255 16.814 18.762 1.00 84.12 390 ALA A C 1
ATOM 2988 O O . ALA A 1 390 ? 9.515 15.852 18.971 1.00 84.12 390 ALA A O 1
ATOM 2989 N N . SER A 1 391 ? 9.907 18.053 19.114 1.00 86.19 391 SER A N 1
ATOM 2990 C CA . SER A 1 391 ? 8.686 18.337 19.873 1.00 86.19 391 SER A CA 1
ATOM 2991 C C . SER A 1 391 ? 7.435 18.045 19.047 1.00 86.19 391 SER A C 1
ATOM 2993 O O . SER A 1 391 ? 6.460 17.500 19.565 1.00 86.19 391 SER A O 1
ATOM 2995 N N . SER A 1 392 ? 7.455 18.344 17.742 1.00 85.75 392 SER A N 1
ATOM 2996 C CA . SER A 1 392 ? 6.380 17.937 16.831 1.00 85.75 392 SER A CA 1
ATOM 2997 C C . SER A 1 392 ? 6.152 16.422 16.887 1.00 85.75 392 SER A C 1
ATOM 2999 O O . SER A 1 392 ? 5.007 15.971 16.974 1.00 85.75 392 SER A O 1
ATOM 3001 N N . GLU A 1 393 ? 7.217 15.621 16.917 1.00 85.62 393 GLU A N 1
ATOM 3002 C CA . GLU A 1 393 ? 7.068 14.173 17.009 1.00 85.62 393 GLU A CA 1
ATOM 3003 C C . GLU A 1 393 ? 6.533 13.688 18.344 1.00 85.62 393 GLU A C 1
ATOM 3005 O O . GLU A 1 393 ? 5.677 12.798 18.373 1.00 85.62 393 GLU A O 1
ATOM 3010 N N . ALA A 1 394 ? 7.006 14.270 19.442 1.00 88.06 394 ALA A N 1
ATOM 3011 C CA . ALA A 1 394 ? 6.492 13.952 20.762 1.00 88.06 394 ALA A CA 1
ATOM 3012 C C . ALA A 1 394 ? 4.969 14.185 20.810 1.00 88.06 394 ALA A C 1
ATOM 3014 O O . ALA A 1 394 ? 4.221 13.302 21.238 1.00 88.06 394 ALA A O 1
ATOM 3015 N N . VAL A 1 395 ? 4.472 15.303 20.256 1.00 89.62 395 VAL A N 1
ATOM 3016 C CA . VAL A 1 395 ? 3.024 15.571 20.147 1.00 89.62 395 VAL A CA 1
ATOM 3017 C C . VAL A 1 395 ? 2.299 14.513 19.307 1.00 89.62 395 VAL A C 1
ATOM 3019 O O . VAL A 1 395 ? 1.237 14.030 19.708 1.00 89.62 395 VAL A O 1
ATOM 3022 N N . ARG A 1 396 ? 2.843 14.118 18.149 1.00 87.69 396 ARG A N 1
ATOM 3023 C CA . ARG A 1 396 ? 2.233 13.069 17.308 1.00 87.69 396 ARG A CA 1
ATOM 3024 C C . ARG A 1 396 ? 2.173 11.724 18.012 1.00 87.69 396 ARG A C 1
ATOM 3026 O O . ARG A 1 396 ? 1.131 11.068 17.996 1.00 87.69 396 ARG A O 1
ATOM 3033 N N . THR A 1 397 ? 3.258 11.346 18.673 1.00 89.12 397 THR A N 1
ATOM 3034 C CA . THR A 1 397 ? 3.351 10.104 19.437 1.00 89.12 397 THR A CA 1
ATOM 3035 C C . THR A 1 397 ? 2.328 10.093 20.569 1.00 89.12 397 THR A C 1
ATOM 3037 O O . THR A 1 397 ? 1.602 9.111 20.721 1.00 89.12 397 THR A O 1
ATOM 3040 N N . VAL A 1 398 ? 2.166 11.208 21.290 1.00 91.62 398 VAL A N 1
ATOM 3041 C CA . VAL A 1 398 ? 1.085 11.377 22.272 1.00 91.62 398 VAL A CA 1
ATOM 3042 C C . VAL A 1 398 ? -0.283 11.164 21.622 1.00 91.62 398 VAL A C 1
ATOM 3044 O O . VAL A 1 398 ? -1.069 10.367 22.131 1.00 91.62 398 VAL A O 1
ATOM 3047 N N . MET A 1 399 ? -0.581 11.822 20.493 1.00 90.94 399 MET A N 1
ATOM 3048 C CA . MET A 1 399 ? -1.866 11.649 19.801 1.00 90.94 399 MET A CA 1
ATOM 3049 C C . MET A 1 399 ? -2.137 10.176 19.455 1.00 90.94 399 MET A C 1
ATOM 3051 O O . MET A 1 399 ? -3.240 9.683 19.706 1.00 90.94 399 MET A O 1
ATOM 3055 N N . MET A 1 400 ? -1.137 9.460 18.930 1.00 89.38 400 MET A N 1
ATOM 3056 C CA . MET A 1 400 ? -1.252 8.032 18.615 1.00 89.38 400 MET A CA 1
ATOM 3057 C C . MET A 1 400 ? -1.519 7.188 19.865 1.00 89.38 400 MET A C 1
ATOM 3059 O O . MET A 1 400 ? -2.425 6.353 19.856 1.00 89.38 400 MET A O 1
ATOM 3063 N N . LYS A 1 401 ? -0.777 7.421 20.955 1.00 92.50 401 LYS A N 1
ATOM 3064 C CA . LYS A 1 401 ? -0.933 6.693 22.224 1.00 92.50 401 LYS A CA 1
ATOM 3065 C C . LYS A 1 401 ? -2.307 6.924 22.862 1.00 92.50 401 LYS A C 1
ATOM 3067 O O . LYS A 1 401 ? -2.938 5.967 23.305 1.00 92.50 401 LYS A O 1
ATOM 3072 N N . LEU A 1 402 ? -2.819 8.157 22.831 1.00 92.88 402 LEU A N 1
ATOM 3073 C CA . LEU A 1 402 ? -4.163 8.486 23.325 1.00 92.88 402 LEU A CA 1
ATOM 3074 C C . LEU A 1 402 ? -5.261 7.768 22.528 1.00 92.88 402 LEU A C 1
ATOM 3076 O O . LEU A 1 402 ? -6.159 7.162 23.114 1.00 92.88 402 LEU A O 1
ATOM 3080 N N . LYS A 1 403 ? -5.181 7.799 21.190 1.00 91.19 403 LYS A N 1
ATOM 3081 C CA . LYS A 1 403 ? -6.134 7.086 20.325 1.00 91.19 403 LYS A CA 1
ATOM 3082 C C . LYS A 1 403 ? -6.088 5.580 20.557 1.00 91.19 403 LYS A C 1
ATOM 3084 O O . LYS A 1 403 ? -7.134 4.947 20.686 1.00 91.19 403 LYS A O 1
ATOM 3089 N N . ARG A 1 404 ? -4.881 5.021 20.648 1.00 91.25 404 ARG A N 1
ATOM 3090 C CA . ARG A 1 404 ? -4.632 3.606 20.930 1.00 91.25 404 ARG A CA 1
ATOM 3091 C C . ARG A 1 404 ? -5.272 3.176 22.250 1.00 91.25 404 ARG A C 1
ATOM 3093 O O . ARG A 1 404 ? -6.013 2.199 22.255 1.00 91.25 404 ARG A O 1
ATOM 3100 N N . ALA A 1 405 ? -5.047 3.928 23.329 1.00 93.56 405 ALA A N 1
ATOM 3101 C CA . ALA A 1 405 ? -5.647 3.661 24.635 1.00 93.56 405 ALA A CA 1
ATOM 3102 C C . ALA A 1 405 ? -7.184 3.683 24.580 1.00 93.56 405 ALA A C 1
ATOM 3104 O O . ALA A 1 405 ? -7.834 2.771 25.080 1.00 93.56 405 ALA A O 1
ATOM 3105 N N . ALA A 1 406 ? -7.778 4.675 23.911 1.00 93.25 406 ALA A N 1
ATOM 3106 C CA . ALA A 1 406 ? -9.233 4.773 23.786 1.00 93.25 406 ALA A CA 1
ATOM 3107 C C . ALA A 1 406 ? -9.869 3.657 22.932 1.00 93.25 406 ALA A C 1
ATOM 3109 O O . ALA A 1 406 ? -11.060 3.377 23.077 1.00 93.25 406 ALA A O 1
ATOM 3110 N N . CYS A 1 407 ? -9.091 3.028 22.046 1.00 93.94 407 CYS A N 1
ATOM 3111 C CA . CYS A 1 407 ? -9.539 1.942 21.175 1.00 93.94 407 CYS A CA 1
ATOM 3112 C C . CYS A 1 407 ? -9.397 0.541 21.795 1.00 93.94 407 CYS A C 1
ATOM 3114 O O . CYS A 1 407 ? -9.742 -0.435 21.127 1.00 93.94 407 CYS A O 1
ATOM 3116 N N . LEU A 1 408 ? -8.878 0.410 23.021 1.00 95.00 408 LEU A N 1
ATOM 3117 C CA . LEU A 1 408 ? -8.708 -0.900 23.651 1.00 95.00 408 LEU A CA 1
ATOM 3118 C C . LEU A 1 408 ? -10.058 -1.571 23.960 1.00 95.00 408 LEU A C 1
ATOM 3120 O O . LEU A 1 408 ? -10.967 -0.888 24.429 1.00 95.00 408 LEU A O 1
ATOM 3124 N N . PRO A 1 409 ? -10.188 -2.900 23.784 1.00 94.31 409 PRO A N 1
ATOM 3125 C CA . PRO A 1 409 ? -11.409 -3.649 24.110 1.00 94.31 409 PRO A CA 1
ATOM 3126 C C . PRO A 1 409 ? -11.814 -3.664 25.595 1.00 94.31 409 PRO A C 1
ATOM 3128 O O . PRO A 1 409 ? -12.903 -4.124 25.916 1.00 94.31 409 PRO A O 1
ATOM 3131 N N . GLY A 1 410 ? -10.942 -3.183 26.478 1.00 95.00 410 GLY A N 1
ATOM 3132 C CA . GLY A 1 410 ? -11.079 -3.112 27.933 1.00 95.00 410 GLY A CA 1
ATOM 3133 C C . GLY A 1 410 ? -10.240 -1.951 28.468 1.00 95.00 410 GLY A C 1
ATOM 3134 O O . GLY A 1 410 ? -9.643 -1.212 27.678 1.00 95.00 410 GLY A O 1
ATOM 3135 N N . SER A 1 411 ? -10.192 -1.769 29.787 1.00 95.88 411 SER A N 1
ATOM 3136 C CA . SER A 1 411 ? -9.374 -0.711 30.391 1.00 95.88 411 SER A CA 1
ATOM 3137 C C . SER A 1 411 ? -7.870 -0.983 30.238 1.00 95.88 411 SER A C 1
ATOM 3139 O O . SER A 1 411 ? -7.444 -2.121 30.037 1.00 95.88 411 SER A O 1
ATOM 3141 N N . LEU A 1 412 ? -7.039 0.060 30.353 1.00 94.38 412 LEU A N 1
ATOM 3142 C CA . LEU A 1 412 ? -5.579 -0.103 30.361 1.00 94.38 412 LEU A CA 1
ATOM 3143 C C . LEU A 1 412 ? -5.099 -0.959 31.541 1.00 94.38 412 LEU A C 1
ATOM 3145 O O . LEU A 1 412 ? -4.136 -1.705 31.381 1.00 94.38 412 LEU A O 1
ATOM 3149 N N . ALA A 1 413 ? -5.760 -0.865 32.699 1.00 94.38 413 ALA A N 1
ATOM 3150 C CA . ALA A 1 413 ? -5.407 -1.656 33.875 1.00 94.38 413 ALA A CA 1
ATOM 3151 C C . ALA A 1 413 ? -5.700 -3.147 33.647 1.00 94.38 413 ALA A C 1
ATOM 3153 O O . ALA A 1 413 ? -4.823 -3.980 33.854 1.00 94.38 413 ALA A O 1
ATOM 3154 N N . GLU A 1 414 ? -6.890 -3.463 33.125 1.00 95.38 414 GLU A N 1
ATOM 3155 C CA . GLU A 1 414 ? -7.278 -4.832 32.758 1.00 95.38 414 GLU A CA 1
ATOM 3156 C C . GLU A 1 414 ? -6.357 -5.399 31.668 1.00 95.38 414 GLU A C 1
ATOM 3158 O O . GLU A 1 414 ? -6.013 -6.578 31.695 1.00 95.38 414 GLU A O 1
ATOM 3163 N N . PHE A 1 415 ? -5.935 -4.567 30.708 1.00 94.31 415 PHE A N 1
ATOM 3164 C CA . PHE A 1 415 ? -5.016 -4.997 29.655 1.00 94.31 415 PHE A CA 1
ATOM 3165 C C . PHE A 1 415 ? -3.611 -5.290 30.193 1.00 94.31 415 PHE A C 1
ATOM 3167 O O . PHE A 1 415 ? -3.009 -6.280 29.785 1.00 94.31 415 PHE A O 1
ATOM 3174 N N . SER A 1 416 ? -3.103 -4.475 31.125 1.00 92.31 416 SER A N 1
ATOM 3175 C CA . SER A 1 416 ? -1.822 -4.736 31.799 1.00 92.31 416 SER A CA 1
ATOM 3176 C C . SER A 1 416 ? -1.863 -6.061 32.558 1.00 92.31 416 SER A C 1
ATOM 3178 O O . SER A 1 416 ? -1.006 -6.911 32.341 1.00 92.31 416 SER A O 1
ATOM 3180 N N . GLU A 1 417 ? -2.903 -6.276 33.370 1.00 92.75 417 GLU A N 1
ATOM 3181 C CA . GLU A 1 417 ? -3.093 -7.517 34.133 1.00 92.75 417 GLU A CA 1
ATOM 3182 C C . GLU A 1 417 ? -3.213 -8.740 33.206 1.00 92.75 417 GLU A C 1
ATOM 3184 O O . GLU A 1 417 ? -2.608 -9.790 33.438 1.00 92.75 417 GLU A O 1
ATOM 3189 N N . PHE A 1 418 ? -3.941 -8.604 32.096 1.00 92.69 418 PHE A N 1
ATOM 3190 C CA . PHE A 1 418 ? -4.023 -9.645 31.074 1.00 92.69 418 PHE A CA 1
ATOM 3191 C C . PHE A 1 418 ? -2.652 -9.968 30.461 1.00 92.69 418 PHE A C 1
ATOM 3193 O O . PHE A 1 418 ? -2.309 -11.137 30.295 1.00 92.69 418 PHE A O 1
ATOM 3200 N N . LEU A 1 419 ? -1.841 -8.961 30.131 1.00 88.88 419 LEU A N 1
ATOM 3201 C CA . LEU A 1 419 ? -0.503 -9.185 29.578 1.00 88.88 419 LEU A CA 1
ATOM 3202 C C . LEU A 1 419 ? 0.454 -9.808 30.599 1.00 88.88 419 LEU A C 1
ATOM 3204 O O . LEU A 1 419 ? 1.240 -10.669 30.227 1.00 88.88 419 LEU A O 1
ATOM 3208 N N . GLU A 1 420 ? 0.380 -9.416 31.869 1.00 88.62 420 GLU A N 1
ATOM 3209 C CA . GLU A 1 420 ? 1.183 -10.003 32.954 1.00 88.62 420 GLU A CA 1
ATOM 3210 C C . GLU A 1 420 ? 0.815 -11.472 33.215 1.00 88.62 420 GLU A C 1
ATOM 3212 O O . GLU A 1 420 ? 1.667 -12.279 33.579 1.00 88.62 420 GLU A O 1
ATOM 3217 N N . THR A 1 421 ? -0.449 -11.846 32.997 1.00 86.69 421 THR A N 1
ATOM 3218 C CA . THR A 1 421 ? -0.912 -13.233 33.168 1.00 86.69 421 THR A CA 1
ATOM 3219 C C . THR A 1 421 ? -0.664 -14.118 31.944 1.00 86.69 421 THR A C 1
ATOM 3221 O O . THR A 1 421 ? -0.466 -15.325 32.098 1.00 86.69 421 THR A O 1
ATOM 3224 N N . THR A 1 422 ? -0.681 -13.554 30.732 1.00 81.62 422 THR A N 1
ATOM 3225 C CA . THR A 1 422 ? -0.577 -14.317 29.469 1.00 81.62 422 THR A CA 1
ATOM 3226 C C . THR A 1 422 ? 0.789 -14.241 28.790 1.00 81.62 422 THR A C 1
ATOM 3228 O O . THR A 1 422 ? 1.148 -15.142 28.028 1.00 81.62 422 THR A O 1
ATOM 3231 N N . ALA A 1 423 ? 1.575 -13.207 29.079 1.00 77.75 423 ALA A N 1
ATOM 3232 C CA . ALA A 1 423 ? 2.961 -13.050 28.662 1.00 77.75 423 ALA A CA 1
ATOM 3233 C C . ALA A 1 423 ? 3.875 -12.970 29.898 1.00 77.75 423 ALA A C 1
ATOM 3235 O O . ALA A 1 423 ? 3.438 -13.113 31.032 1.00 77.75 423 ALA A O 1
ATOM 3236 N N . ASN A 1 424 ? 5.180 -12.792 29.692 1.00 75.50 424 ASN A N 1
ATOM 3237 C CA . ASN A 1 424 ? 6.100 -12.510 30.798 1.00 75.50 424 ASN A CA 1
ATOM 3238 C C . ASN A 1 424 ? 6.134 -11.003 31.116 1.00 75.50 424 ASN A C 1
ATOM 3240 O O . ASN A 1 424 ? 5.929 -10.182 30.220 1.00 75.50 424 ASN A O 1
ATOM 3244 N N . ASP A 1 425 ? 6.516 -10.653 32.349 1.00 80.12 425 ASP A N 1
ATOM 3245 C CA . ASP A 1 425 ? 6.585 -9.271 32.857 1.00 80.12 425 ASP A CA 1
ATOM 3246 C C . ASP A 1 425 ? 7.356 -8.307 31.941 1.00 80.12 425 ASP A C 1
ATOM 3248 O O . ASP A 1 425 ? 6.999 -7.138 31.808 1.00 80.12 425 ASP A O 1
ATOM 3252 N N . VAL A 1 426 ? 8.415 -8.784 31.273 1.00 78.12 426 VAL A N 1
ATOM 3253 C CA . VAL A 1 426 ? 9.241 -7.945 30.391 1.00 78.12 426 VAL A CA 1
ATOM 3254 C C . VAL A 1 426 ? 8.487 -7.592 29.109 1.00 78.12 426 VAL A C 1
ATOM 3256 O O . VAL A 1 426 ? 8.506 -6.437 28.692 1.00 78.12 426 VAL A O 1
ATOM 3259 N N . VAL A 1 427 ? 7.805 -8.562 28.496 1.00 75.88 427 VAL A N 1
ATOM 3260 C CA . VAL A 1 427 ? 6.967 -8.351 27.303 1.00 75.88 427 VAL A CA 1
ATOM 3261 C C . VAL A 1 427 ? 5.736 -7.510 27.644 1.00 75.88 427 VAL A C 1
ATOM 3263 O O . VAL A 1 427 ? 5.363 -6.636 26.857 1.00 75.88 427 VAL A O 1
ATOM 3266 N N . ALA A 1 428 ? 5.138 -7.718 28.820 1.00 81.69 428 ALA A N 1
ATOM 3267 C CA . ALA A 1 428 ? 4.028 -6.905 29.306 1.00 81.69 428 ALA A CA 1
ATOM 3268 C C . ALA A 1 428 ? 4.450 -5.433 29.477 1.00 81.69 428 ALA A C 1
ATOM 3270 O O . ALA A 1 428 ? 3.853 -4.548 28.860 1.00 81.69 428 ALA A O 1
ATOM 3271 N N . ALA A 1 429 ? 5.539 -5.164 30.207 1.00 84.50 429 ALA A N 1
ATOM 3272 C CA . ALA A 1 429 ? 6.053 -3.808 30.425 1.00 84.50 429 ALA A CA 1
ATOM 3273 C C . ALA A 1 429 ? 6.461 -3.101 29.117 1.00 84.50 429 ALA A C 1
ATOM 3275 O O . ALA A 1 429 ? 6.170 -1.919 28.905 1.00 84.50 429 ALA A O 1
ATOM 3276 N N . ASP A 1 430 ? 7.106 -3.831 28.209 1.00 83.12 430 ASP A N 1
ATOM 3277 C CA . ASP A 1 430 ? 7.498 -3.329 26.893 1.00 83.12 430 ASP A CA 1
ATOM 3278 C C . ASP A 1 430 ? 6.271 -2.955 26.041 1.00 83.12 430 ASP A C 1
ATOM 3280 O O . ASP A 1 430 ? 6.202 -1.864 25.471 1.00 83.12 430 ASP A O 1
ATOM 3284 N N . THR A 1 431 ? 5.231 -3.792 26.054 1.00 85.00 431 THR A N 1
ATOM 3285 C CA . THR A 1 431 ? 3.962 -3.504 25.370 1.00 85.00 431 THR A CA 1
ATOM 3286 C C . THR A 1 431 ? 3.259 -2.285 25.977 1.00 85.00 431 THR A C 1
ATOM 3288 O O . THR A 1 431 ? 2.792 -1.413 25.236 1.00 85.00 431 THR A O 1
ATOM 3291 N N . MET A 1 432 ? 3.240 -2.168 27.310 1.00 90.12 432 MET A N 1
ATOM 3292 C CA . MET A 1 432 ? 2.622 -1.049 28.034 1.00 90.12 432 MET A CA 1
ATOM 3293 C C . MET A 1 432 ? 3.363 0.285 27.850 1.00 90.12 432 MET A C 1
ATOM 3295 O O . MET A 1 432 ? 2.735 1.348 27.873 1.00 90.12 432 MET A O 1
ATOM 3299 N N . THR A 1 433 ? 4.660 0.259 27.528 1.00 86.94 433 THR A N 1
ATOM 3300 C CA . THR A 1 433 ? 5.417 1.460 27.114 1.00 86.94 433 THR A CA 1
ATOM 3301 C C . THR A 1 433 ? 4.815 2.093 25.851 1.00 86.94 433 THR A C 1
ATOM 3303 O O . THR A 1 433 ? 4.815 3.315 25.680 1.00 86.94 433 THR A O 1
ATOM 3306 N N . GLY A 1 434 ? 4.187 1.277 24.998 1.00 86.75 434 GLY A N 1
ATOM 3307 C CA . GLY A 1 434 ? 3.411 1.734 23.852 1.00 86.75 434 GLY A CA 1
ATOM 3308 C C . GLY A 1 434 ? 2.142 2.523 24.204 1.00 86.75 434 GLY A C 1
ATOM 3309 O O . GLY A 1 434 ? 1.544 3.094 23.298 1.00 86.75 434 GLY A O 1
ATOM 3310 N N . TYR A 1 435 ? 1.711 2.578 25.463 1.00 90.38 435 TYR A N 1
ATOM 3311 C CA . TYR A 1 435 ? 0.518 3.317 25.900 1.00 90.38 435 TYR A CA 1
ATOM 3312 C C . TYR A 1 435 ? 0.859 4.484 26.837 1.00 90.38 435 TYR A C 1
ATOM 3314 O O . TYR A 1 435 ? 0.115 5.462 26.896 1.00 90.38 435 TYR A O 1
ATOM 3322 N N . ALA A 1 436 ? 1.998 4.421 27.529 1.00 89.12 436 ALA A N 1
ATOM 3323 C CA . ALA A 1 436 ? 2.454 5.470 28.435 1.00 89.12 436 ALA A CA 1
ATOM 3324 C C . ALA A 1 436 ? 2.907 6.730 27.677 1.00 89.12 436 ALA A C 1
ATOM 3326 O O . ALA A 1 436 ? 3.743 6.638 26.787 1.00 89.12 436 ALA A O 1
ATOM 3327 N N . ILE A 1 437 ? 2.410 7.911 28.056 1.00 91.00 437 ILE A N 1
ATOM 3328 C CA . ILE A 1 437 ? 2.719 9.199 27.391 1.00 91.00 437 ILE A CA 1
ATOM 3329 C C . ILE A 1 437 ? 3.771 10.051 28.124 1.00 91.00 437 ILE A C 1
ATOM 3331 O O . ILE A 1 437 ? 4.069 11.170 27.715 1.00 91.00 437 ILE A O 1
ATOM 3335 N N . ALA A 1 438 ? 4.274 9.582 29.270 1.00 87.44 438 ALA A N 1
ATOM 3336 C CA . ALA A 1 438 ? 5.055 10.408 30.191 1.00 87.44 438 ALA A CA 1
ATOM 3337 C C . ALA A 1 438 ? 6.395 10.878 29.602 1.00 87.44 438 ALA A C 1
ATOM 3339 O O . ALA A 1 438 ? 6.784 12.021 29.840 1.00 87.44 438 ALA A O 1
ATOM 3340 N N . ALA A 1 439 ? 7.070 10.019 28.831 1.00 85.94 439 ALA A N 1
ATOM 3341 C CA . ALA A 1 439 ? 8.356 10.328 28.211 1.00 85.94 439 ALA A CA 1
ATOM 3342 C C . ALA A 1 439 ? 8.216 11.461 27.184 1.00 85.94 439 ALA A C 1
ATOM 3344 O O . ALA A 1 439 ? 8.893 12.481 27.296 1.00 85.94 439 ALA A O 1
ATOM 3345 N N . GLU A 1 440 ? 7.254 11.343 26.268 1.00 88.75 440 GLU A N 1
ATOM 3346 C CA . GLU A 1 440 ? 6.985 12.368 25.256 1.00 88.75 440 GLU A CA 1
ATOM 3347 C C . GLU A 1 440 ? 6.523 13.680 25.903 1.00 88.75 440 GLU A C 1
ATOM 3349 O O . GLU A 1 440 ? 6.937 14.769 25.518 1.00 88.75 440 GLU A O 1
ATOM 3354 N N . MET A 1 441 ? 5.715 13.599 26.962 1.00 84.44 441 MET A N 1
ATOM 3355 C CA . MET A 1 441 ? 5.289 14.778 27.723 1.00 84.44 441 MET A CA 1
ATOM 3356 C C . MET A 1 441 ? 6.412 15.446 28.521 1.00 84.44 441 MET A C 1
ATOM 3358 O O . MET A 1 441 ? 6.237 16.582 28.978 1.00 84.44 441 MET A O 1
ATOM 3362 N N . HIS A 1 442 ? 7.517 14.747 28.779 1.00 82.44 442 HIS A N 1
ATOM 3363 C CA . HIS A 1 442 ? 8.706 15.338 29.380 1.00 82.44 442 HIS A CA 1
ATOM 3364 C C . HIS A 1 442 ? 9.547 16.055 28.321 1.00 82.44 442 HIS A C 1
ATOM 3366 O O . HIS A 1 442 ? 9.972 17.186 28.563 1.00 82.44 442 HIS A O 1
ATOM 3372 N N . GLU A 1 443 ? 9.690 15.452 27.140 1.00 81.69 443 GLU A N 1
ATOM 3373 C CA . GLU A 1 443 ? 10.378 16.030 25.980 1.00 81.69 443 GLU A CA 1
ATOM 3374 C C . GLU A 1 443 ? 9.791 17.395 25.585 1.00 81.69 443 GLU A C 1
ATOM 3376 O O . GLU A 1 443 ? 10.530 18.368 25.452 1.00 81.69 443 GLU A O 1
ATOM 3381 N N . LEU A 1 444 ? 8.457 17.523 25.575 1.00 76.38 444 LEU A N 1
ATOM 3382 C CA . LEU A 1 444 ? 7.748 18.790 25.314 1.00 76.38 444 LEU A CA 1
ATOM 3383 C C . LEU A 1 444 ? 8.008 19.906 26.341 1.00 76.38 444 LEU A C 1
ATOM 3385 O O . LEU A 1 444 ? 7.601 21.046 26.133 1.00 76.38 444 LEU A O 1
ATOM 3389 N N . THR A 1 445 ? 8.638 19.587 27.473 1.00 71.81 445 THR A N 1
ATOM 3390 C CA . THR A 1 445 ? 8.962 20.542 28.547 1.00 71.81 445 THR A CA 1
ATOM 3391 C C . THR A 1 445 ? 10.467 20.800 28.686 1.00 71.81 445 THR A C 1
ATOM 3393 O O . THR A 1 445 ? 10.898 21.411 29.666 1.00 71.81 445 THR A O 1
ATOM 3396 N N . GLY A 1 446 ? 11.273 20.327 27.728 1.00 68.06 446 GLY A N 1
ATOM 3397 C CA . GLY A 1 446 ? 12.720 20.535 27.695 1.00 68.06 446 GLY A CA 1
ATOM 3398 C C . GLY A 1 446 ? 13.111 22.010 27.531 1.00 68.06 446 GLY A C 1
ATOM 3399 O O . GLY A 1 446 ? 12.431 22.777 26.856 1.00 68.06 446 GLY A O 1
ATOM 3400 N N . ARG A 1 447 ? 14.235 22.411 28.145 1.00 58.94 447 ARG A N 1
ATOM 3401 C CA . ARG A 1 447 ? 14.727 23.806 28.148 1.00 58.94 447 ARG A CA 1
ATOM 3402 C C . ARG A 1 447 ? 15.181 24.330 26.779 1.00 58.94 447 ARG A C 1
ATOM 3404 O O . ARG A 1 447 ? 15.272 25.540 26.624 1.00 58.94 447 ARG A O 1
ATOM 3411 N N . ASP A 1 448 ? 15.433 23.442 25.823 1.00 61.09 448 ASP A N 1
ATOM 3412 C CA . ASP A 1 448 ? 15.922 23.788 24.482 1.00 61.09 448 ASP A CA 1
ATOM 3413 C C . ASP A 1 448 ? 14.820 23.706 23.406 1.00 61.09 448 ASP A C 1
ATOM 3415 O O . ASP A 1 448 ? 15.106 23.792 22.215 1.00 61.09 448 ASP A O 1
ATOM 3419 N N . SER A 1 449 ? 13.557 23.520 23.807 1.00 61.97 449 SER A N 1
ATOM 3420 C CA . SER A 1 449 ? 12.434 23.354 22.881 1.00 61.97 449 SER A CA 1
ATOM 3421 C C . SER A 1 449 ? 11.782 24.692 22.517 1.00 61.97 449 SER A C 1
ATOM 3423 O O . SER A 1 449 ? 11.510 25.524 23.389 1.00 61.97 449 SER A O 1
ATOM 3425 N N . ALA A 1 450 ? 11.423 24.866 21.240 1.00 62.44 450 ALA A N 1
ATOM 3426 C CA . ALA A 1 450 ? 10.596 25.988 20.783 1.00 62.44 450 ALA A CA 1
ATOM 3427 C C . ALA A 1 450 ? 9.171 25.943 21.381 1.00 62.44 450 ALA A C 1
ATOM 3429 O O . ALA A 1 450 ? 8.426 26.919 21.312 1.00 62.44 450 ALA A O 1
ATOM 3430 N N . ALA A 1 451 ? 8.803 24.831 22.032 1.00 61.84 451 ALA A N 1
ATOM 3431 C CA . ALA A 1 451 ? 7.627 24.694 22.889 1.00 61.84 451 ALA A CA 1
ATOM 3432 C C . ALA A 1 451 ? 7.540 25.751 24.000 1.00 61.84 451 ALA A C 1
ATOM 3434 O O . ALA A 1 451 ? 6.441 26.030 24.479 1.00 61.84 451 ALA A O 1
ATOM 3435 N N . LEU A 1 452 ? 8.665 26.340 24.423 1.00 62.62 452 LEU A N 1
ATOM 3436 C CA . LEU A 1 452 ? 8.693 27.351 25.484 1.00 62.62 452 LEU A CA 1
ATOM 3437 C C . LEU A 1 452 ? 7.818 28.572 25.160 1.00 62.62 452 LEU A C 1
ATOM 3439 O O . LEU A 1 452 ? 7.141 29.080 26.057 1.00 62.62 452 LEU A O 1
ATOM 3443 N N . ASP A 1 453 ? 7.741 28.968 23.887 1.00 63.50 453 ASP A N 1
ATOM 3444 C CA . ASP A 1 453 ? 6.935 30.109 23.428 1.00 63.50 453 ASP A CA 1
ATOM 3445 C C . ASP A 1 453 ? 5.418 29.832 23.459 1.00 63.50 453 ASP A C 1
ATOM 3447 O O . ASP A 1 453 ? 4.608 30.759 23.460 1.00 63.50 453 ASP A O 1
ATOM 3451 N N . ILE A 1 454 ? 5.016 28.558 23.538 1.00 71.94 454 ILE A N 1
ATOM 3452 C CA . ILE A 1 454 ? 3.620 28.099 23.671 1.00 71.94 454 ILE A CA 1
ATOM 3453 C C . ILE A 1 454 ? 3.407 27.257 24.943 1.00 71.94 454 ILE A C 1
ATOM 3455 O O . ILE A 1 454 ? 2.457 26.479 25.052 1.00 71.94 454 ILE A O 1
ATOM 3459 N N . SER A 1 455 ? 4.280 27.440 25.939 1.00 69.62 455 SER A N 1
ATOM 3460 C CA . SER A 1 455 ? 4.331 26.658 27.181 1.00 69.62 455 SER A CA 1
ATOM 3461 C C . SER A 1 455 ? 2.995 26.565 27.946 1.00 69.62 455 SER A C 1
ATOM 3463 O O . SER A 1 455 ? 2.667 25.469 28.411 1.00 69.62 455 SER A O 1
ATOM 3465 N N . PRO A 1 456 ? 2.159 27.625 28.042 1.00 78.12 456 PRO A N 1
ATOM 3466 C CA . PRO A 1 456 ? 0.846 27.516 28.683 1.00 78.12 456 PRO A CA 1
ATOM 3467 C C . PRO A 1 456 ? -0.100 26.537 27.971 1.00 78.12 456 PRO A C 1
ATOM 3469 O O . PRO A 1 456 ? -0.718 25.701 28.626 1.00 78.12 456 PRO A O 1
ATOM 3472 N N . GLU A 1 457 ? -0.167 26.592 26.635 1.00 82.12 457 GLU A N 1
ATOM 3473 C CA . GLU A 1 457 ? -1.011 25.702 25.821 1.00 82.12 457 GLU A CA 1
ATOM 3474 C C . GLU A 1 457 ? -0.548 24.243 25.951 1.00 82.12 457 GLU A C 1
ATOM 3476 O O . GLU A 1 457 ? -1.355 23.330 26.110 1.00 82.12 457 GLU A O 1
ATOM 3481 N N . ILE A 1 458 ? 0.769 24.018 25.966 1.00 81.31 458 ILE A N 1
ATOM 3482 C CA . ILE A 1 458 ? 1.355 22.685 26.162 1.00 81.31 458 ILE A CA 1
ATOM 3483 C C . ILE A 1 458 ? 1.089 22.164 27.576 1.00 81.31 458 ILE A C 1
ATOM 3485 O O . ILE A 1 458 ? 0.783 20.982 27.751 1.00 81.31 458 ILE A O 1
ATOM 3489 N N . GLY A 1 459 ? 1.170 23.026 28.592 1.00 82.44 459 GLY A N 1
ATOM 3490 C CA . GLY A 1 459 ? 0.853 22.676 29.974 1.00 82.44 459 GLY A CA 1
ATOM 3491 C C . GLY A 1 459 ? -0.596 22.212 30.141 1.00 82.44 459 GLY A C 1
ATOM 3492 O O . GLY A 1 459 ? -0.852 21.216 30.826 1.00 82.44 459 GLY A O 1
ATOM 3493 N N . ASP A 1 460 ? -1.533 22.891 29.485 1.00 85.81 460 ASP A N 1
ATOM 3494 C CA . ASP A 1 460 ? -2.953 22.543 29.493 1.00 85.81 460 ASP A CA 1
ATOM 3495 C C . ASP A 1 460 ? -3.214 21.243 28.721 1.00 85.81 460 ASP A C 1
ATOM 3497 O O . ASP A 1 460 ? -3.791 20.302 29.283 1.00 85.81 460 ASP A O 1
ATOM 3501 N N . ALA A 1 461 ? -2.696 21.130 27.494 1.00 85.25 461 ALA A N 1
ATOM 3502 C CA . ALA A 1 461 ? -2.797 19.924 26.677 1.00 85.25 461 ALA A CA 1
ATOM 3503 C C . ALA A 1 461 ? -2.216 18.692 27.395 1.00 85.25 461 ALA A C 1
ATOM 3505 O O . ALA A 1 461 ? -2.830 17.622 27.389 1.00 85.25 461 ALA A O 1
ATOM 3506 N N . LYS A 1 462 ? -1.087 18.844 28.102 1.00 87.62 462 LYS A N 1
ATOM 3507 C CA . LYS A 1 462 ? -0.471 17.790 28.924 1.00 87.62 462 LYS A CA 1
ATOM 3508 C C . LYS A 1 462 ? -1.390 17.321 30.048 1.00 87.62 462 LYS A C 1
ATOM 3510 O O . LYS A 1 462 ? -1.583 16.115 30.207 1.00 87.62 462 LYS A O 1
ATOM 3515 N N . ARG A 1 463 ? -1.988 18.244 30.816 1.00 89.44 463 ARG A N 1
ATOM 3516 C CA . ARG A 1 463 ? -2.931 17.884 31.895 1.00 89.44 463 ARG A CA 1
ATOM 3517 C C . ARG A 1 463 ? -4.148 17.144 31.345 1.00 89.44 463 ARG A C 1
ATOM 3519 O O . ARG A 1 463 ? -4.573 16.145 31.924 1.00 89.44 463 ARG A O 1
ATOM 3526 N N . ARG A 1 464 ? -4.692 17.601 30.216 1.00 91.56 464 ARG A N 1
ATOM 3527 C CA . ARG A 1 464 ? -5.865 16.977 29.589 1.00 91.56 464 ARG A CA 1
ATOM 3528 C C . ARG A 1 464 ? -5.550 15.609 28.986 1.00 91.56 464 ARG A C 1
ATOM 3530 O O . ARG A 1 464 ? -6.337 14.683 29.159 1.00 91.56 464 ARG A O 1
ATOM 3537 N N . ALA A 1 465 ? -4.400 15.453 28.337 1.00 92.00 465 ALA A N 1
ATOM 3538 C CA . ALA A 1 465 ? -3.932 14.169 27.824 1.00 92.00 465 ALA A CA 1
ATOM 3539 C C . ALA A 1 465 ? -3.704 13.149 28.953 1.00 92.00 465 ALA A C 1
ATOM 3541 O O . ALA A 1 465 ? -4.143 12.006 28.837 1.00 92.00 465 ALA A O 1
ATOM 3542 N N . ALA A 1 466 ? -3.106 13.567 30.075 1.00 91.50 466 ALA A N 1
ATOM 3543 C CA . ALA A 1 466 ? -2.978 12.718 31.259 1.00 91.50 466 ALA A CA 1
ATOM 3544 C C . ALA A 1 466 ? -4.351 12.284 31.800 1.00 91.50 466 ALA A C 1
ATOM 3546 O O . ALA A 1 466 ? -4.555 11.105 32.070 1.00 91.50 466 ALA A O 1
ATOM 3547 N N . ALA A 1 467 ? -5.324 13.201 31.863 1.00 92.12 467 ALA A N 1
ATOM 3548 C CA . ALA A 1 467 ? -6.686 12.871 32.284 1.00 92.12 467 ALA A CA 1
ATOM 3549 C C . ALA A 1 467 ? -7.371 11.842 31.363 1.00 92.12 467 ALA A C 1
ATOM 3551 O O . ALA A 1 467 ? -8.127 11.002 31.848 1.00 92.12 467 ALA A O 1
ATOM 3552 N N . VAL A 1 468 ? -7.098 11.869 30.052 1.00 92.81 468 VAL A N 1
ATOM 3553 C CA . VAL A 1 468 ? -7.592 10.848 29.109 1.00 92.81 468 VAL A CA 1
ATOM 3554 C C . VAL A 1 468 ? -6.980 9.476 29.406 1.00 92.81 468 VAL A C 1
ATOM 3556 O O . VAL A 1 468 ? -7.716 8.493 29.428 1.00 92.81 468 VAL A O 1
ATOM 3559 N N . ILE A 1 469 ? -5.672 9.397 29.680 1.00 93.81 469 ILE A N 1
ATOM 3560 C CA . ILE A 1 469 ? -5.018 8.132 30.062 1.00 93.81 469 ILE A CA 1
ATOM 3561 C C . ILE A 1 469 ? -5.571 7.606 31.390 1.00 93.81 469 ILE A C 1
ATOM 3563 O O . ILE A 1 469 ? -5.981 6.452 31.454 1.00 93.81 469 ILE A O 1
ATOM 3567 N N . THR A 1 470 ? -5.689 8.451 32.415 1.00 93.38 470 THR A N 1
ATOM 3568 C CA . THR A 1 470 ? -6.274 8.057 33.709 1.00 93.38 470 THR A CA 1
ATOM 3569 C C . THR A 1 470 ? -7.735 7.612 33.578 1.00 93.38 470 THR A C 1
ATOM 3571 O O . THR A 1 470 ? -8.186 6.720 34.292 1.00 93.38 470 THR A O 1
ATOM 3574 N N . ALA A 1 471 ? -8.505 8.199 32.657 1.00 92.12 471 ALA A N 1
ATOM 3575 C CA . ALA A 1 471 ? -9.844 7.699 32.352 1.00 92.12 471 ALA A CA 1
ATOM 3576 C C . ALA A 1 471 ? -9.786 6.308 31.693 1.00 92.12 471 ALA A C 1
ATOM 3578 O O . ALA A 1 471 ? -10.525 5.412 32.106 1.00 92.12 471 ALA A O 1
ATOM 3579 N N . ALA A 1 472 ? -8.873 6.113 30.735 1.00 93.56 472 ALA A N 1
ATOM 3580 C CA . ALA A 1 472 ? -8.657 4.842 30.042 1.00 93.56 472 ALA A CA 1
ATOM 3581 C C . ALA A 1 472 ? -8.164 3.710 30.966 1.00 93.56 472 ALA A C 1
ATOM 3583 O O . ALA A 1 472 ? -8.448 2.546 30.692 1.00 93.56 472 ALA A O 1
ATOM 3584 N N . GLU A 1 473 ? -7.502 4.021 32.086 1.00 94.50 473 GLU A N 1
ATOM 3585 C CA . GLU A 1 473 ? -7.178 3.050 33.151 1.00 94.50 473 GLU A CA 1
ATOM 3586 C C . GLU A 1 473 ? -8.420 2.417 33.785 1.00 94.50 473 GLU A C 1
ATOM 3588 O O . GLU A 1 473 ? -8.344 1.300 34.285 1.00 94.50 473 GLU A O 1
ATOM 3593 N N . ARG A 1 474 ? -9.573 3.094 33.741 1.00 93.94 474 ARG A N 1
ATOM 3594 C CA . ARG A 1 474 ? -10.828 2.590 34.317 1.00 93.94 474 ARG A CA 1
ATOM 3595 C C . ARG A 1 474 ? -11.751 1.990 33.271 1.00 93.94 474 ARG A C 1
ATOM 3597 O O . ARG A 1 474 ? -12.357 0.953 33.508 1.00 93.94 474 ARG A O 1
ATOM 3604 N N . THR A 1 475 ? -11.906 2.660 32.134 1.00 93.44 475 THR A N 1
ATOM 3605 C CA . THR A 1 475 ? -12.771 2.208 31.041 1.00 93.44 475 THR A CA 1
ATOM 3606 C C . THR A 1 475 ? -12.430 2.944 29.754 1.00 93.44 475 THR A C 1
ATOM 3608 O O . THR A 1 475 ? -11.943 4.074 29.786 1.00 93.44 475 THR A O 1
ATOM 3611 N N . THR A 1 476 ? -12.724 2.336 28.609 1.00 94.69 476 THR A N 1
ATOM 3612 C CA . THR A 1 476 ? -12.504 2.954 27.301 1.00 94.69 476 THR A CA 1
ATOM 3613 C C . THR A 1 476 ? -13.830 3.138 26.565 1.00 94.69 476 THR A C 1
ATOM 3615 O O . THR A 1 476 ? -14.767 2.358 26.754 1.00 94.69 476 THR A O 1
ATOM 3618 N N . PRO A 1 477 ? -13.936 4.137 25.672 1.00 94.19 477 PRO A N 1
ATOM 3619 C CA . PRO A 1 477 ? -15.118 4.296 24.827 1.00 94.19 477 PRO A CA 1
ATOM 3620 C C . PRO A 1 477 ? -15.430 3.063 23.963 1.00 94.19 477 PRO A C 1
ATOM 3622 O O . PRO A 1 477 ? -16.592 2.820 23.632 1.00 94.19 477 PRO A O 1
ATOM 3625 N N . MET A 1 478 ? -14.408 2.281 23.599 1.00 95.69 478 MET A N 1
ATOM 3626 C CA . MET A 1 478 ? -14.572 1.073 22.792 1.00 95.69 478 MET A CA 1
ATOM 3627 C C . MET A 1 478 ? -15.315 -0.044 23.537 1.00 95.69 478 MET A C 1
ATOM 3629 O O . MET A 1 478 ? -16.058 -0.786 22.896 1.00 95.69 478 MET A O 1
ATOM 3633 N N . VAL A 1 479 ? -15.199 -0.135 24.869 1.00 95.69 479 VAL A N 1
ATOM 3634 C CA . VAL A 1 479 ? -15.955 -1.113 25.679 1.00 95.69 479 VAL A CA 1
ATOM 3635 C C . VAL A 1 479 ? -17.458 -0.965 25.447 1.00 95.69 479 VAL A C 1
ATOM 3637 O O . VAL A 1 479 ? -18.143 -1.953 25.189 1.00 95.69 479 VAL A O 1
ATOM 3640 N N . SER A 1 480 ? -17.973 0.268 25.468 1.00 94.44 480 SER A N 1
ATOM 3641 C CA . SER A 1 480 ? -19.397 0.535 25.236 1.00 94.44 480 SER A CA 1
ATOM 3642 C C . SER A 1 480 ? -19.839 0.104 23.837 1.00 94.44 480 SER A C 1
ATOM 3644 O O . SER A 1 480 ? -20.855 -0.575 23.697 1.00 94.44 480 SER A O 1
ATOM 3646 N N . LEU A 1 481 ? -19.050 0.432 22.806 1.00 96.19 481 LEU A N 1
ATOM 3647 C CA . LEU A 1 481 ? -19.346 0.024 21.430 1.00 96.19 481 LEU A CA 1
ATOM 3648 C C . LEU A 1 481 ? -19.327 -1.500 21.260 1.00 96.19 481 LEU A C 1
ATOM 3650 O O . LEU A 1 481 ? -20.179 -2.058 20.570 1.00 96.19 481 LEU A O 1
ATOM 3654 N N . LEU A 1 482 ? -18.371 -2.184 21.891 1.00 97.06 482 LEU A N 1
ATOM 3655 C CA . LEU A 1 482 ? -18.282 -3.640 21.847 1.00 97.06 482 LEU A CA 1
ATOM 3656 C C . LEU A 1 482 ? -19.452 -4.299 22.572 1.00 97.06 482 LEU A C 1
ATOM 3658 O O . LEU A 1 482 ? -20.031 -5.229 22.021 1.00 97.06 482 LEU A O 1
ATOM 3662 N N . ASN A 1 483 ? -19.860 -3.793 23.737 1.00 95.94 483 ASN A N 1
ATOM 3663 C CA . ASN A 1 483 ? -21.039 -4.289 24.449 1.00 95.94 483 ASN A CA 1
ATOM 3664 C C . ASN A 1 483 ? -22.322 -4.132 23.611 1.00 95.94 483 ASN A C 1
ATOM 3666 O O . ASN A 1 483 ? -23.100 -5.083 23.477 1.00 95.94 483 ASN A O 1
ATOM 3670 N N . GLU A 1 484 ? -22.516 -2.975 22.969 1.00 95.94 484 GLU A N 1
ATOM 3671 C CA . GLU A 1 484 ? -23.625 -2.750 22.031 1.00 95.94 484 GLU A CA 1
ATOM 3672 C C . GLU A 1 484 ? -23.573 -3.719 20.840 1.00 95.94 484 GLU A C 1
ATOM 3674 O O . GLU A 1 484 ? -24.593 -4.299 20.453 1.00 95.94 484 GLU A O 1
ATOM 3679 N N . ALA A 1 485 ? -22.383 -3.951 20.278 1.00 96.31 485 ALA A N 1
ATOM 3680 C CA . ALA A 1 485 ? -22.201 -4.861 19.156 1.00 96.31 485 ALA A CA 1
ATOM 3681 C C . ALA A 1 485 ? -22.358 -6.341 19.553 1.00 96.31 485 ALA A C 1
ATOM 3683 O O . ALA A 1 485 ? -22.836 -7.145 18.743 1.00 96.31 485 ALA A O 1
ATOM 3684 N N . LEU A 1 486 ? -22.008 -6.706 20.786 1.00 96.12 486 LEU A N 1
ATOM 3685 C CA . LEU A 1 486 ? -22.059 -8.064 21.319 1.00 96.12 486 LEU A CA 1
ATOM 3686 C C . LEU A 1 486 ? -23.485 -8.493 21.686 1.00 96.12 486 LEU A C 1
ATOM 3688 O O . LEU A 1 486 ? -23.875 -9.632 21.413 1.00 96.12 486 LEU A O 1
ATOM 3692 N N . ALA A 1 487 ? -24.307 -7.584 22.216 1.00 94.88 487 ALA A N 1
ATOM 3693 C CA . ALA A 1 487 ? -25.656 -7.901 22.689 1.00 94.88 487 ALA A CA 1
ATOM 3694 C C . ALA A 1 487 ? -26.581 -8.574 21.636 1.00 94.88 487 ALA A C 1
ATOM 3696 O O . ALA A 1 487 ? -27.343 -9.485 21.989 1.00 94.88 487 ALA A O 1
ATOM 3697 N N . PRO A 1 488 ? -26.563 -8.202 20.339 1.00 93.81 488 PRO A N 1
ATOM 3698 C CA . PRO A 1 488 ? -27.260 -8.958 19.296 1.00 93.81 488 PRO A CA 1
ATOM 3699 C C . PRO A 1 488 ? -26.621 -10.325 19.003 1.00 93.81 488 PRO A C 1
ATOM 3701 O O . PRO A 1 488 ? -27.341 -11.295 18.767 1.00 93.81 488 PRO A O 1
ATOM 3704 N N . ALA A 1 489 ? -25.288 -10.429 19.039 1.00 93.38 489 ALA A N 1
ATOM 3705 C CA . ALA A 1 489 ? -24.566 -11.667 18.731 1.00 93.38 489 ALA A CA 1
ATOM 3706 C C . ALA A 1 489 ? -24.851 -12.773 19.765 1.00 93.38 489 ALA A C 1
ATOM 3708 O O . ALA A 1 489 ? -25.076 -13.923 19.392 1.00 93.38 489 ALA A O 1
ATOM 3709 N N . LEU A 1 490 ? -24.973 -12.412 21.047 1.00 94.19 490 LEU A N 1
ATOM 3710 C CA . LEU A 1 490 ? -25.335 -13.331 22.139 1.00 94.19 490 LEU A CA 1
ATOM 3711 C C . LEU A 1 490 ? -26.758 -13.909 22.023 1.00 94.19 490 LEU A C 1
ATOM 3713 O O . LEU A 1 490 ? -27.102 -14.894 22.686 1.00 94.19 490 LEU A O 1
ATOM 3717 N N . ARG A 1 491 ? -27.616 -13.288 21.208 1.00 92.56 491 ARG A N 1
ATOM 3718 C CA . ARG A 1 491 ? -29.013 -13.701 20.997 1.00 92.56 491 ARG A CA 1
ATOM 3719 C C . ARG A 1 491 ? -29.246 -14.346 19.634 1.00 92.56 491 ARG A C 1
ATOM 3721 O O . ARG A 1 491 ? -30.209 -15.091 19.493 1.00 92.56 491 ARG A O 1
ATOM 3728 N N . SER A 1 492 ? -28.376 -14.098 18.658 1.00 91.38 492 SER A N 1
ATOM 3729 C CA . SER A 1 492 ? -28.552 -14.586 17.289 1.00 91.38 492 SER A CA 1
ATOM 3730 C C . SER A 1 492 ? -28.362 -16.101 17.167 1.00 91.38 492 SER A C 1
ATOM 3732 O O . SER A 1 492 ? -27.562 -16.692 17.887 1.00 91.38 492 SER A O 1
ATOM 3734 N N . SER A 1 493 ? -29.067 -16.730 16.227 1.00 89.88 493 SER A N 1
ATOM 3735 C CA . SER A 1 493 ? -28.817 -18.108 15.778 1.00 89.88 493 SER A CA 1
ATOM 3736 C C . SER A 1 493 ? -27.848 -18.184 14.590 1.00 89.88 493 SER A C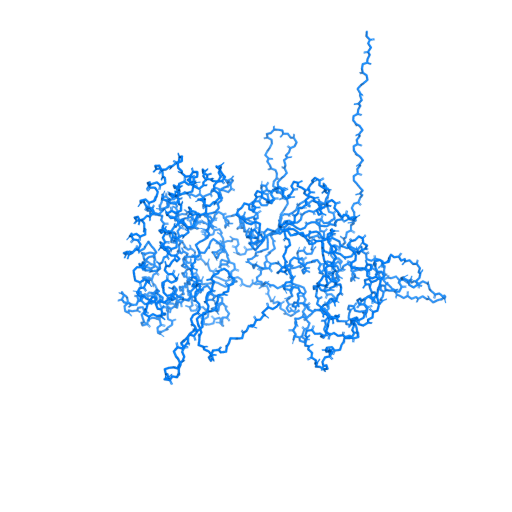 1
ATOM 3738 O O . SER A 1 493 ? -27.530 -19.275 14.128 1.00 89.88 493 SER A O 1
ATOM 3740 N N . SER A 1 494 ? -27.376 -17.041 14.082 1.00 92.94 494 SER A N 1
ATOM 3741 C CA . SER A 1 494 ? -26.363 -16.956 13.026 1.00 92.94 494 SER A CA 1
ATOM 3742 C C . SER A 1 494 ? -24.966 -16.731 13.594 1.00 92.94 494 SER A C 1
ATOM 3744 O O . SER A 1 494 ? -24.816 -16.058 14.617 1.00 92.94 494 SER A O 1
ATOM 3746 N N . ARG A 1 495 ? -23.932 -17.178 12.875 1.00 96.69 495 ARG A N 1
ATOM 3747 C CA . ARG A 1 495 ? -22.547 -16.938 13.284 1.00 96.69 495 ARG A CA 1
ATOM 3748 C C . ARG A 1 495 ? -22.152 -15.471 13.108 1.00 96.69 495 ARG A C 1
ATOM 3750 O O . ARG A 1 495 ? -22.555 -14.830 12.129 1.00 96.69 495 ARG A O 1
ATOM 3757 N N . THR A 1 496 ? -21.367 -14.953 14.052 1.00 97.69 496 THR A N 1
ATOM 3758 C CA . THR A 1 496 ? -20.836 -13.579 14.039 1.00 97.69 496 THR A CA 1
ATOM 3759 C C . THR A 1 496 ? -19.320 -13.584 14.213 1.00 97.69 496 THR A C 1
ATOM 3761 O O . THR A 1 496 ? -18.806 -14.251 15.106 1.00 97.69 496 THR A O 1
ATOM 3764 N N . LEU A 1 497 ? -18.612 -12.821 13.382 1.00 97.38 497 LEU A N 1
ATOM 3765 C CA . LEU A 1 497 ? -17.173 -12.590 13.521 1.00 97.38 497 LEU A CA 1
ATOM 3766 C C . LEU A 1 497 ? -16.911 -11.222 14.163 1.00 97.38 497 LEU A C 1
ATOM 3768 O O . LEU A 1 497 ? -17.477 -10.228 13.719 1.00 97.38 497 LEU A O 1
ATOM 3772 N N . PHE A 1 498 ? -16.005 -11.163 15.133 1.00 97.88 498 PHE A N 1
ATOM 3773 C CA . PHE A 1 498 ? -15.378 -9.933 15.610 1.00 97.88 498 PHE A CA 1
ATOM 3774 C C . PHE A 1 498 ? -13.916 -9.936 15.158 1.00 97.88 498 PHE A C 1
ATOM 3776 O O . PHE A 1 498 ? -13.147 -10.812 15.548 1.00 97.88 498 PHE A O 1
ATOM 3783 N N . ALA A 1 499 ? -13.557 -8.993 14.292 1.00 96.19 499 ALA A N 1
ATOM 3784 C CA . ALA A 1 499 ? -12.237 -8.879 13.693 1.00 96.19 499 ALA A CA 1
ATOM 3785 C C . ALA A 1 499 ? -11.457 -7.728 14.343 1.00 96.19 499 ALA A C 1
ATOM 3787 O O . ALA A 1 499 ? -11.762 -6.555 14.124 1.00 96.19 499 ALA A O 1
ATOM 3788 N N . PHE A 1 500 ? -10.445 -8.077 15.130 1.00 93.44 500 PHE A N 1
ATOM 3789 C CA . PHE A 1 500 ? -9.514 -7.171 15.794 1.00 93.44 500 PHE A CA 1
ATOM 3790 C C . PHE A 1 500 ? -8.252 -6.954 14.946 1.00 93.44 500 PHE A C 1
ATOM 3792 O O . PHE A 1 500 ? -8.010 -7.616 13.934 1.00 93.44 500 PHE A O 1
ATOM 3799 N N . ARG A 1 501 ? -7.417 -5.996 15.355 1.00 88.81 501 ARG A N 1
ATOM 3800 C CA . ARG A 1 501 ? -6.184 -5.639 14.634 1.00 88.81 501 ARG A CA 1
ATOM 3801 C C . ARG A 1 501 ? -5.054 -6.649 14.791 1.00 88.81 501 ARG A C 1
ATOM 3803 O O . ARG A 1 501 ? -4.218 -6.744 13.898 1.00 88.81 501 ARG A O 1
ATOM 3810 N N . ASN A 1 502 ? -5.023 -7.372 15.904 1.00 86.31 502 ASN A N 1
ATOM 3811 C CA . ASN A 1 502 ? -4.067 -8.434 16.186 1.00 86.31 502 ASN A CA 1
ATOM 3812 C C . ASN A 1 502 ? -4.704 -9.469 17.132 1.00 86.31 502 ASN A C 1
ATOM 3814 O O . ASN A 1 502 ? -5.790 -9.237 17.668 1.00 86.31 502 ASN A O 1
ATOM 3818 N N . GLU A 1 503 ? -4.038 -10.610 17.298 1.00 84.88 503 GLU A N 1
ATOM 3819 C CA . GLU A 1 503 ? -4.531 -11.721 18.123 1.00 84.88 503 GLU A CA 1
ATOM 3820 C C . GLU A 1 503 ? -4.564 -11.362 19.612 1.00 84.88 503 GLU A C 1
ATOM 3822 O O . GLU A 1 503 ? -5.577 -11.590 20.257 1.00 84.88 503 GLU A O 1
ATOM 3827 N N . SER A 1 504 ? -3.546 -10.666 20.129 1.00 85.75 504 SER A N 1
ATOM 3828 C CA . SER A 1 504 ? -3.498 -10.237 21.537 1.00 85.75 504 SER A CA 1
ATOM 3829 C C . SER A 1 504 ? -4.731 -9.425 21.965 1.00 85.75 504 SER A C 1
ATOM 3831 O O . SER A 1 504 ? -5.277 -9.652 23.040 1.00 85.75 504 SER A O 1
ATOM 3833 N N . LEU A 1 505 ? -5.226 -8.518 21.115 1.00 90.62 505 LEU A N 1
ATOM 3834 C CA . LEU A 1 505 ? -6.451 -7.757 21.386 1.00 90.62 505 LEU A CA 1
ATOM 3835 C C . LEU A 1 505 ? -7.715 -8.616 21.298 1.00 90.62 505 LEU A C 1
ATOM 3837 O O . LEU A 1 505 ? -8.670 -8.364 22.029 1.00 90.62 505 LEU A O 1
ATOM 3841 N N . SER A 1 506 ? -7.730 -9.598 20.396 1.00 91.12 506 SER A N 1
ATOM 3842 C CA . SER A 1 506 ? -8.817 -10.573 20.291 1.00 91.12 506 SER A CA 1
ATOM 3843 C C . SER A 1 506 ? -8.903 -11.409 21.570 1.00 91.12 506 SER A C 1
ATOM 3845 O O . SER A 1 506 ? -9.977 -11.509 22.160 1.00 91.12 506 SER A O 1
ATOM 3847 N N . ASP A 1 507 ? -7.774 -11.933 22.043 1.00 90.19 507 ASP A N 1
ATOM 3848 C CA . ASP A 1 507 ? -7.695 -12.756 23.252 1.00 90.19 507 ASP A CA 1
ATOM 3849 C C . ASP A 1 507 ? -8.019 -11.944 24.507 1.00 90.19 507 ASP A C 1
ATOM 3851 O O . ASP A 1 507 ? -8.798 -12.387 25.354 1.00 90.19 507 ASP A O 1
ATOM 3855 N N . PHE A 1 508 ? -7.512 -10.709 24.588 1.00 93.81 508 PHE A N 1
ATOM 3856 C CA . PHE A 1 508 ? -7.870 -9.785 25.659 1.00 93.81 508 PHE A CA 1
ATOM 3857 C C . PHE A 1 508 ? -9.377 -9.509 25.688 1.00 93.81 508 PHE A C 1
ATOM 3859 O O . PHE A 1 508 ? -9.992 -9.532 26.753 1.00 93.81 508 PHE A O 1
ATOM 3866 N N . ALA A 1 509 ? -10.003 -9.2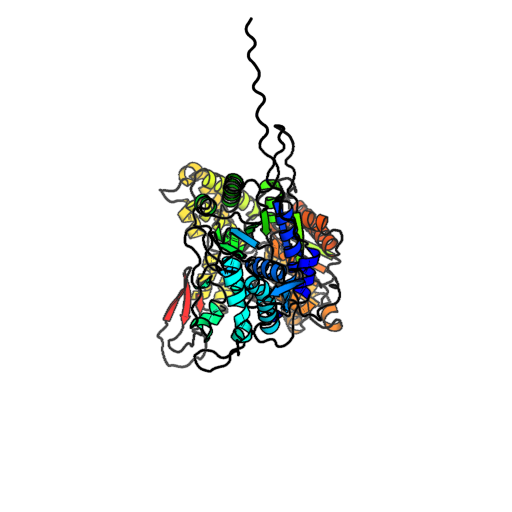96 24.526 1.00 95.12 509 ALA A N 1
ATOM 3867 C CA . ALA A 1 509 ? -11.445 -9.106 24.451 1.00 95.12 509 ALA A CA 1
ATOM 3868 C C . ALA A 1 509 ? -12.209 -10.357 24.924 1.00 95.12 509 ALA A C 1
ATOM 3870 O O . ALA A 1 509 ? -13.203 -10.220 25.637 1.00 95.12 509 ALA A O 1
ATOM 3871 N N . VAL A 1 510 ? -11.751 -11.570 24.592 1.00 93.19 510 VAL A N 1
ATOM 3872 C CA . VAL A 1 510 ? -12.352 -12.811 25.116 1.00 93.19 510 VAL A CA 1
ATOM 3873 C C . VAL A 1 510 ? -12.250 -12.862 26.639 1.00 93.19 510 VAL A C 1
ATOM 3875 O O . VAL A 1 510 ? -13.269 -13.052 27.301 1.00 93.19 510 VAL A O 1
ATOM 3878 N N . ALA A 1 511 ? -11.056 -12.647 27.199 1.00 92.25 511 ALA A N 1
ATOM 3879 C CA . ALA A 1 511 ? -10.839 -12.665 28.644 1.00 92.25 511 ALA A CA 1
ATOM 3880 C C . ALA A 1 511 ? -11.724 -11.632 29.357 1.00 92.25 511 ALA A C 1
ATOM 3882 O O . ALA A 1 511 ? -12.425 -11.956 30.316 1.00 92.25 511 ALA A O 1
ATOM 3883 N N . ARG A 1 512 ? -11.764 -10.401 28.841 1.00 93.69 512 ARG A N 1
ATOM 3884 C CA . ARG A 1 512 ? -12.510 -9.297 29.446 1.00 93.69 512 ARG A CA 1
ATOM 3885 C C . ARG A 1 512 ? -14.026 -9.472 29.362 1.00 93.69 512 ARG A C 1
ATOM 3887 O O . ARG A 1 512 ? -14.723 -9.268 30.358 1.00 93.69 512 ARG A O 1
ATOM 3894 N N . PHE A 1 513 ? -14.566 -9.800 28.188 1.00 94.69 513 PHE A N 1
ATOM 3895 C CA . PHE A 1 513 ? -16.018 -9.925 28.011 1.00 94.69 513 PHE A CA 1
ATOM 3896 C C . PHE A 1 513 ? -16.553 -11.284 28.468 1.00 94.69 513 PHE A C 1
ATOM 3898 O O . PHE A 1 513 ? -17.733 -11.372 28.796 1.00 94.69 513 PHE A O 1
ATOM 3905 N N . GLY A 1 514 ? -15.718 -12.325 28.536 1.00 91.88 514 GLY A N 1
ATOM 3906 C CA . GLY A 1 514 ? -16.105 -13.641 29.048 1.00 91.88 514 GLY A CA 1
ATOM 3907 C C . GLY A 1 514 ? -16.472 -13.621 30.533 1.00 91.88 514 GLY A C 1
ATOM 3908 O O . GLY A 1 514 ? -17.402 -14.316 30.937 1.00 91.88 514 GLY A O 1
ATOM 3909 N N . VAL A 1 515 ? -15.806 -12.772 31.326 1.00 88.94 515 VAL A N 1
ATOM 3910 C CA . VAL A 1 515 ? -16.143 -12.546 32.745 1.00 88.94 515 VAL A CA 1
ATOM 3911 C C . VAL A 1 515 ? -17.499 -11.849 32.893 1.00 88.94 515 VAL A C 1
ATOM 3913 O O . VAL A 1 515 ? -18.301 -12.224 33.744 1.00 88.94 515 VAL A O 1
ATOM 3916 N N . GLU A 1 516 ? -17.771 -10.842 32.060 1.00 89.75 516 GLU A N 1
ATOM 3917 C CA . GLU A 1 516 ? -19.009 -10.051 32.119 1.00 89.75 516 GLU A CA 1
ATOM 3918 C C . GLU A 1 516 ? -20.216 -10.805 31.536 1.00 89.75 516 GLU A C 1
ATOM 3920 O O . GLU A 1 516 ? -21.335 -10.682 32.034 1.00 89.75 516 GLU A O 1
ATOM 3925 N N . HIS A 1 517 ? -19.990 -11.621 30.503 1.00 92.00 517 HIS A N 1
ATOM 3926 C CA . HIS A 1 517 ? -21.028 -12.334 29.762 1.00 92.00 517 HIS A CA 1
ATOM 3927 C C . HIS A 1 517 ? -20.708 -13.836 29.700 1.00 92.00 517 HIS A C 1
ATOM 3929 O O . HIS A 1 517 ? -20.178 -14.288 28.689 1.00 92.00 517 HIS A O 1
ATOM 3935 N N . PRO A 1 518 ? -21.094 -14.663 30.690 1.00 89.88 518 PRO A N 1
ATOM 3936 C CA . PRO A 1 518 ? -20.802 -16.105 30.676 1.00 89.88 518 PRO A CA 1
ATOM 3937 C C . PRO A 1 518 ? -21.301 -16.830 29.414 1.00 89.88 518 PRO A C 1
ATOM 3939 O O . PRO A 1 518 ? -20.633 -17.709 28.878 1.00 89.88 518 PRO A O 1
ATOM 3942 N N . LYS A 1 519 ? -22.438 -16.382 28.864 1.00 92.81 519 LYS A N 1
ATOM 3943 C CA . LYS A 1 519 ? -22.994 -16.881 27.597 1.00 92.81 519 LYS A CA 1
ATOM 3944 C C . LYS A 1 519 ? -22.066 -16.654 26.394 1.00 92.81 519 LYS A C 1
ATOM 3946 O O . LYS A 1 519 ? -22.197 -17.339 25.386 1.00 92.81 519 LYS A O 1
ATOM 3951 N N . LEU A 1 520 ? -21.157 -15.678 26.452 1.00 93.00 520 LEU A N 1
ATOM 3952 C CA . LEU A 1 520 ? -20.147 -15.486 25.413 1.00 93.00 520 LEU A CA 1
ATOM 3953 C C . LEU A 1 520 ? -19.252 -16.719 25.302 1.00 93.00 520 LEU A C 1
ATOM 3955 O O . LEU A 1 520 ? -19.012 -17.163 24.186 1.00 93.00 520 LEU A O 1
ATOM 3959 N N . LEU A 1 521 ? -18.811 -17.280 26.432 1.00 91.50 521 LEU A N 1
ATOM 3960 C CA . LEU A 1 521 ? -17.930 -18.449 26.454 1.00 91.50 521 LEU A CA 1
ATOM 3961 C C . LEU A 1 521 ? -18.616 -19.657 25.806 1.00 91.50 521 LEU A C 1
ATOM 3963 O O . LEU A 1 521 ? -18.073 -20.217 24.861 1.00 91.50 521 LEU A O 1
ATOM 3967 N N . GLU A 1 522 ? -19.869 -19.939 26.179 1.00 92.12 522 GLU A N 1
ATOM 3968 C CA . GLU A 1 522 ? -20.684 -20.982 25.529 1.00 92.12 522 GLU A CA 1
ATOM 3969 C C . GLU A 1 522 ? -20.772 -20.774 24.005 1.00 92.12 522 GLU A C 1
ATOM 3971 O O . GLU A 1 522 ? -20.626 -21.700 23.211 1.00 92.12 522 GLU A O 1
ATOM 3976 N N . ARG A 1 523 ? -20.983 -19.527 23.564 1.00 93.88 523 ARG A N 1
ATOM 3977 C CA . ARG A 1 523 ? -21.105 -19.192 22.136 1.00 93.88 523 ARG A CA 1
ATOM 3978 C C . ARG A 1 523 ? -19.778 -19.238 21.381 1.00 93.88 523 ARG A C 1
ATOM 3980 O O . ARG A 1 523 ? -19.813 -19.431 20.163 1.00 93.88 523 ARG A O 1
ATOM 3987 N N . LEU A 1 524 ? -18.652 -19.013 22.051 1.00 90.88 524 LEU A N 1
ATOM 3988 C CA . LEU A 1 524 ? -17.316 -19.198 21.485 1.00 90.88 524 LEU A CA 1
ATOM 3989 C C . LEU A 1 524 ? -17.039 -20.695 21.298 1.00 90.88 524 LEU A C 1
ATOM 3991 O O . LEU A 1 524 ? -16.664 -21.093 20.195 1.00 90.88 524 LEU A O 1
ATOM 3995 N N . ASP A 1 525 ? -17.334 -21.515 22.311 1.00 90.62 525 ASP A N 1
ATOM 3996 C CA . ASP A 1 525 ? -17.169 -22.975 22.272 1.00 90.62 525 ASP A CA 1
ATOM 3997 C C . ASP A 1 525 ? -18.019 -23.612 21.154 1.00 90.62 525 ASP A C 1
ATOM 3999 O O . ASP A 1 525 ? -17.529 -24.418 20.356 1.00 90.62 525 ASP A O 1
ATOM 4003 N N . ASP A 1 526 ? -19.264 -23.153 20.994 1.00 90.62 526 ASP A N 1
ATOM 4004 C CA . ASP A 1 526 ? -20.176 -23.583 19.923 1.00 90.62 526 ASP A CA 1
ATOM 4005 C C . ASP A 1 526 ? -19.818 -23.020 18.528 1.00 90.62 526 ASP A C 1
ATOM 4007 O O . ASP A 1 526 ? -20.514 -23.283 17.539 1.00 90.62 526 ASP A O 1
ATOM 4011 N N . ASN A 1 527 ? -18.757 -22.210 18.406 1.00 89.69 527 ASN A N 1
ATOM 4012 C CA . ASN A 1 527 ? -18.377 -21.489 17.183 1.00 89.69 527 ASN A CA 1
ATOM 4013 C C . ASN A 1 527 ? -19.490 -20.585 16.607 1.00 89.69 527 ASN A C 1
ATOM 4015 O O . ASN A 1 527 ? -19.544 -20.309 15.400 1.00 89.69 527 ASN A O 1
ATOM 4019 N N . MET A 1 528 ? -20.392 -20.104 17.464 1.00 94.25 528 MET A N 1
ATOM 4020 C CA . MET A 1 528 ? -21.440 -19.142 17.114 1.00 94.25 528 MET A CA 1
ATOM 4021 C C . MET A 1 528 ? -20.911 -17.709 17.079 1.00 94.25 528 MET A C 1
ATOM 4023 O O . MET A 1 528 ? -21.362 -16.886 16.279 1.00 94.25 528 MET A O 1
ATOM 4027 N N . ILE A 1 529 ? -19.933 -17.408 17.922 1.00 95.81 529 ILE A N 1
ATOM 4028 C CA . ILE A 1 529 ? -19.158 -16.174 17.879 1.00 95.81 529 ILE A CA 1
ATOM 4029 C C . ILE A 1 529 ? -17.707 -16.569 17.623 1.00 95.81 529 ILE A C 1
ATOM 4031 O O . ILE A 1 529 ? -17.233 -17.564 18.157 1.00 95.81 529 ILE A O 1
ATOM 4035 N N . ARG A 1 530 ? -17.004 -15.808 16.786 1.00 94.19 530 ARG A N 1
ATOM 4036 C CA . ARG A 1 530 ? -15.563 -15.968 16.581 1.00 94.19 530 ARG A CA 1
ATOM 4037 C C . ARG A 1 530 ? -14.887 -14.627 16.786 1.00 94.19 530 ARG A C 1
ATOM 4039 O O . ARG A 1 530 ? -15.242 -13.669 16.105 1.00 94.19 530 ARG A O 1
ATOM 4046 N N . PHE A 1 531 ? -13.932 -14.558 17.703 1.00 94.56 531 PHE A N 1
ATOM 4047 C CA . PHE A 1 531 ? -13.011 -13.430 17.804 1.00 94.56 531 PHE A CA 1
ATOM 4048 C C . PHE A 1 531 ? -11.745 -13.814 17.029 1.00 94.56 531 PHE A C 1
ATOM 4050 O O . PHE A 1 531 ? -11.280 -14.950 17.111 1.00 94.56 531 PHE A O 1
ATOM 4057 N N . SER A 1 532 ? -11.276 -12.935 16.149 1.00 91.94 532 SER A N 1
ATOM 4058 C CA . SER A 1 532 ? -10.118 -13.193 15.291 1.00 91.94 532 SER A CA 1
ATOM 4059 C C . SER A 1 532 ? -9.522 -11.880 14.793 1.00 91.94 532 SER A C 1
ATOM 4061 O O . SER A 1 532 ? -9.951 -10.801 15.194 1.00 91.94 532 SER A O 1
ATOM 4063 N N . THR A 1 533 ? -8.547 -11.953 13.893 1.00 90.56 533 THR A N 1
ATOM 4064 C CA . THR A 1 533 ? -8.027 -10.787 13.177 1.00 90.56 533 THR A CA 1
ATOM 4065 C C . THR A 1 533 ? -8.809 -10.537 11.885 1.00 90.56 533 THR A C 1
ATOM 4067 O O . THR A 1 533 ? -9.702 -11.304 11.517 1.00 90.56 533 THR A O 1
ATOM 4070 N N . LEU A 1 534 ? -8.447 -9.485 11.142 1.00 86.81 534 LEU A N 1
ATOM 4071 C CA . LEU A 1 534 ? -8.941 -9.269 9.775 1.00 86.81 534 LEU A CA 1
ATOM 4072 C C . LEU A 1 534 ? -8.712 -10.479 8.852 1.00 86.81 534 LEU A C 1
ATOM 4074 O O . LEU A 1 534 ? -9.501 -10.681 7.932 1.00 86.81 534 LEU A O 1
ATOM 4078 N N . HIS A 1 535 ? -7.698 -11.313 9.115 1.00 85.62 535 HIS A N 1
ATOM 4079 C CA . HIS A 1 535 ? -7.465 -12.539 8.347 1.00 85.62 535 HIS A CA 1
ATOM 4080 C C . HIS A 1 535 ? -8.631 -13.528 8.467 1.00 85.62 535 HIS A C 1
ATOM 4082 O O . HIS A 1 535 ? -8.983 -14.187 7.494 1.00 85.62 535 HIS A O 1
ATOM 4088 N N . GLY A 1 536 ? -9.324 -13.537 9.611 1.00 87.12 536 GLY A N 1
ATOM 4089 C CA . GLY A 1 536 ? -10.505 -14.369 9.815 1.00 87.12 536 GLY A CA 1
ATOM 4090 C C . GLY A 1 536 ? -11.641 -14.077 8.827 1.00 87.12 536 GLY A C 1
ATOM 4091 O O . GLY A 1 536 ? -12.395 -14.989 8.496 1.00 87.12 536 GLY A O 1
ATOM 4092 N N . LEU A 1 537 ? -11.764 -12.844 8.308 1.00 89.06 537 LEU A N 1
ATOM 4093 C CA . LEU A 1 537 ? -12.721 -12.533 7.233 1.00 89.06 537 LEU A CA 1
ATOM 4094 C C . LEU A 1 537 ? -12.335 -13.218 5.922 1.00 89.06 537 LEU A C 1
ATOM 4096 O O . LEU A 1 537 ? -13.198 -13.793 5.256 1.00 89.06 537 LEU A O 1
ATOM 4100 N N . THR A 1 538 ? -11.051 -13.169 5.571 1.00 87.06 538 THR A N 1
ATOM 4101 C CA . THR A 1 538 ? -10.510 -13.812 4.371 1.00 87.06 538 THR A CA 1
ATOM 4102 C C . THR A 1 538 ? -10.677 -15.329 4.449 1.00 87.06 538 THR A C 1
ATOM 4104 O O . THR A 1 538 ? -11.208 -15.921 3.510 1.00 87.06 538 THR A O 1
ATOM 4107 N N . ASP A 1 539 ? -10.341 -15.937 5.590 1.00 88.88 539 ASP A N 1
ATOM 4108 C CA . ASP A 1 539 ? -10.493 -17.378 5.829 1.00 88.88 539 ASP A CA 1
ATOM 4109 C C . ASP A 1 539 ? -11.945 -17.831 5.658 1.00 88.88 539 ASP A C 1
ATOM 4111 O O . ASP A 1 539 ? -12.232 -18.820 4.984 1.00 88.88 539 ASP A O 1
ATOM 4115 N N . ILE A 1 540 ? -12.893 -17.089 6.243 1.00 91.38 540 ILE A N 1
ATOM 4116 C CA . ILE A 1 540 ? -14.319 -17.411 6.120 1.00 91.38 540 ILE A CA 1
ATOM 4117 C C . ILE A 1 540 ? -14.784 -17.249 4.667 1.00 91.38 540 ILE A C 1
ATOM 4119 O O . ILE A 1 540 ? -15.574 -18.064 4.186 1.00 91.38 540 ILE A O 1
ATOM 4123 N N . GLY A 1 541 ? -14.276 -16.244 3.948 1.00 89.06 541 GLY A N 1
ATOM 4124 C CA . GLY A 1 541 ? -14.565 -16.037 2.528 1.00 89.06 541 GLY A CA 1
ATOM 4125 C C . GLY A 1 541 ? -14.183 -17.227 1.641 1.00 89.06 541 GLY A C 1
ATOM 4126 O O . GLY A 1 541 ? -14.881 -17.499 0.657 1.00 89.06 541 GLY A O 1
ATOM 4127 N N . GLN A 1 542 ? -13.134 -17.960 2.025 1.00 89.00 542 GLN A N 1
ATOM 4128 C CA . GLN A 1 542 ? -12.628 -19.150 1.333 1.00 89.00 542 GLN A CA 1
ATOM 4129 C C . GLN A 1 542 ? -13.371 -20.448 1.697 1.00 89.00 542 GLN A C 1
ATOM 4131 O O . GLN A 1 542 ? -13.181 -21.469 1.035 1.00 89.00 542 GLN A O 1
ATOM 4136 N N . LEU A 1 543 ? -14.243 -20.439 2.713 1.00 90.19 543 LEU A N 1
ATOM 4137 C CA . LEU A 1 543 ? -15.025 -21.621 3.079 1.00 90.19 543 LEU A CA 1
ATOM 4138 C C . LEU A 1 543 ? -16.038 -22.006 1.982 1.00 90.19 543 LEU A C 1
ATOM 4140 O O . LEU A 1 543 ? -16.592 -21.131 1.306 1.00 90.19 543 LEU A O 1
ATOM 4144 N N . PRO A 1 544 ? -16.393 -23.303 1.866 1.00 91.19 544 PRO A N 1
ATOM 4145 C CA . PRO A 1 544 ? -17.497 -23.738 1.019 1.00 91.19 544 PRO A CA 1
ATOM 4146 C C . PRO A 1 544 ? -18.804 -23.020 1.371 1.00 91.19 544 PRO A C 1
ATOM 4148 O O . PRO A 1 544 ? -19.106 -22.780 2.546 1.00 91.19 544 PRO A O 1
ATOM 4151 N N . TYR A 1 545 ? -19.628 -22.748 0.355 1.00 90.25 545 TYR A N 1
ATOM 4152 C CA . TYR A 1 545 ? -20.860 -21.962 0.489 1.00 90.25 545 TYR A CA 1
ATOM 4153 C C . TYR A 1 545 ? -21.761 -22.354 1.687 1.00 90.25 545 TYR A C 1
ATOM 4155 O O . TYR A 1 545 ? -22.199 -21.452 2.407 1.00 90.25 545 TYR A O 1
ATOM 4163 N N . PRO A 1 546 ? -22.022 -23.648 1.990 1.00 92.12 546 PRO A N 1
ATOM 4164 C CA . PRO A 1 546 ? -22.877 -24.030 3.119 1.00 92.12 546 PRO A CA 1
ATOM 4165 C C . PRO A 1 546 ? -22.352 -23.618 4.500 1.00 92.12 546 PRO A C 1
ATOM 4167 O O . PRO A 1 546 ? -23.163 -23.364 5.392 1.00 92.12 546 PRO A O 1
ATOM 4170 N N . ALA A 1 547 ? -21.030 -23.555 4.681 1.00 90.69 547 ALA A N 1
ATOM 4171 C CA . ALA A 1 547 ? -20.396 -23.100 5.918 1.00 90.69 547 ALA A CA 1
ATOM 4172 C C . ALA A 1 547 ? -20.281 -21.572 5.934 1.00 90.69 547 ALA A C 1
ATOM 4174 O O . ALA A 1 547 ? -20.661 -20.923 6.909 1.00 90.69 547 ALA A O 1
ATOM 4175 N N . ARG A 1 548 ? -19.854 -20.989 4.808 1.00 92.62 548 ARG A N 1
ATOM 4176 C CA . ARG A 1 548 ? -19.705 -19.543 4.628 1.00 92.62 548 ARG A CA 1
ATOM 4177 C C . ARG A 1 548 ? -21.005 -18.781 4.900 1.00 92.62 548 ARG A C 1
ATOM 4179 O O . ARG A 1 548 ? -21.006 -17.815 5.657 1.00 92.62 548 ARG A O 1
ATOM 4186 N N . ARG A 1 549 ? -22.143 -19.264 4.382 1.00 91.88 549 ARG A N 1
ATOM 4187 C CA . ARG A 1 549 ? -23.462 -18.616 4.546 1.00 91.88 549 ARG A CA 1
ATOM 4188 C C . ARG A 1 549 ? -23.977 -18.559 5.991 1.00 91.88 549 ARG A C 1
ATOM 4190 O O . ARG A 1 549 ? -24.960 -17.863 6.243 1.00 91.88 549 ARG A O 1
ATOM 4197 N N . GLN A 1 550 ? -23.382 -19.319 6.917 1.00 93.94 550 GLN A N 1
ATOM 4198 C CA . GLN A 1 550 ? -23.765 -19.309 8.336 1.00 93.94 550 GLN A CA 1
ATOM 4199 C C . GLN A 1 550 ? -23.303 -18.027 9.036 1.00 93.94 550 GLN A C 1
ATOM 4201 O O . GLN A 1 550 ? -23.923 -17.606 10.014 1.00 93.94 550 GLN A O 1
ATOM 4206 N N . TYR A 1 551 ? -22.243 -17.395 8.522 1.00 95.56 551 TYR A N 1
ATOM 4207 C CA . TYR A 1 551 ? -21.762 -16.102 8.987 1.00 95.56 551 TYR A CA 1
ATOM 4208 C C . TYR A 1 551 ? -22.615 -14.994 8.379 1.00 95.56 551 TYR A C 1
ATOM 4210 O O . TYR A 1 551 ? -22.556 -14.722 7.181 1.00 95.56 551 TYR A O 1
ATOM 4218 N N . LYS A 1 552 ? -23.436 -14.359 9.218 1.00 96.19 552 LYS A N 1
ATOM 4219 C CA . LYS A 1 552 ? -24.364 -13.300 8.790 1.00 96.19 552 LYS A CA 1
ATOM 4220 C C . LYS A 1 552 ? -23.932 -11.903 9.203 1.00 96.19 552 LYS A C 1
ATOM 4222 O O . LYS A 1 552 ? -24.441 -10.933 8.644 1.00 96.19 552 LYS A O 1
ATOM 4227 N N . ARG A 1 553 ? -22.982 -11.799 10.135 1.00 97.56 553 ARG A N 1
ATOM 4228 C CA . ARG A 1 553 ? -22.482 -10.522 10.639 1.00 97.56 553 ARG A CA 1
ATOM 4229 C C . ARG A 1 553 ? -20.975 -10.544 10.877 1.00 97.56 553 ARG A C 1
ATOM 4231 O O . ARG A 1 553 ? -20.450 -11.528 11.399 1.00 97.56 553 ARG A O 1
ATOM 4238 N N . ALA A 1 554 ? -20.310 -9.445 10.541 1.00 98.06 554 ALA A N 1
ATOM 4239 C CA . ALA A 1 554 ? -18.948 -9.144 10.967 1.00 98.06 554 ALA A CA 1
ATOM 4240 C C . ALA A 1 554 ? -18.886 -7.778 11.656 1.00 98.06 554 ALA A C 1
ATOM 4242 O O . ALA A 1 554 ? -19.499 -6.817 11.195 1.00 98.06 554 ALA A O 1
ATOM 4243 N N . VAL A 1 555 ? -18.124 -7.699 12.741 1.00 98.44 555 VAL A N 1
ATOM 4244 C CA . VAL A 1 555 ? -17.822 -6.473 13.480 1.00 98.44 555 VAL A CA 1
ATOM 4245 C C . VAL A 1 555 ? -16.315 -6.260 13.410 1.00 98.44 555 VAL A C 1
ATOM 4247 O O . VAL A 1 555 ? -15.552 -7.086 13.895 1.00 98.44 555 VAL A O 1
ATOM 4250 N N . VAL A 1 556 ? -15.874 -5.179 12.781 1.00 98.00 556 VAL A N 1
ATOM 4251 C CA . VAL A 1 556 ? -14.460 -4.836 12.626 1.00 98.00 556 VAL A CA 1
ATOM 4252 C C . VAL A 1 556 ? -14.096 -3.772 13.653 1.00 98.00 556 VAL A C 1
ATOM 4254 O O . VAL A 1 556 ? -14.664 -2.680 13.648 1.00 98.00 556 VAL A O 1
ATOM 4257 N N . VAL A 1 557 ? -13.153 -4.094 14.533 1.00 96.81 557 VAL A N 1
ATOM 4258 C CA . VAL A 1 557 ? -12.854 -3.332 15.750 1.00 96.81 557 VAL A CA 1
ATOM 4259 C C . VAL A 1 557 ? -11.538 -2.575 15.596 1.00 96.81 557 VAL A C 1
ATOM 4261 O O . VAL A 1 557 ? -10.511 -3.166 15.257 1.00 96.81 557 VAL A O 1
ATOM 4264 N N . ALA A 1 558 ? -11.571 -1.265 15.851 1.00 94.56 558 ALA A N 1
ATOM 4265 C CA . ALA A 1 558 ? -10.440 -0.346 15.699 1.00 94.56 558 ALA A CA 1
ATOM 4266 C C . ALA A 1 558 ? -9.671 -0.494 14.357 1.00 94.56 558 ALA A C 1
ATOM 4268 O O . ALA A 1 558 ? -8.430 -0.544 14.353 1.00 94.56 558 ALA A O 1
ATOM 4269 N N . PRO A 1 559 ? -10.360 -0.610 13.198 1.00 94.06 559 PRO A N 1
ATOM 4270 C CA . PRO A 1 559 ? -9.685 -0.688 11.905 1.00 94.06 559 PRO A CA 1
ATOM 4271 C C . PRO A 1 559 ? -8.888 0.591 11.621 1.00 94.06 559 PRO A C 1
ATOM 4273 O O . PRO A 1 559 ? -9.222 1.655 12.128 1.00 94.06 559 PRO A O 1
ATOM 4276 N N . THR A 1 560 ? -7.861 0.511 10.769 1.00 91.19 560 THR A N 1
ATOM 4277 C CA . THR A 1 560 ? -7.321 1.734 10.149 1.00 91.19 560 THR A CA 1
ATOM 4278 C C . THR A 1 560 ? -8.254 2.262 9.071 1.00 91.19 560 THR A C 1
ATOM 4280 O O . THR A 1 560 ? -9.080 1.508 8.546 1.00 91.19 560 THR A O 1
ATOM 4283 N N . ARG A 1 561 ? -8.033 3.508 8.636 1.00 91.00 561 ARG A N 1
ATOM 4284 C CA . ARG A 1 561 ? -8.687 4.066 7.445 1.00 91.00 561 ARG A CA 1
ATOM 4285 C C . ARG A 1 561 ? -8.547 3.132 6.240 1.00 91.00 561 ARG A C 1
ATOM 4287 O O . ARG A 1 561 ? -9.543 2.753 5.629 1.00 91.00 561 ARG A O 1
ATOM 4294 N N . ALA A 1 562 ? -7.322 2.695 5.950 1.00 88.94 562 ALA A N 1
ATOM 4295 C CA . ALA A 1 562 ? -7.050 1.791 4.834 1.00 88.94 562 ALA A CA 1
ATOM 4296 C C . ALA A 1 562 ? -7.699 0.406 5.010 1.00 88.94 562 ALA A C 1
ATOM 4298 O O . ALA A 1 562 ? -8.250 -0.135 4.054 1.00 88.94 562 ALA A O 1
ATOM 4299 N N . SER A 1 563 ? -7.691 -0.146 6.229 1.00 90.38 563 SER A N 1
ATOM 4300 C CA . SER A 1 563 ? -8.257 -1.472 6.514 1.00 90.38 563 SER A CA 1
ATOM 4301 C C . SER A 1 563 ? -9.769 -1.500 6.295 1.00 90.38 563 SER A C 1
ATOM 4303 O O . SER A 1 563 ? -10.287 -2.498 5.807 1.00 90.38 563 SER A O 1
ATOM 4305 N N . ILE A 1 564 ? -10.484 -0.412 6.615 1.00 94.94 564 ILE A N 1
ATOM 4306 C CA . ILE A 1 564 ? -11.921 -0.294 6.317 1.00 94.94 564 ILE A CA 1
ATOM 4307 C C . ILE A 1 564 ? -12.161 -0.473 4.816 1.00 94.94 564 ILE A C 1
ATOM 4309 O O . ILE A 1 564 ? -12.980 -1.298 4.408 1.00 94.94 564 ILE A O 1
ATOM 4313 N N . LEU A 1 565 ? -11.431 0.283 3.992 1.00 93.81 565 LEU A N 1
ATOM 4314 C CA . LEU A 1 565 ? -11.585 0.249 2.538 1.00 93.81 565 LEU A CA 1
ATOM 4315 C C . LEU A 1 565 ? -11.201 -1.129 1.976 1.00 93.81 565 LEU A C 1
ATOM 4317 O O . LEU A 1 565 ? -11.934 -1.677 1.156 1.00 93.81 565 LEU A O 1
ATOM 4321 N N . GLN A 1 566 ? -10.118 -1.730 2.474 1.00 90.88 566 GLN A N 1
ATOM 4322 C CA . GLN A 1 566 ? -9.687 -3.080 2.093 1.00 90.88 566 GLN A CA 1
ATOM 4323 C C . GLN A 1 566 ? -10.718 -4.156 2.459 1.00 90.88 566 GLN A C 1
ATOM 4325 O O . GLN A 1 566 ? -11.009 -5.019 1.636 1.00 90.88 566 GLN A O 1
ATOM 4330 N N . VAL A 1 567 ? -11.328 -4.087 3.649 1.00 93.38 567 VAL A N 1
ATOM 4331 C CA . VAL A 1 567 ? -12.407 -5.008 4.047 1.00 93.38 567 VAL A CA 1
ATOM 4332 C C . VAL A 1 567 ? -13.588 -4.895 3.089 1.00 93.38 567 VAL A C 1
ATOM 4334 O O . VAL A 1 567 ? -14.098 -5.910 2.627 1.00 93.38 567 VAL A O 1
ATOM 4337 N N . LEU A 1 568 ? -14.006 -3.675 2.741 1.00 94.19 568 LEU A N 1
ATOM 4338 C CA . LEU A 1 568 ? -15.102 -3.455 1.788 1.00 94.19 568 LEU A CA 1
ATOM 4339 C C . LEU A 1 568 ? -14.794 -4.018 0.390 1.00 94.19 568 LEU A C 1
ATOM 4341 O O . LEU A 1 568 ? -15.728 -4.346 -0.355 1.00 94.19 568 LEU A O 1
ATOM 4345 N N . ALA A 1 569 ? -13.506 -4.168 0.074 1.00 91.88 569 ALA A N 1
ATOM 4346 C CA . ALA A 1 569 ? -12.999 -4.721 -1.169 1.00 91.88 569 ALA A CA 1
ATOM 4347 C C . ALA A 1 569 ? -12.843 -6.241 -1.206 1.00 91.88 569 ALA A C 1
ATOM 4349 O O . ALA A 1 569 ? -12.571 -6.785 -2.276 1.00 91.88 569 ALA A O 1
ATOM 4350 N N . LEU A 1 570 ? -13.079 -6.939 -0.093 1.00 90.44 570 LEU A N 1
ATOM 4351 C CA . LEU A 1 570 ? -13.112 -8.398 -0.095 1.00 90.44 570 LEU A CA 1
ATOM 4352 C C . LEU A 1 570 ? -14.246 -8.899 -1.009 1.00 90.44 570 LEU A C 1
ATOM 4354 O O . LEU A 1 570 ? -15.372 -8.400 -0.901 1.00 90.44 570 LEU A O 1
ATOM 4358 N N . PRO A 1 571 ? -14.009 -9.898 -1.882 1.00 88.81 571 PRO A N 1
ATOM 4359 C CA . PRO A 1 571 ? -15.046 -10.431 -2.772 1.00 88.81 571 PRO A CA 1
ATOM 4360 C C . PRO A 1 571 ? -16.314 -10.845 -2.017 1.00 88.81 571 PRO A C 1
ATOM 4362 O O . PRO A 1 571 ? -17.434 -10.469 -2.380 1.00 88.81 571 PRO A O 1
ATOM 4365 N N . TRP A 1 572 ? -16.115 -11.537 -0.896 1.00 92.69 572 TRP A N 1
ATOM 4366 C CA . TRP A 1 572 ? -17.170 -11.978 -0.001 1.00 92.69 572 TRP A CA 1
ATOM 4367 C C . TRP A 1 572 ? -17.119 -11.235 1.335 1.00 92.69 572 TRP A C 1
ATOM 4369 O O . TRP A 1 572 ? -16.060 -11.100 1.946 1.00 92.69 572 TRP A O 1
ATOM 4379 N N . LEU A 1 573 ? -18.292 -10.817 1.805 1.00 94.75 573 LEU A N 1
ATOM 4380 C CA . LEU A 1 573 ? -18.539 -10.330 3.158 1.00 94.75 573 LEU A CA 1
ATOM 4381 C C . LEU A 1 573 ? -19.832 -10.963 3.699 1.00 94.75 573 LEU A C 1
ATOM 4383 O O . LEU A 1 573 ? -20.683 -11.384 2.914 1.00 94.75 573 LEU A O 1
ATOM 4387 N N . PRO A 1 574 ? -20.051 -10.995 5.022 1.00 95.94 574 PRO A N 1
ATOM 4388 C CA . PRO A 1 574 ? -21.371 -11.294 5.571 1.00 95.94 574 PRO A CA 1
ATOM 4389 C C . PRO A 1 574 ? -22.426 -10.260 5.145 1.00 95.94 574 PRO A C 1
ATOM 4391 O O . PRO A 1 574 ? -22.102 -9.152 4.709 1.00 95.94 574 PRO A O 1
ATOM 4394 N N . ASP A 1 575 ? -23.709 -10.594 5.312 1.00 95.44 575 ASP A N 1
ATOM 4395 C CA . ASP A 1 575 ? -24.826 -9.700 4.958 1.00 95.44 575 ASP A CA 1
ATOM 4396 C C . ASP A 1 575 ? -24.775 -8.363 5.718 1.00 95.44 575 ASP A C 1
ATOM 4398 O O . ASP A 1 575 ? -25.151 -7.322 5.173 1.00 95.44 575 ASP A O 1
ATOM 4402 N N . GLU A 1 576 ? -24.308 -8.386 6.969 1.00 97.56 576 GLU A N 1
ATOM 4403 C CA . GLU A 1 576 ? -24.119 -7.211 7.817 1.00 97.56 576 GLU A CA 1
ATOM 4404 C C . GLU A 1 576 ? -22.644 -7.022 8.196 1.00 97.56 576 GLU A C 1
ATOM 4406 O O . GLU A 1 576 ? -22.016 -7.931 8.739 1.00 97.56 576 GLU A O 1
ATOM 4411 N N . VAL A 1 577 ? -22.101 -5.828 7.955 1.00 98.06 577 VAL A N 1
ATOM 4412 C CA . VAL A 1 577 ? -20.750 -5.439 8.385 1.00 98.06 577 VAL A CA 1
ATOM 4413 C C . VAL A 1 577 ? -20.835 -4.169 9.221 1.00 98.06 577 VAL A C 1
ATOM 4415 O O . VAL A 1 577 ? -21.476 -3.199 8.823 1.00 98.06 577 VAL A O 1
ATOM 4418 N N . GLU A 1 578 ? -20.193 -4.164 10.380 1.00 98.44 578 GLU A N 1
ATOM 4419 C CA . GLU A 1 578 ? -20.157 -3.026 11.294 1.00 98.44 578 GLU A CA 1
ATOM 4420 C C . GLU A 1 578 ? -18.714 -2.637 11.608 1.00 98.44 578 GLU A C 1
ATOM 4422 O O . GLU A 1 578 ? -17.912 -3.494 11.961 1.00 98.44 578 GLU A O 1
ATOM 4427 N N . PHE A 1 579 ? -18.379 -1.354 11.483 1.00 98.38 579 PHE A N 1
ATOM 4428 C CA . PHE A 1 579 ? -17.051 -0.829 11.813 1.00 98.38 579 PHE A CA 1
ATOM 4429 C C . PHE A 1 579 ? -17.114 -0.029 13.112 1.00 98.38 579 PHE A C 1
ATOM 4431 O O . PHE A 1 579 ? -17.901 0.911 13.196 1.00 98.38 579 PHE A O 1
ATOM 4438 N N . LEU A 1 580 ? -16.287 -0.376 14.100 1.00 97.75 580 LEU A N 1
ATOM 4439 C CA . LEU A 1 580 ? -16.186 0.320 15.385 1.00 97.75 580 LEU A CA 1
ATOM 4440 C C . LEU A 1 580 ? -14.856 1.077 15.459 1.00 97.75 580 LEU A C 1
ATOM 4442 O O . LEU A 1 580 ? -13.801 0.445 15.508 1.00 97.75 580 LEU A O 1
ATOM 4446 N N . ALA A 1 581 ? -14.881 2.409 15.455 1.00 94.94 581 ALA A N 1
ATOM 4447 C CA . ALA A 1 581 ? -13.662 3.226 15.443 1.00 94.94 581 ALA A CA 1
ATOM 4448 C C . ALA A 1 581 ? -13.854 4.602 16.104 1.00 94.94 581 ALA A C 1
ATOM 4450 O O . ALA A 1 581 ? -14.971 5.003 16.434 1.00 94.94 581 ALA A O 1
ATOM 4451 N N . ASP A 1 582 ? -12.763 5.349 16.285 1.00 92.00 582 ASP A N 1
ATOM 4452 C CA . ASP A 1 582 ? -12.847 6.762 16.652 1.00 92.00 582 ASP A CA 1
ATOM 4453 C C . ASP A 1 582 ? -13.393 7.605 15.485 1.00 92.00 582 ASP A C 1
ATOM 4455 O O . ASP A 1 582 ? -13.301 7.236 14.309 1.00 92.00 582 ASP A O 1
ATOM 4459 N N . ALA A 1 583 ? -13.963 8.765 15.811 1.00 90.75 583 ALA A N 1
ATOM 4460 C CA . ALA A 1 583 ? -14.596 9.640 14.830 1.00 90.75 583 ALA A CA 1
ATOM 4461 C C . ALA A 1 583 ? -13.644 10.113 13.717 1.00 90.75 583 ALA A C 1
ATOM 4463 O O . ALA A 1 583 ? -14.101 10.290 12.587 1.00 90.75 583 ALA A O 1
ATOM 4464 N N . ASP A 1 584 ? -12.342 10.293 13.993 1.00 88.88 584 ASP A N 1
ATOM 4465 C CA . ASP A 1 584 ? -11.396 10.707 12.950 1.00 88.88 584 ASP A CA 1
ATOM 4466 C C . ASP A 1 584 ? -11.201 9.602 11.915 1.00 88.88 584 ASP A C 1
ATOM 4468 O O . ASP A 1 584 ? -11.247 9.858 10.711 1.00 88.88 584 ASP A O 1
ATOM 4472 N N . THR A 1 585 ? -11.009 8.366 12.373 1.00 91.94 585 THR A N 1
ATOM 4473 C CA . THR A 1 585 ? -10.863 7.219 11.474 1.00 91.94 585 THR A CA 1
ATOM 4474 C C . THR A 1 585 ? -12.101 7.073 10.591 1.00 91.94 585 THR A C 1
ATOM 4476 O O . THR A 1 585 ? -11.973 6.938 9.372 1.00 91.94 585 THR A O 1
ATOM 4479 N N . LEU A 1 586 ? -13.304 7.175 11.173 1.00 94.19 586 LEU A N 1
ATOM 4480 C CA . LEU A 1 586 ? -14.555 7.087 10.415 1.00 94.19 586 LEU A CA 1
ATOM 4481 C C . LEU A 1 586 ? -14.707 8.216 9.394 1.00 94.19 586 LEU A C 1
ATOM 4483 O O . LEU A 1 586 ? -15.024 7.930 8.242 1.00 94.19 586 LEU A O 1
ATOM 4487 N N . ARG A 1 587 ? -14.475 9.481 9.773 1.00 91.19 587 ARG A N 1
ATOM 4488 C CA . ARG A 1 587 ? -14.689 10.620 8.859 1.00 91.19 587 ARG A CA 1
ATOM 4489 C C . ARG A 1 587 ? -13.709 10.616 7.682 1.00 91.19 587 ARG A C 1
ATOM 4491 O O . ARG A 1 587 ? -14.117 10.902 6.559 1.00 91.19 587 ARG A O 1
ATOM 4498 N N . PHE A 1 588 ? -12.440 10.256 7.906 1.00 90.88 588 PHE A N 1
ATOM 4499 C CA . PHE A 1 588 ? -11.450 10.198 6.826 1.00 90.88 588 PHE A CA 1
ATOM 4500 C C . PHE A 1 588 ? -11.655 8.966 5.939 1.00 90.88 588 PHE A C 1
ATOM 4502 O O . PHE A 1 588 ? -11.576 9.082 4.719 1.00 90.88 588 PHE A O 1
ATOM 4509 N N . ALA A 1 589 ? -12.017 7.813 6.511 1.00 94.38 589 ALA A N 1
ATOM 4510 C CA . ALA A 1 589 ? -12.410 6.656 5.710 1.00 94.38 589 ALA A CA 1
ATOM 4511 C C . ALA A 1 589 ? -13.676 6.936 4.888 1.00 94.38 589 ALA A C 1
ATOM 4513 O O . ALA A 1 589 ? -13.768 6.503 3.743 1.00 94.38 589 ALA A O 1
ATOM 4514 N N . ALA A 1 590 ? -14.647 7.667 5.447 1.00 95.12 590 ALA A N 1
ATOM 4515 C CA . ALA A 1 590 ? -15.863 8.049 4.741 1.00 95.12 590 ALA A CA 1
ATOM 4516 C C . ALA A 1 590 ? -15.554 8.965 3.553 1.00 95.12 590 ALA A C 1
ATOM 4518 O O . ALA A 1 590 ? -16.030 8.689 2.455 1.00 95.12 590 ALA A O 1
ATOM 4519 N N . ARG A 1 591 ? -14.721 9.999 3.744 1.00 92.44 591 ARG A N 1
ATOM 4520 C CA . ARG A 1 591 ? -14.233 10.880 2.666 1.00 92.44 591 ARG A CA 1
ATOM 4521 C C . ARG A 1 591 ? -13.648 10.066 1.512 1.00 92.44 591 ARG A C 1
ATOM 4523 O O . ARG A 1 591 ? -14.084 10.211 0.369 1.00 92.44 591 ARG A O 1
ATOM 4530 N N . ASP A 1 592 ? -12.704 9.184 1.821 1.00 92.75 592 ASP A N 1
ATOM 4531 C CA . ASP A 1 592 ? -12.023 8.378 0.811 1.00 92.75 592 ASP A CA 1
ATOM 4532 C C . ASP A 1 592 ? -12.984 7.399 0.123 1.00 92.75 592 ASP A C 1
ATOM 4534 O O . ASP A 1 592 ? -12.936 7.230 -1.094 1.00 92.75 592 ASP A O 1
ATOM 4538 N N . ALA A 1 593 ? -13.923 6.812 0.873 1.00 94.75 593 ALA A N 1
ATOM 4539 C CA . ALA A 1 593 ? -14.964 5.950 0.325 1.00 94.75 593 ALA A CA 1
ATOM 4540 C C . ALA A 1 593 ? -15.944 6.698 -0.595 1.00 94.75 593 ALA A C 1
ATOM 4542 O O . ALA A 1 593 ? -16.386 6.119 -1.586 1.00 94.75 593 ALA A O 1
ATOM 4543 N N . VAL A 1 594 ? -16.277 7.969 -0.326 1.00 93.06 594 VAL A N 1
ATOM 4544 C CA . VAL A 1 594 ? -17.102 8.780 -1.244 1.00 93.06 594 VAL A CA 1
ATOM 4545 C C . VAL A 1 594 ? -16.389 8.955 -2.580 1.00 93.06 594 VAL A C 1
ATOM 4547 O O . VAL A 1 594 ? -16.984 8.699 -3.633 1.00 93.06 594 VAL A O 1
ATOM 4550 N N . ARG A 1 595 ? -15.119 9.382 -2.549 1.00 88.31 595 ARG A N 1
ATOM 4551 C CA . ARG A 1 595 ? -14.345 9.619 -3.772 1.00 88.31 595 ARG A CA 1
ATOM 4552 C C . ARG A 1 595 ? -14.174 8.322 -4.554 1.00 88.31 595 ARG A C 1
ATOM 4554 O O . ARG A 1 595 ? -14.601 8.237 -5.704 1.00 88.31 595 ARG A O 1
ATOM 4561 N N . LEU A 1 596 ? -13.637 7.296 -3.900 1.00 91.75 596 LEU A N 1
ATOM 4562 C CA . LEU A 1 596 ? -13.364 6.009 -4.523 1.00 91.75 596 LEU A CA 1
ATOM 4563 C C . LEU A 1 596 ? -14.648 5.333 -5.020 1.00 91.75 596 LEU A C 1
ATOM 4565 O O . LEU A 1 596 ? -14.678 4.792 -6.121 1.00 91.75 596 LEU A O 1
ATOM 4569 N N . GLY A 1 597 ? -15.738 5.414 -4.251 1.00 91.75 597 GLY A N 1
ATOM 4570 C CA . GLY A 1 597 ? -17.036 4.863 -4.639 1.00 91.75 597 GLY A CA 1
ATOM 4571 C C . GLY A 1 597 ? -17.637 5.532 -5.876 1.00 91.75 597 GLY A C 1
ATOM 4572 O O . GLY A 1 597 ? -18.306 4.864 -6.661 1.00 91.75 597 GLY A O 1
ATOM 4573 N N . THR A 1 598 ? -17.358 6.822 -6.090 1.00 90.31 598 THR A N 1
ATOM 4574 C CA . THR A 1 598 ? -17.775 7.545 -7.303 1.00 90.31 598 THR A CA 1
ATOM 4575 C C . THR A 1 598 ? -17.021 7.032 -8.531 1.00 90.31 598 THR A C 1
ATOM 4577 O O . THR A 1 598 ? -17.634 6.742 -9.561 1.00 90.31 598 THR A O 1
ATOM 4580 N N . GLU A 1 599 ? -15.704 6.855 -8.417 1.00 88.25 599 GLU A N 1
ATOM 4581 C CA . GLU A 1 599 ? -14.854 6.383 -9.520 1.00 88.25 599 GLU A CA 1
ATOM 4582 C C . GLU A 1 599 ? -15.075 4.896 -9.837 1.00 88.25 599 GLU A C 1
ATOM 4584 O O . GLU A 1 599 ? -15.044 4.483 -10.997 1.00 88.25 599 GLU A O 1
ATOM 4589 N N . LEU A 1 600 ? -15.409 4.099 -8.820 1.00 89.19 600 LEU A N 1
ATOM 4590 C CA . LEU A 1 600 ? -15.746 2.679 -8.938 1.00 89.19 600 LEU A CA 1
ATOM 4591 C C . LEU A 1 600 ? -17.260 2.423 -9.013 1.00 89.19 600 LEU A C 1
ATOM 4593 O O . LEU A 1 600 ? -17.715 1.314 -8.739 1.00 89.19 600 LEU A O 1
ATOM 4597 N N . SER A 1 601 ? -18.059 3.423 -9.394 1.00 84.06 601 SER A N 1
ATOM 4598 C CA . SER A 1 601 ? -19.529 3.320 -9.453 1.00 84.06 601 SER A CA 1
ATOM 4599 C C . SER A 1 601 ? -20.041 2.253 -10.429 1.00 84.06 601 SER A C 1
ATOM 4601 O O . SER A 1 601 ? -21.138 1.727 -10.255 1.00 84.06 601 SER A O 1
ATOM 4603 N N . HIS A 1 602 ? -19.230 1.891 -11.425 1.00 80.06 602 HIS A N 1
ATOM 4604 C CA . HIS A 1 602 ? -19.503 0.817 -12.379 1.00 80.06 602 HIS A CA 1
ATOM 4605 C C . HIS A 1 602 ? -19.288 -0.593 -11.793 1.00 80.06 602 HIS A C 1
ATOM 4607 O O . HIS A 1 602 ? -19.648 -1.584 -12.426 1.00 80.06 602 HIS A O 1
ATOM 4613 N N . MET A 1 603 ? -18.715 -0.700 -10.591 1.00 84.88 603 MET A N 1
ATOM 4614 C CA . MET A 1 603 ? -18.433 -1.959 -9.904 1.00 84.88 603 MET A CA 1
ATOM 4615 C C . MET A 1 603 ? -19.320 -2.125 -8.656 1.00 84.88 603 MET A C 1
ATOM 4617 O O . MET A 1 603 ? -19.631 -1.140 -7.981 1.00 84.88 603 MET A O 1
ATOM 4621 N N . PRO A 1 604 ? -19.666 -3.364 -8.247 1.00 85.31 604 PRO A N 1
ATOM 4622 C CA . PRO A 1 604 ? -20.450 -3.611 -7.027 1.00 85.31 604 PRO A CA 1
ATOM 4623 C C . PRO A 1 604 ? -19.835 -3.015 -5.752 1.00 85.31 604 PRO A C 1
ATOM 4625 O O . PRO A 1 604 ? -20.546 -2.647 -4.814 1.00 85.31 604 PRO A O 1
ATOM 4628 N N . ILE A 1 605 ? -18.508 -2.892 -5.724 1.00 89.50 605 ILE A N 1
ATOM 4629 C CA . ILE A 1 605 ? -17.768 -2.288 -4.621 1.00 89.50 605 ILE A CA 1
ATOM 4630 C C . ILE A 1 605 ? -18.069 -0.797 -4.436 1.00 89.50 605 ILE A C 1
ATOM 4632 O O . ILE A 1 605 ? -18.107 -0.336 -3.296 1.00 89.50 605 ILE A O 1
ATOM 4636 N N . GLY A 1 606 ? -18.376 -0.060 -5.511 1.00 91.94 606 GLY A N 1
ATOM 4637 C CA . GLY A 1 606 ? -18.761 1.348 -5.425 1.00 91.94 606 GLY A CA 1
ATOM 4638 C C . GLY A 1 606 ? -19.974 1.536 -4.516 1.00 91.94 606 GLY A C 1
ATOM 4639 O O . GLY A 1 606 ? -19.951 2.353 -3.599 1.00 91.94 606 GLY A O 1
ATOM 4640 N N . ALA A 1 607 ? -20.986 0.672 -4.656 1.00 92.25 607 ALA A N 1
ATOM 4641 C CA . ALA A 1 607 ? -22.170 0.693 -3.799 1.00 92.25 607 ALA A CA 1
ATOM 4642 C C . ALA A 1 607 ? -21.854 0.380 -2.323 1.00 92.25 607 ALA A C 1
ATOM 4644 O O . ALA A 1 607 ? -22.467 0.971 -1.429 1.00 92.25 607 ALA A O 1
ATOM 4645 N N . ARG A 1 608 ? -20.904 -0.527 -2.043 1.00 94.75 608 ARG A N 1
ATOM 4646 C CA . ARG A 1 608 ? -20.453 -0.812 -0.668 1.00 94.75 608 ARG A CA 1
ATOM 4647 C C . ARG A 1 608 ? -19.764 0.405 -0.052 1.00 94.75 608 ARG A C 1
ATOM 4649 O O . ARG A 1 608 ? -20.101 0.782 1.068 1.00 94.75 608 ARG A O 1
ATOM 4656 N N . LEU A 1 609 ? -18.866 1.045 -0.801 1.00 95.94 609 LEU A N 1
ATOM 4657 C CA . LEU A 1 609 ? -18.163 2.258 -0.381 1.00 95.94 609 LEU A CA 1
ATOM 4658 C C . LEU A 1 609 ? -19.144 3.405 -0.102 1.00 95.94 609 LEU A C 1
ATOM 4660 O O . LEU A 1 609 ? -19.075 4.020 0.959 1.00 95.94 609 LEU A O 1
ATOM 4664 N N . THR A 1 610 ? -20.129 3.632 -0.978 1.00 95.75 610 THR A N 1
ATOM 4665 C CA . THR A 1 610 ? -21.168 4.656 -0.768 1.00 95.75 610 THR A CA 1
ATOM 4666 C C . THR A 1 610 ? -22.020 4.379 0.474 1.00 95.75 610 THR A C 1
ATOM 4668 O O . THR A 1 610 ? -22.294 5.296 1.250 1.00 95.75 610 THR A O 1
ATOM 4671 N N . ARG A 1 611 ? -22.432 3.123 0.704 1.00 96.12 611 ARG A N 1
ATOM 4672 C CA . ARG A 1 611 ? -23.187 2.743 1.913 1.00 96.12 611 ARG A CA 1
ATOM 4673 C C . ARG A 1 611 ? -22.367 2.956 3.182 1.00 96.12 611 ARG A C 1
ATOM 4675 O O . ARG A 1 611 ? -22.904 3.491 4.149 1.00 96.12 611 ARG A O 1
ATOM 4682 N N . PHE A 1 612 ? -21.091 2.564 3.173 1.00 97.88 612 PHE A N 1
ATOM 4683 C CA . PHE A 1 612 ? -20.187 2.817 4.291 1.00 97.88 612 PHE A CA 1
ATOM 4684 C C . PHE A 1 612 ? -20.040 4.316 4.554 1.00 97.88 612 PHE A C 1
ATOM 4686 O O . PHE A 1 612 ? -20.272 4.750 5.678 1.00 97.88 612 PHE A O 1
ATOM 4693 N N . ALA A 1 613 ? -19.725 5.105 3.524 1.00 97.12 613 ALA A N 1
ATOM 4694 C CA . ALA A 1 613 ? -19.546 6.544 3.656 1.00 97.12 613 ALA A CA 1
ATOM 4695 C C . ALA A 1 613 ? -20.777 7.221 4.267 1.00 97.12 613 ALA A C 1
ATOM 4697 O O . ALA A 1 613 ? -20.644 8.037 5.175 1.00 97.12 613 ALA A O 1
ATOM 4698 N N . LYS A 1 614 ? -21.980 6.834 3.821 1.00 97.12 614 LYS A N 1
ATOM 4699 C CA . LYS A 1 614 ? -23.235 7.314 4.407 1.00 97.12 614 LYS A CA 1
ATOM 4700 C C . LYS A 1 614 ? -23.345 6.940 5.888 1.00 97.12 614 LYS A C 1
ATOM 4702 O O . LYS A 1 614 ? -23.518 7.824 6.716 1.00 97.12 614 LYS A O 1
ATOM 4707 N N . ALA A 1 615 ? -23.198 5.656 6.226 1.00 97.81 615 ALA A N 1
ATOM 4708 C CA . ALA A 1 615 ? -23.315 5.183 7.607 1.00 97.81 615 ALA A CA 1
ATOM 4709 C C . ALA A 1 615 ? -22.290 5.843 8.548 1.00 97.81 615 ALA A C 1
ATOM 4711 O O . ALA A 1 615 ? -22.625 6.213 9.672 1.00 97.81 615 ALA A O 1
ATOM 4712 N N . ALA A 1 616 ? -21.051 6.013 8.084 1.00 97.38 616 ALA A N 1
ATOM 4713 C CA . ALA A 1 616 ? -19.982 6.660 8.831 1.00 97.38 616 ALA A CA 1
ATOM 4714 C C . ALA A 1 616 ? -20.240 8.161 9.022 1.00 97.38 616 ALA A C 1
ATOM 4716 O O . ALA A 1 616 ? -20.118 8.643 10.145 1.00 97.38 616 ALA A O 1
ATOM 4717 N N . ASN A 1 617 ? -20.657 8.886 7.979 1.00 96.31 617 ASN A N 1
ATOM 4718 C CA . ASN A 1 617 ? -20.990 10.309 8.087 1.00 96.31 617 ASN A CA 1
ATOM 4719 C C . ASN A 1 617 ? -22.191 10.548 9.010 1.00 96.31 617 ASN A C 1
ATOM 4721 O O . ASN A 1 617 ? -22.100 11.386 9.906 1.00 96.31 617 ASN A O 1
ATOM 4725 N N . ASP A 1 618 ? -23.268 9.769 8.856 1.00 96.56 618 ASP A N 1
ATOM 4726 C CA . ASP A 1 618 ? -24.450 9.841 9.725 1.00 96.56 618 ASP A CA 1
ATOM 4727 C C . ASP A 1 618 ? -24.050 9.607 11.193 1.00 96.56 618 ASP A C 1
ATOM 4729 O O . ASP A 1 618 ? -24.476 10.341 12.090 1.00 96.56 618 ASP A O 1
ATOM 4733 N N . ARG A 1 619 ? -23.169 8.625 11.450 1.00 95.88 619 ARG A N 1
ATOM 4734 C CA . ARG A 1 619 ? -22.659 8.362 12.800 1.00 95.88 619 ARG A CA 1
ATOM 4735 C C . ARG A 1 619 ? -21.795 9.502 13.328 1.00 95.88 619 ARG A C 1
ATOM 4737 O O . ARG A 1 619 ? -22.008 9.909 14.467 1.00 95.88 619 ARG A O 1
ATOM 4744 N N . VAL A 1 620 ? -20.831 9.992 12.545 1.00 93.31 620 VAL A N 1
ATOM 4745 C CA . VAL A 1 620 ? -19.914 11.075 12.941 1.00 93.31 620 VAL A CA 1
ATOM 4746 C C . VAL A 1 620 ? -20.700 12.339 13.283 1.00 93.31 620 VAL A C 1
ATOM 4748 O O . VAL A 1 620 ? -20.475 12.915 14.346 1.00 93.31 620 VAL A O 1
ATOM 4751 N N . SER A 1 621 ? -21.677 12.726 12.459 1.00 92.50 621 SER A N 1
ATOM 4752 C CA . SER A 1 621 ? -22.565 13.853 12.762 1.00 92.50 621 SER A CA 1
ATOM 4753 C C . SER A 1 621 ? -23.425 13.596 14.000 1.00 92.50 621 SER A C 1
ATOM 4755 O O . SER A 1 621 ? -23.547 14.475 14.852 1.00 92.50 621 SER A O 1
ATOM 4757 N N . GLY A 1 622 ? -23.966 12.383 14.154 1.00 90.94 622 GLY A N 1
ATOM 4758 C CA . GLY A 1 622 ? -24.785 12.005 15.309 1.00 90.94 622 GLY A CA 1
ATOM 4759 C C . GLY A 1 622 ? -24.054 12.040 16.658 1.00 90.94 622 GLY A C 1
ATOM 4760 O O . GLY A 1 622 ? -24.703 12.180 17.690 1.00 90.94 622 GLY A O 1
ATOM 4761 N N . ILE A 1 623 ? -22.718 11.950 16.668 1.00 90.06 623 ILE A N 1
ATOM 4762 C CA . ILE A 1 623 ? -21.880 12.074 17.878 1.00 90.06 623 ILE A CA 1
ATOM 4763 C C . ILE A 1 623 ? -21.222 13.453 18.028 1.00 90.06 623 ILE A C 1
ATOM 4765 O O . ILE A 1 623 ? -20.321 13.608 18.851 1.00 90.06 623 ILE A O 1
ATOM 4769 N N . GLY A 1 624 ? -21.653 14.448 17.244 1.00 83.56 624 GLY A N 1
ATOM 4770 C CA . GLY A 1 624 ? -21.155 15.826 17.310 1.00 83.56 624 GLY A CA 1
ATOM 4771 C C . GLY A 1 624 ? -19.835 16.076 16.572 1.00 83.56 624 GLY A C 1
ATOM 4772 O O . GLY A 1 624 ? -19.229 17.130 16.750 1.00 83.56 624 GLY A O 1
ATOM 4773 N N . GLY A 1 625 ? -19.371 15.129 15.754 1.00 80.50 625 GLY A N 1
ATOM 4774 C CA . GLY A 1 625 ? -18.220 15.310 14.873 1.00 80.50 625 GLY A CA 1
ATOM 4775 C C . GLY A 1 625 ? -18.593 16.005 13.561 1.00 80.50 625 GLY A C 1
ATOM 4776 O O . GLY A 1 625 ? -19.755 16.030 13.152 1.00 80.50 625 GLY A O 1
ATOM 4777 N N . HIS A 1 626 ? -17.593 16.545 12.864 1.00 81.75 626 HIS A N 1
ATOM 4778 C CA . HIS A 1 626 ? -17.782 17.136 11.540 1.00 81.75 626 HIS A CA 1
ATOM 4779 C C . HIS A 1 626 ? -17.410 16.157 10.421 1.00 81.75 626 HIS A C 1
ATOM 4781 O O . HIS A 1 626 ? -16.463 15.376 10.536 1.00 81.75 626 HIS A O 1
ATOM 4787 N N . VAL A 1 627 ? -18.151 16.239 9.317 1.00 78.25 627 VAL A N 1
ATOM 4788 C CA . VAL A 1 627 ? -17.863 15.507 8.080 1.00 78.25 627 VAL A CA 1
ATOM 4789 C C . VAL A 1 627 ? -16.772 16.245 7.309 1.00 78.25 627 VAL A C 1
ATOM 4791 O O . VAL A 1 627 ? -16.844 17.463 7.144 1.00 78.25 627 VAL A O 1
ATOM 4794 N N . VAL A 1 628 ? -15.768 15.508 6.835 1.00 74.69 628 VAL A N 1
ATOM 4795 C CA . VAL A 1 628 ? -14.676 16.067 6.029 1.00 74.69 628 VAL A CA 1
ATOM 4796 C C . VAL A 1 628 ? -15.170 16.280 4.603 1.00 74.69 628 VAL A C 1
ATOM 4798 O O . VAL A 1 628 ? -15.701 15.359 3.978 1.00 74.69 628 VAL A O 1
ATOM 4801 N N . GLN A 1 629 ? -15.010 17.498 4.090 1.00 75.38 629 GLN A N 1
ATOM 4802 C CA . GLN A 1 629 ? -15.369 17.808 2.712 1.00 75.38 629 GLN A CA 1
ATOM 4803 C C . GLN A 1 629 ? -14.310 17.260 1.748 1.00 75.38 629 GLN A C 1
ATOM 4805 O O . GLN A 1 629 ? -13.138 17.112 2.079 1.00 75.38 629 GLN A O 1
ATOM 4810 N N . LEU A 1 630 ? -14.728 16.943 0.524 1.00 71.31 630 LEU A N 1
ATOM 4811 C CA . LEU A 1 630 ? -13.816 16.431 -0.502 1.00 71.31 630 LEU A CA 1
ATOM 4812 C C . LEU A 1 630 ? -12.810 17.485 -0.987 1.00 71.31 630 LEU A C 1
ATOM 4814 O O . LEU A 1 630 ? -11.736 17.119 -1.461 1.00 71.31 630 LEU A O 1
ATOM 4818 N N . ASP A 1 631 ? -13.169 18.763 -0.880 1.00 61.31 631 ASP A N 1
ATOM 4819 C CA . ASP A 1 631 ? -12.394 19.886 -1.413 1.00 61.31 631 ASP A CA 1
ATOM 4820 C C . ASP A 1 631 ? -11.446 20.500 -0.370 1.00 61.31 631 ASP A C 1
ATOM 4822 O O . ASP A 1 631 ? -10.647 21.375 -0.705 1.00 61.31 631 ASP A O 1
ATOM 4826 N N . THR A 1 632 ? -11.515 20.068 0.896 1.00 59.50 632 THR A N 1
ATOM 4827 C CA . THR A 1 632 ? -10.559 20.498 1.917 1.00 59.50 632 THR A CA 1
ATOM 4828 C C . THR A 1 632 ? -9.289 19.654 1.868 1.00 59.50 632 THR A C 1
ATOM 4830 O O . THR A 1 632 ? -9.327 18.424 1.787 1.00 59.50 632 THR A O 1
ATOM 4833 N N . ALA A 1 633 ? -8.141 20.327 1.988 1.00 59.88 633 ALA A N 1
ATOM 4834 C CA . ALA A 1 633 ? -6.812 19.723 2.114 1.00 59.88 633 ALA A CA 1
ATOM 4835 C C . ALA A 1 633 ? -6.578 19.084 3.502 1.00 59.88 633 ALA A C 1
ATOM 4837 O O . ALA A 1 633 ? -5.449 19.051 3.998 1.00 59.88 633 ALA A O 1
ATOM 4838 N N . ASP A 1 634 ? -7.645 18.612 4.154 1.00 66.75 634 ASP A N 1
ATOM 4839 C CA . ASP A 1 634 ? -7.580 18.038 5.490 1.00 66.75 634 ASP A CA 1
ATOM 4840 C C . ASP A 1 634 ? -6.768 16.745 5.442 1.00 66.75 634 ASP A C 1
ATOM 4842 O O . ASP A 1 634 ? -7.080 15.790 4.722 1.00 66.75 634 ASP A O 1
ATOM 4846 N N . ILE A 1 635 ? -5.690 16.737 6.218 1.00 73.25 635 ILE A N 1
ATOM 4847 C CA . ILE A 1 635 ? -4.743 15.632 6.278 1.00 73.25 635 ILE A CA 1
ATOM 4848 C C . ILE A 1 635 ? -5.287 14.605 7.272 1.00 73.25 635 ILE A C 1
ATOM 4850 O O . ILE A 1 635 ? -5.547 14.976 8.422 1.00 73.25 635 ILE A O 1
ATOM 4854 N N . PRO A 1 636 ? -5.433 13.327 6.878 1.00 74.56 636 PRO A N 1
ATOM 4855 C CA . PRO A 1 636 ? -5.801 12.261 7.779 1.00 74.56 636 PRO A CA 1
ATOM 4856 C C . PRO A 1 636 ? -4.840 12.233 8.954 1.00 74.56 636 PRO A C 1
ATOM 4858 O O . PRO A 1 636 ? -3.628 12.403 8.799 1.00 74.56 636 PRO A O 1
ATOM 4861 N N . SER A 1 637 ? -5.381 12.009 10.147 1.00 69.31 637 SER A N 1
ATOM 4862 C CA . SER A 1 637 ? -4.524 11.655 11.270 1.00 69.31 637 SER A CA 1
ATOM 4863 C C . SER A 1 637 ? -3.817 10.338 10.994 1.00 69.31 637 SER A C 1
ATOM 4865 O O . SER A 1 637 ? -4.373 9.493 10.291 1.00 69.31 637 SER A O 1
ATOM 4867 N N . ASP A 1 638 ? -2.664 10.144 11.632 1.00 71.25 638 ASP A N 1
ATOM 4868 C CA . ASP A 1 638 ? -2.020 8.834 11.661 1.00 71.25 638 ASP A CA 1
ATOM 4869 C C . ASP A 1 638 ? -3.018 7.761 12.097 1.00 71.25 638 ASP A C 1
ATOM 4871 O O . ASP A 1 638 ? -3.856 7.974 12.986 1.00 71.25 638 ASP A O 1
ATOM 4875 N N . ASP A 1 639 ? -2.933 6.623 11.418 1.00 74.06 639 ASP A N 1
ATOM 4876 C CA . ASP A 1 639 ? -3.731 5.453 11.728 1.00 74.06 639 ASP A CA 1
ATOM 4877 C C . ASP A 1 639 ? -3.416 4.963 13.149 1.00 74.06 639 ASP A C 1
ATOM 4879 O O . ASP A 1 639 ? -2.281 5.034 13.624 1.00 74.06 639 ASP A O 1
ATOM 4883 N N . VAL A 1 640 ? -4.419 4.407 13.834 1.00 75.69 640 VAL A N 1
ATOM 4884 C CA . VAL A 1 640 ? -4.182 3.753 15.125 1.00 75.69 640 VAL A CA 1
ATOM 4885 C C . VAL A 1 640 ? -3.344 2.493 14.897 1.00 75.69 640 VAL A C 1
ATOM 4887 O O . VAL A 1 640 ? -3.805 1.507 14.305 1.00 75.69 640 VAL A O 1
ATOM 4890 N N . GLU A 1 641 ? -2.104 2.525 15.374 1.00 76.62 641 GLU A N 1
ATOM 4891 C CA . GLU A 1 641 ? -1.218 1.366 15.461 1.00 76.62 641 GLU A CA 1
ATOM 4892 C C . GLU A 1 641 ? -1.280 0.770 16.864 1.00 76.62 641 GLU A C 1
ATOM 4894 O O . GLU A 1 641 ? -1.307 1.520 17.837 1.00 76.62 641 GLU A O 1
ATOM 4899 N N . PHE A 1 642 ? -1.260 -0.558 16.981 1.00 77.06 642 PHE A N 1
ATOM 4900 C CA . PHE A 1 642 ? -1.151 -1.265 18.259 1.00 77.06 642 PHE A CA 1
ATOM 4901 C C . PHE A 1 642 ? 0.233 -1.918 18.363 1.00 77.06 642 PHE A C 1
ATOM 4903 O O . PHE A 1 642 ? 0.711 -2.460 17.364 1.00 77.06 642 PHE A O 1
ATOM 4910 N N . PRO A 1 643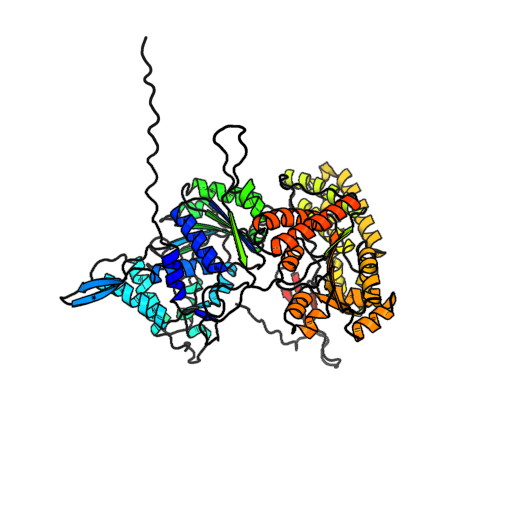 ? 0.892 -1.864 19.533 1.00 72.62 643 PRO A N 1
ATOM 4911 C CA . PRO A 1 643 ? 2.239 -2.389 19.698 1.00 72.62 643 PRO A CA 1
ATOM 4912 C C . PRO A 1 643 ? 2.234 -3.911 19.537 1.00 72.62 643 PRO A C 1
ATOM 4914 O O . PRO A 1 643 ? 1.354 -4.594 20.053 1.00 72.62 643 PRO A O 1
ATOM 4917 N N . SER A 1 644 ? 3.231 -4.440 18.827 1.00 58.00 644 SER A N 1
ATOM 4918 C CA . SER A 1 644 ? 3.472 -5.883 18.692 1.00 58.00 644 SER A CA 1
ATOM 4919 C C . SER A 1 644 ? 4.484 -6.420 19.716 1.00 58.00 644 SER A C 1
ATOM 4921 O O . SER A 1 644 ? 4.972 -7.531 19.543 1.00 58.00 644 SER A O 1
ATOM 4923 N N . GLY A 1 645 ? 4.850 -5.613 20.719 1.00 58.53 645 GLY A N 1
ATOM 4924 C CA . GLY A 1 645 ? 6.055 -5.806 21.528 1.00 58.53 645 GLY A CA 1
ATOM 4925 C C . GLY A 1 645 ? 7.329 -5.528 20.715 1.00 58.53 645 GLY A C 1
ATOM 4926 O O . GLY A 1 645 ? 7.478 -5.953 19.567 1.00 58.53 645 GLY A O 1
ATOM 4927 N N . GLY A 1 646 ? 8.249 -4.761 21.287 1.00 60.19 646 GLY A N 1
ATOM 4928 C CA . GLY A 1 646 ? 9.652 -4.693 20.888 1.00 60.19 646 GLY A CA 1
ATOM 4929 C C . GLY A 1 646 ? 10.454 -5.893 21.396 1.00 60.19 646 GLY A C 1
ATOM 4930 O O . GLY A 1 646 ? 11.502 -6.190 20.830 1.00 60.19 646 GLY A O 1
ATOM 4931 N N . VAL A 1 647 ? 9.954 -6.617 22.404 1.00 67.12 647 VAL A N 1
ATOM 4932 C CA . VAL A 1 647 ? 10.582 -7.827 22.956 1.00 67.12 647 VAL A CA 1
ATOM 4933 C C . VAL A 1 647 ? 9.904 -9.097 22.435 1.00 67.12 647 VAL A C 1
ATOM 4935 O O . VAL A 1 647 ? 8.710 -9.300 22.627 1.00 67.12 647 VAL A O 1
ATOM 4938 N N . VAL A 1 648 ? 10.688 -9.998 21.845 1.00 67.94 648 VAL A N 1
ATOM 4939 C CA . VAL A 1 648 ? 10.304 -11.386 21.565 1.00 67.94 648 VAL A CA 1
ATOM 4940 C C . VAL A 1 648 ? 10.965 -12.276 22.612 1.00 67.94 648 VAL A C 1
ATOM 4942 O O . VAL A 1 648 ? 12.187 -12.416 22.629 1.00 67.94 648 VAL A O 1
ATOM 4945 N N . ASP A 1 649 ? 10.176 -12.881 23.495 1.00 66.62 649 ASP A N 1
ATOM 4946 C CA . ASP A 1 649 ? 10.708 -13.794 24.507 1.00 66.62 649 ASP A CA 1
ATOM 4947 C C . ASP A 1 649 ? 10.610 -15.255 24.055 1.00 66.62 649 ASP A C 1
ATOM 4949 O O . ASP A 1 649 ? 9.524 -15.822 23.964 1.00 66.62 649 ASP A O 1
ATOM 4953 N N . LEU A 1 650 ? 11.764 -15.866 23.796 1.00 70.56 650 LEU A N 1
ATOM 4954 C CA . LEU A 1 650 ? 11.922 -17.271 23.421 1.00 70.56 650 LEU A CA 1
ATOM 4955 C C . LEU A 1 650 ? 12.390 -18.140 24.600 1.00 70.56 650 LEU A C 1
ATOM 4957 O O . LEU A 1 650 ? 12.787 -19.288 24.412 1.00 70.56 650 LEU A O 1
ATOM 4961 N N . ARG A 1 651 ? 12.377 -17.620 25.835 1.00 69.69 651 ARG A N 1
ATOM 4962 C CA . ARG A 1 651 ? 12.773 -18.375 27.036 1.00 69.69 651 ARG A CA 1
ATOM 4963 C C . ARG A 1 651 ? 11.731 -19.425 27.452 1.00 69.69 651 ARG A C 1
ATOM 4965 O O . ARG A 1 651 ? 12.033 -20.203 28.365 1.00 69.69 651 ARG A O 1
ATOM 4972 N N . SER A 1 652 ? 10.541 -19.444 26.833 1.00 51.09 652 SER A N 1
ATOM 4973 C CA . SER A 1 652 ? 9.433 -20.354 27.148 1.00 51.09 652 SER A CA 1
ATOM 4974 C C . SER A 1 652 ? 9.517 -21.670 26.362 1.00 51.09 652 SER A C 1
ATOM 4976 O O . SER A 1 652 ? 9.394 -21.731 25.143 1.00 51.09 652 SER A O 1
ATOM 4978 N N . GLY A 1 653 ? 9.731 -22.757 27.102 1.00 48.47 653 GLY A N 1
ATOM 4979 C CA . GLY A 1 653 ? 9.833 -24.116 26.576 1.00 48.47 653 GLY A CA 1
ATOM 4980 C C . GLY A 1 653 ? 10.694 -24.973 27.498 1.00 48.47 653 GLY A C 1
ATOM 4981 O O . GLY A 1 653 ? 11.901 -24.782 27.569 1.00 48.47 653 GLY A O 1
ATOM 4982 N N . TYR A 1 654 ? 10.054 -25.914 28.194 1.00 38.44 654 TYR A N 1
ATOM 4983 C CA . TYR A 1 654 ? 10.630 -26.869 29.149 1.00 38.44 654 TYR A CA 1
ATOM 4984 C C . TYR A 1 654 ? 11.108 -26.295 30.491 1.00 38.44 654 TYR A C 1
ATOM 4986 O O . TYR A 1 654 ? 12.231 -25.826 30.672 1.00 38.44 654 TYR A O 1
ATOM 4994 N N . GLY A 1 655 ? 10.243 -26.466 31.496 1.00 43.41 655 GLY A N 1
ATOM 4995 C CA . GLY A 1 655 ? 10.660 -26.562 32.887 1.00 43.41 655 GLY A CA 1
ATOM 4996 C C . GLY A 1 655 ? 11.628 -27.733 33.048 1.00 43.41 655 GLY A C 1
ATOM 4997 O O . GLY A 1 655 ? 11.232 -28.893 33.043 1.00 43.41 655 GLY A O 1
ATOM 4998 N N . GLY A 1 656 ? 12.911 -27.425 33.171 1.00 38.84 656 GLY A N 1
ATOM 4999 C CA . GLY A 1 656 ? 13.953 -28.409 33.411 1.00 38.84 656 GLY A CA 1
ATOM 5000 C C . GLY A 1 656 ? 15.203 -27.706 33.906 1.00 38.84 656 GLY A C 1
ATOM 5001 O O . GLY A 1 656 ? 15.780 -26.884 33.204 1.00 38.84 656 GLY A O 1
ATOM 5002 N N . ARG A 1 657 ? 15.586 -27.999 35.151 1.00 45.78 657 ARG A N 1
ATOM 5003 C CA . ARG A 1 657 ? 16.849 -27.595 35.787 1.00 45.78 657 ARG A CA 1
ATOM 5004 C C . ARG A 1 657 ? 18.009 -27.747 34.788 1.00 45.78 657 ARG A C 1
ATOM 5006 O O . ARG A 1 657 ? 18.294 -28.871 34.392 1.00 45.78 657 ARG A O 1
ATOM 5013 N N . GLY A 1 658 ? 18.672 -26.658 34.393 1.00 49.56 658 GLY A N 1
ATOM 5014 C CA . GLY A 1 658 ? 19.788 -26.766 33.446 1.00 49.56 658 GLY A CA 1
ATOM 5015 C C . GLY A 1 658 ? 20.664 -25.528 33.306 1.00 49.56 658 GLY A C 1
ATOM 5016 O O . GLY A 1 658 ? 21.855 -25.613 33.561 1.00 49.56 658 GLY A O 1
ATOM 5017 N N . ASP A 1 659 ? 20.106 -24.367 32.964 1.00 49.91 659 ASP A N 1
ATOM 5018 C CA . ASP A 1 659 ? 20.918 -23.156 32.773 1.00 49.91 659 ASP A CA 1
ATOM 5019 C C . ASP A 1 659 ? 20.073 -21.894 33.002 1.00 49.91 659 ASP A C 1
ATOM 5021 O O . ASP A 1 659 ? 18.964 -21.792 32.477 1.00 49.91 659 ASP A O 1
ATOM 5025 N N . LYS A 1 660 ? 20.549 -20.954 33.830 1.00 56.56 660 LYS A N 1
ATOM 5026 C CA . LYS A 1 660 ? 19.879 -19.660 34.099 1.00 56.56 660 LYS A CA 1
ATOM 5027 C C . LYS A 1 660 ? 20.371 -18.546 33.172 1.00 56.56 660 LYS A C 1
ATOM 5029 O O . LYS A 1 660 ? 19.807 -17.453 33.187 1.00 56.56 660 LYS A O 1
ATOM 5034 N N . THR A 1 661 ? 21.415 -18.812 32.393 1.00 61.62 661 THR A N 1
ATOM 5035 C CA . THR A 1 661 ? 22.020 -17.827 31.503 1.00 61.62 661 THR A CA 1
ATOM 5036 C C . THR A 1 661 ? 21.019 -17.439 30.418 1.00 61.62 661 THR A C 1
ATOM 5038 O O . THR A 1 661 ? 20.434 -18.296 29.756 1.00 61.62 661 THR A O 1
ATOM 5041 N N . THR A 1 662 ? 20.780 -16.138 30.276 1.00 69.69 662 THR A N 1
ATOM 5042 C CA . THR A 1 662 ? 19.883 -15.556 29.272 1.00 69.69 662 THR A CA 1
ATOM 5043 C C . THR A 1 662 ? 20.716 -14.674 28.354 1.00 69.69 662 THR A C 1
ATOM 5045 O O . THR A 1 662 ? 21.518 -13.879 28.839 1.00 69.69 662 THR A O 1
ATOM 5048 N N . TYR A 1 663 ? 20.521 -14.811 27.047 1.00 74.56 663 TYR A N 1
ATOM 5049 C CA . TYR A 1 663 ? 21.047 -13.896 26.045 1.00 74.56 663 TYR A CA 1
ATOM 5050 C C . TYR A 1 663 ? 19.968 -12.902 25.630 1.00 74.56 663 TYR A C 1
ATOM 5052 O O . TYR A 1 663 ? 18.816 -13.274 25.403 1.00 74.56 663 TYR A O 1
ATOM 5060 N N . GLU A 1 664 ? 20.371 -11.644 25.508 1.00 81.81 664 GLU A N 1
ATOM 5061 C CA . GLU A 1 664 ? 19.580 -10.570 24.923 1.00 81.81 664 GLU A CA 1
ATOM 5062 C C . GLU A 1 664 ? 20.206 -10.205 23.577 1.00 81.81 664 GLU A C 1
ATOM 5064 O O . GLU A 1 664 ? 21.368 -9.804 23.503 1.00 81.81 664 GLU A O 1
ATOM 5069 N N . LEU A 1 665 ? 19.447 -10.395 22.502 1.00 79.12 665 LEU A N 1
ATOM 5070 C CA . LEU A 1 665 ? 19.843 -10.009 21.154 1.00 79.12 665 LEU A CA 1
ATOM 5071 C C . LEU A 1 665 ? 19.124 -8.713 20.804 1.00 79.12 665 LEU A C 1
ATOM 5073 O O . LEU A 1 665 ? 17.902 -8.711 20.662 1.00 79.12 665 LEU A O 1
ATOM 5077 N N . VAL A 1 666 ? 19.877 -7.628 20.655 1.00 77.31 666 VAL A N 1
ATOM 5078 C CA . VAL A 1 666 ? 19.345 -6.337 20.211 1.00 77.31 666 VAL A CA 1
ATOM 5079 C C . VAL A 1 666 ? 19.425 -6.272 18.685 1.00 77.31 666 VAL A C 1
ATOM 5081 O O . VAL A 1 666 ? 20.495 -6.433 18.099 1.00 77.31 666 VAL A O 1
ATOM 5084 N N . LEU A 1 667 ? 18.277 -6.086 18.045 1.00 71.81 667 LEU A N 1
ATOM 5085 C CA . LEU A 1 667 ? 18.102 -5.905 16.607 1.00 71.81 667 LEU A CA 1
ATOM 5086 C C . LEU A 1 667 ? 17.958 -4.410 16.274 1.00 71.81 667 LEU A C 1
ATOM 5088 O O . LEU A 1 667 ? 17.758 -3.579 17.160 1.00 71.81 667 LEU A O 1
ATOM 5092 N N . ASP A 1 668 ? 17.971 -4.075 14.981 1.00 49.62 668 ASP A N 1
ATOM 5093 C CA . ASP A 1 668 ? 17.672 -2.719 14.510 1.00 49.62 668 ASP A CA 1
ATOM 5094 C C . ASP A 1 668 ? 16.324 -2.207 15.063 1.00 49.62 668 ASP A C 1
ATOM 5096 O O . ASP A 1 668 ? 15.324 -2.934 15.078 1.00 49.62 668 ASP A O 1
ATOM 5100 N N . ARG A 1 669 ? 16.288 -0.920 15.448 1.00 48.72 669 ARG A N 1
ATOM 5101 C CA . ARG A 1 669 ? 15.149 -0.236 16.107 1.00 48.72 669 ARG A CA 1
ATOM 5102 C C . ARG A 1 669 ? 14.832 -0.748 17.518 1.00 48.72 669 ARG A C 1
ATOM 5104 O O . ARG A 1 669 ? 13.659 -0.854 17.872 1.00 48.72 669 ARG A O 1
ATOM 5111 N N . ASP A 1 670 ? 15.864 -1.096 18.284 1.00 56.72 670 ASP A N 1
ATOM 5112 C CA . ASP A 1 670 ? 15.781 -1.492 19.699 1.00 56.72 670 ASP A CA 1
ATOM 5113 C C . ASP A 1 670 ? 14.848 -2.683 19.977 1.00 56.72 670 ASP A C 1
ATOM 5115 O O . ASP A 1 670 ? 14.367 -2.880 21.095 1.00 56.72 670 ASP A O 1
ATOM 5119 N N . ARG A 1 671 ? 14.592 -3.520 18.962 1.00 69.94 671 ARG A N 1
ATOM 5120 C CA . ARG A 1 671 ? 13.870 -4.778 19.162 1.00 69.94 671 ARG A CA 1
ATOM 5121 C C . ARG A 1 671 ? 14.782 -5.774 19.854 1.00 69.94 671 ARG A C 1
ATOM 5123 O O . ARG A 1 671 ? 15.941 -5.915 19.485 1.00 69.94 671 ARG A O 1
ATOM 5130 N N . ARG A 1 672 ? 14.257 -6.503 20.827 1.00 78.50 672 ARG A N 1
ATOM 5131 C CA . ARG A 1 672 ? 15.023 -7.419 21.669 1.00 78.50 672 ARG A CA 1
ATOM 5132 C C . ARG A 1 672 ? 14.499 -8.833 21.506 1.00 78.50 672 ARG A C 1
ATOM 5134 O O . ARG A 1 672 ? 13.295 -9.051 21.558 1.00 78.50 672 ARG A O 1
ATOM 5141 N N . ILE A 1 673 ? 15.386 -9.804 21.341 1.00 77.75 673 ILE A N 1
ATOM 5142 C CA . ILE A 1 673 ? 15.043 -11.220 21.482 1.00 77.75 673 ILE A CA 1
ATOM 5143 C C . ILE A 1 673 ? 15.687 -11.723 22.769 1.00 77.75 673 ILE A C 1
ATOM 5145 O O . ILE A 1 673 ? 16.909 -11.672 22.908 1.00 77.75 673 ILE A O 1
ATOM 5149 N N . LEU A 1 674 ? 14.874 -12.217 23.700 1.00 78.12 674 LEU A N 1
ATOM 5150 C CA . LEU A 1 674 ? 15.354 -12.892 24.904 1.00 78.12 674 LEU A CA 1
ATOM 5151 C C . LEU A 1 674 ? 15.397 -14.392 24.629 1.00 78.12 674 LEU A C 1
ATOM 5153 O O . LEU A 1 674 ? 14.382 -14.991 24.283 1.00 78.12 674 LEU A O 1
ATOM 5157 N N . ALA A 1 675 ? 16.566 -15.007 24.764 1.00 78.62 675 ALA A N 1
ATOM 5158 C CA . ALA A 1 675 ? 16.775 -16.408 24.418 1.00 78.62 675 ALA A CA 1
ATOM 5159 C C . ALA A 1 675 ? 17.676 -17.113 25.438 1.00 78.62 675 ALA A C 1
ATOM 5161 O O . ALA A 1 675 ? 18.468 -16.489 26.142 1.00 78.62 675 ALA A O 1
ATOM 5162 N N . ARG A 1 676 ? 17.581 -18.442 25.515 1.00 75.38 676 ARG A N 1
ATOM 5163 C CA . ARG A 1 676 ? 18.561 -19.287 26.225 1.00 75.38 676 ARG A CA 1
ATOM 5164 C C . ARG A 1 676 ? 19.691 -19.712 25.277 1.00 75.38 676 ARG A C 1
ATOM 5166 O O . ARG A 1 676 ? 19.422 -19.810 24.079 1.00 75.38 676 ARG A O 1
ATOM 5173 N N . PRO A 1 677 ? 20.898 -20.053 25.771 1.00 73.12 677 PRO A N 1
ATOM 5174 C CA . PRO A 1 677 ? 22.009 -20.547 24.947 1.00 73.12 677 PRO A CA 1
ATOM 5175 C C . PRO A 1 677 ? 21.648 -21.685 23.980 1.00 73.12 677 PRO A C 1
ATOM 5177 O O . PRO A 1 677 ? 22.208 -21.774 22.894 1.00 73.12 677 PRO A O 1
ATOM 5180 N N . SER A 1 678 ? 20.689 -22.536 24.351 1.00 62.09 678 SER A N 1
ATOM 5181 C CA . SER A 1 678 ? 20.203 -23.663 23.546 1.00 62.09 678 SER A CA 1
ATOM 5182 C C . SER A 1 678 ? 19.098 -23.308 22.539 1.00 62.09 678 SER A C 1
ATOM 5184 O O . SER A 1 678 ? 18.601 -24.193 21.843 1.00 62.09 678 SER A O 1
ATOM 5186 N N . THR A 1 679 ? 18.679 -22.043 22.453 1.00 66.50 679 THR A N 1
ATOM 5187 C CA . THR A 1 679 ? 17.589 -21.616 21.562 1.00 66.50 679 THR A CA 1
ATOM 5188 C C . THR A 1 679 ? 18.101 -21.537 20.128 1.00 66.50 679 THR A C 1
ATOM 5190 O O . THR A 1 679 ? 18.896 -20.661 19.791 1.00 66.50 679 THR A O 1
ATOM 5193 N N . GLY A 1 680 ? 17.638 -22.442 19.265 1.00 59.78 680 GLY A N 1
ATOM 5194 C CA . GLY A 1 680 ? 17.936 -22.393 17.835 1.00 59.78 680 GLY A CA 1
ATOM 5195 C C . GLY A 1 680 ? 17.183 -21.248 17.160 1.00 59.78 680 GLY A C 1
ATOM 5196 O O . GLY A 1 680 ? 15.984 -21.355 16.920 1.00 59.78 680 GLY A O 1
ATOM 5197 N N . ILE A 1 681 ? 17.880 -20.160 16.833 1.00 61.72 681 ILE A N 1
ATOM 5198 C CA . ILE A 1 681 ? 17.317 -19.047 16.060 1.00 61.72 681 ILE A CA 1
ATOM 5199 C C . ILE A 1 681 ? 17.711 -19.236 14.598 1.00 61.72 681 ILE A C 1
ATOM 5201 O O . ILE A 1 681 ? 18.878 -19.114 14.230 1.00 61.72 681 ILE A O 1
ATOM 5205 N N . VAL A 1 682 ? 16.728 -19.532 13.750 1.00 55.19 682 VAL A N 1
ATOM 5206 C CA . VAL A 1 682 ? 16.933 -19.611 12.301 1.00 55.19 682 VAL A CA 1
ATOM 5207 C C . VAL A 1 682 ? 16.621 -18.249 11.699 1.00 55.19 682 VAL A C 1
ATOM 5209 O O . VAL A 1 682 ? 15.462 -17.835 11.633 1.00 55.19 682 VAL A O 1
ATOM 5212 N N . VAL A 1 683 ? 17.654 -17.552 11.227 1.00 46.41 683 VAL A N 1
ATOM 5213 C CA . VAL A 1 683 ? 17.475 -16.343 10.419 1.00 46.41 683 VAL A CA 1
ATOM 5214 C C . VAL A 1 683 ? 16.951 -16.773 9.056 1.00 46.41 683 VAL A C 1
ATOM 5216 O O . VAL A 1 683 ? 17.702 -17.162 8.163 1.00 46.41 683 VAL A O 1
ATOM 5219 N N . ARG A 1 684 ? 15.630 -16.733 8.890 1.00 31.86 684 ARG A N 1
ATOM 5220 C CA . ARG A 1 684 ? 15.018 -16.902 7.579 1.00 31.86 684 ARG A CA 1
ATOM 5221 C C . ARG A 1 684 ? 15.118 -15.559 6.871 1.00 31.86 684 ARG A C 1
ATOM 5223 O O . ARG A 1 684 ? 14.231 -14.717 6.998 1.00 31.86 684 ARG A O 1
ATOM 5230 N N . ASN A 1 685 ? 16.211 -15.353 6.143 1.00 30.95 685 ASN A N 1
ATOM 5231 C CA . ASN A 1 685 ? 16.262 -14.283 5.161 1.00 30.95 685 ASN A CA 1
ATOM 5232 C C . ASN A 1 685 ? 15.184 -14.588 4.114 1.00 30.95 685 ASN A C 1
ATOM 5234 O O . ASN A 1 685 ? 15.404 -15.370 3.192 1.00 30.95 685 ASN A O 1
ATOM 5238 N N . LYS A 1 686 ? 13.991 -14.013 4.277 1.00 30.14 686 LYS A N 1
ATOM 5239 C CA . LYS A 1 686 ? 13.091 -13.811 3.144 1.00 30.14 686 LYS A CA 1
ATOM 5240 C C . LYS A 1 686 ? 13.789 -12.773 2.263 1.00 30.14 686 LYS A C 1
ATOM 5242 O O . LYS A 1 686 ? 13.749 -11.583 2.569 1.00 30.14 686 LYS A O 1
ATOM 5247 N N . HIS A 1 687 ? 14.576 -13.277 1.317 1.00 34.41 687 HIS A N 1
ATOM 5248 C CA . HIS A 1 687 ? 15.406 -12.508 0.395 1.00 34.41 687 HIS A CA 1
ATOM 5249 C C . HIS A 1 687 ? 14.583 -11.872 -0.719 1.00 34.41 687 HIS A C 1
ATOM 5251 O O . HIS A 1 687 ? 13.689 -12.569 -1.235 1.00 34.41 687 HIS A O 1
#

Foldseek 3Di:
DDDDDDDDPDPDPDPPQADQDDLVLLQVLQQVWFKDFQPDPATWGFDPLLSVVSSVQNVLLNQLAEAEEAADDDAQDQVLLSLLSNVSSQLRSFDWDWADDPNDTDIAGDDGQFAEEEEPQDDPVSCQQQLRMFTPLCVQLVSLVRNCVVVNRPDDQQQSNLLSVLSNCSVVFDQQWPVRDGGSSRNGQTSQQSAAEEFLPVFTDLSRHHSSVNLVTHPSVVDDTPCQCRGQLRNRRYYHHHHLPHPLLVSLQSRNDDGSEYEYEPEPVNCVRNPDVSLVSLLVNLVSCCVSPVSHRYYYYYNDLLVSLCVFQPRSWDDDPDDPDHTHTGHYDYRYDPDNHSTDHPPDDPDLAAAAPLDEAEAAACPLLVVLLVLLVVVLVVQVVVVNPLLNVLSLLLNLLLQLLQQALWALQLLLVLCVVPDPPVLSVLQCVSNDSVVSLVVCVDPPGPNVVVVVSSVVSSVSSVVSNVVSNHTHPNNVVVVVVVVVLLVDPFAEEEAEAAVSSLVSNCVVVCVVDVSVVVCVVVNSYYYYHPVVQVVLLPDDPVSSQSHQEYEYGQDALSRVLNSLSDSDDHNYYYYYHYLLRLQSSLLSLQVVLVVCVVPPSSVSSPSSSVNSCVNCVVNVHDHDDNPDPDDRRDRNDRDPGLEAEPCDDDPDPDDPDWDWDQDPPRRIYIDDPPDDDDPPPSD

Organism: NCBI:txid2484750

Sequence (687 aa):
MTKRESVTPEAEPAPPPRLQRDSAGLIGALANVPFYRIGDAEPMTVSPAYNALVETAVTVMNTGESIAVLCWPAGQTCLSGLVGLLALADVAAAPKKKFDKGGSKLIGCERPTGIRVALYPHARTTHTASREVQIDRDRLGSISIMHSTRHLAGDDDGGFKDYHQVLARVRKMTGKALDGSTYAEFEHPVLDEIVPHGSARSGCPQTGRLLWRTKSKTDLGSQSRNELADDPGRARFFLYTIHHTDALRRELAALTQPPDLLILDLTRKACNRLGRDWRDRAVKALEEIRTAMPTVGIMAVTEDPWTYDFERFDLLATKPAVKKARLTPAKSRIIFETEDAILTPATASPAVQWEGALRIKAGGFLGTLASVIDELRSINAKLRNAGDEASSEAVRTVMMKLKRAACLPGSLAEFSEFLETTANDVVAADTMTGYAIAAEMHELTGRDSAALDISPEIGDAKRRAAAVITAAERTTPMVSLLNEALAPALRSSSRTLFAFRNESLSDFAVARFGVEHPKLLERLDDNMIRFSTLHGLTDIGQLPYPARRQYKRAVVVAPTRASILQVLALPWLPDEVEFLADADTLRFAARDAVRLGTELSHMPIGARLTRFAKAANDRVSGIGGHVVQLDTADIPSDDVEFPSGGVVDLRSGYGGRGDKTTYELVLDRDRRILARPSTGIVVRNKH

pLDDT: mean 86.04, std 13.07, range [30.14, 98.44]

Secondary structure (DSSP, 8-state):
-------PPPPPPPPPPPPP--HHHHHHHHTTS-EEETT--S-EEE-HHHHHHHHHHHHHHHH--EEEEEEEES----HHHHHHHHHHHHHHHPPEEEEEETTEEEEEEPPP--EEEEEEEE-GGGGTGGGSEEE-HHHHHHHHHHHHHHHTTT---HHHHHHHHHHGGGGG--SB-TTS-B-GGGTS-BGGGSS-EEBTTTB--GGGSTTHHHHHHSGGGGS----TTT-TTT-SEEEEEEETTS-HHHHHHT-SS--SEEEEE-SHHHHHHH-TTHHHHHHHHHHHHHHH-TT-EEEEEES-HHHHHHIIIIIS-B--SSTTPPPBPPEEEEEEESS--SEEETT--SS---B--SEEEEEEE-HHHHHHHHHHHHHHHHHHHHT-HHHHHHHHHHHHHHHHHHT-SS-HHHHHHHHHHHS-HHHHHHHHHTT--HHHHHHTT-TT-GGGGGHHHHHHHHHHHHHHHHHHTT--HHHHHHHHHHHHHTT-SSEEEEEESSHHHHHHHHHHHHHH-HHHHHHHHTTSEEEEETHHHHHHHTS-HHHHTTEEEEEEES--HHHHHHHHTSSB--SEEEEEEEHHHHHHHHHHHHHHHHHTTTSHHHHHHHHHHHHHHHHHHHTTPPPPPTTS-PPPPPP------SEEE---S---SS----EEEEETTTEEEEE-TT---------

Radius of gyration: 28.93 Å; chains: 1; bounding box: 63×89×86 Å